Protein AF-A0A357ZYE8-F1 (afdb_monomer_lite)

Foldseek 3Di:
DDDDDPPVPPVVVVVPPPDDDDDDDDDDDDDDDDDDDDDDDDDDDDDFAFFDDPPPDDPPPDDDDDPPPPDVVNLLLVLLVLLCVCLRHPCVVFFPLSNLQSPVCSPDSVSSSLLVVLAAPPDDSSQSSLQLQLQLLLQLVVVCVQPLNCVLLVVDPDNNNVSSVVSCVVCVVSSSVSNYPHGQADQFLLCLLLVFLQQFPDPQQQFAEAEEEEACQQVLSLVSQLAKEFEDEPNHGPDIAHDPPRPHYHYFYEDDDDDRDDGYRHHHPHYEYEHLHHAQLLDPSSLSSNLSSDHGDDNVRSVNSNSSSVVCNVPGHYYHNDDLLPVVLVVVVPDDLSHAYEYEYQQNLVVPDPVSLVSNVVSVLVVLLPHKYKYWYFHQCVSCVVQDDPPCVVVVPDDRPLHGWTWGKMWIRDNRDIDIDTQWIARSSNNYIYGDDDPPPPD

Structure (mmCIF, N/CA/C/O backbone):
data_AF-A0A357ZYE8-F1
#
_entry.id   AF-A0A357ZYE8-F1
#
loop_
_atom_site.group_PDB
_atom_site.id
_atom_site.type_symbol
_atom_site.label_atom_id
_atom_site.label_alt_id
_atom_site.label_comp_id
_atom_site.label_asym_id
_atom_site.label_entity_id
_atom_site.label_seq_id
_atom_site.pdbx_PDB_ins_code
_atom_site.Cartn_x
_atom_site.Cartn_y
_atom_site.Cartn_z
_atom_site.occupancy
_atom_site.B_iso_or_equiv
_atom_site.auth_seq_id
_atom_site.auth_comp_id
_atom_site.auth_asym_id
_atom_site.auth_atom_id
_atom_site.pdbx_PDB_model_num
ATOM 1 N N . MET A 1 1 ? 42.657 11.383 27.014 1.00 26.86 1 MET A N 1
ATOM 2 C CA . MET A 1 1 ? 42.422 12.832 26.828 1.00 26.86 1 MET A CA 1
ATOM 3 C C . MET A 1 1 ? 41.769 13.050 25.471 1.00 26.86 1 MET A C 1
ATOM 5 O O . MET A 1 1 ? 42.316 12.552 24.493 1.00 26.86 1 MET A O 1
ATOM 9 N N . PRO A 1 2 ? 40.583 13.674 25.407 1.00 33.69 2 PRO A N 1
ATOM 10 C CA . PRO A 1 2 ? 39.698 13.566 24.255 1.00 33.69 2 PRO A CA 1
ATOM 11 C C . PRO A 1 2 ? 39.816 14.760 23.295 1.00 33.69 2 PRO A C 1
ATOM 13 O O . PRO A 1 2 ? 39.864 15.912 23.713 1.00 33.69 2 PRO A O 1
ATOM 16 N N . ARG A 1 3 ? 39.778 14.466 21.993 1.00 30.52 3 ARG A N 1
ATOM 17 C CA . ARG A 1 3 ? 39.413 15.396 20.913 1.00 30.52 3 ARG A CA 1
ATOM 18 C C . ARG A 1 3 ? 38.289 14.752 20.102 1.00 30.52 3 ARG A C 1
ATOM 20 O O . ARG A 1 3 ? 38.552 14.145 19.075 1.00 30.52 3 ARG A O 1
ATOM 27 N N . LYS A 1 4 ? 37.054 14.838 20.598 1.00 31.14 4 LYS A N 1
ATOM 28 C CA . LYS A 1 4 ? 35.811 14.610 19.837 1.00 31.14 4 LYS A CA 1
ATOM 29 C C . LYS A 1 4 ? 34.677 15.374 20.527 1.00 31.14 4 LYS A C 1
ATOM 31 O O . LYS A 1 4 ? 33.940 14.806 21.322 1.00 31.14 4 LYS A O 1
ATOM 36 N N . SER A 1 5 ? 34.584 16.680 20.283 1.00 31.80 5 SER A N 1
ATOM 37 C CA . SER A 1 5 ? 33.429 17.487 20.717 1.00 31.80 5 SER A CA 1
ATOM 38 C C . SER A 1 5 ? 33.168 18.734 19.860 1.00 31.80 5 SER A C 1
ATOM 40 O O . SER A 1 5 ? 32.460 19.628 20.310 1.00 31.80 5 SER A O 1
ATOM 42 N N . ALA A 1 6 ? 33.696 18.818 18.631 1.00 31.39 6 ALA A N 1
ATOM 43 C CA . ALA A 1 6 ? 33.585 20.036 17.817 1.00 31.39 6 ALA A CA 1
ATOM 44 C C . ALA A 1 6 ? 32.616 19.961 16.616 1.00 31.39 6 ALA A C 1
ATOM 46 O O . ALA A 1 6 ? 32.312 21.005 16.055 1.00 31.39 6 ALA A O 1
ATOM 47 N N . GLU A 1 7 ? 32.063 18.797 16.250 1.00 31.61 7 GLU A N 1
ATOM 48 C CA . GLU A 1 7 ? 31.189 18.688 15.056 1.00 31.61 7 GLU A CA 1
ATOM 49 C C . GLU A 1 7 ? 29.686 18.548 15.357 1.00 31.61 7 GLU A C 1
ATOM 51 O O . GLU A 1 7 ? 28.864 18.738 14.470 1.00 31.61 7 GLU A O 1
ATOM 56 N N . ASN A 1 8 ? 29.284 18.364 16.621 1.00 30.97 8 ASN A N 1
ATOM 57 C CA . ASN A 1 8 ? 27.865 18.240 17.006 1.00 30.97 8 ASN A CA 1
ATOM 58 C C . ASN A 1 8 ? 27.198 19.548 17.480 1.00 30.97 8 ASN A C 1
ATOM 60 O O . ASN A 1 8 ? 26.074 19.522 17.977 1.00 30.97 8 ASN A O 1
ATOM 64 N N . GLN A 1 9 ? 27.852 20.707 17.334 1.00 28.78 9 GLN A N 1
ATOM 65 C CA . GLN A 1 9 ? 27.283 22.004 17.748 1.00 28.78 9 GLN A CA 1
ATOM 66 C C . GLN A 1 9 ? 26.922 22.956 16.598 1.00 28.78 9 GLN A C 1
AT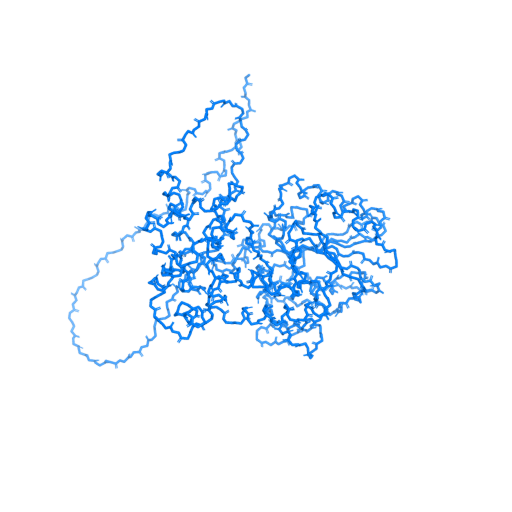OM 68 O O . GLN A 1 9 ? 26.304 23.991 16.851 1.00 28.78 9 GLN A O 1
ATOM 73 N N . THR A 1 10 ? 27.207 22.601 15.343 1.00 30.84 10 THR A N 1
ATOM 74 C CA . THR A 1 10 ? 26.905 23.472 14.192 1.00 30.84 10 THR A CA 1
ATOM 75 C C . THR A 1 10 ? 25.501 23.217 13.621 1.00 30.84 10 THR A C 1
ATOM 77 O O . THR A 1 10 ? 24.814 24.171 13.265 1.00 30.84 10 THR A O 1
ATOM 80 N N . ALA A 1 11 ? 24.985 21.981 13.673 1.00 29.72 11 ALA A N 1
ATOM 81 C CA . ALA A 1 11 ? 23.627 21.655 13.204 1.00 29.72 11 ALA A CA 1
ATOM 82 C C . ALA A 1 11 ? 22.504 22.114 14.165 1.00 29.72 11 ALA A C 1
ATOM 84 O O . ALA A 1 11 ? 21.408 22.458 13.735 1.00 29.72 11 ALA A O 1
ATOM 85 N N . LEU A 1 12 ? 22.785 22.217 15.471 1.00 27.98 12 LEU A N 1
ATOM 86 C CA . LEU A 1 12 ? 21.821 22.693 16.480 1.00 27.98 12 LEU A CA 1
ATOM 87 C C . LEU A 1 12 ? 21.778 24.226 16.633 1.00 27.98 12 LEU A C 1
ATOM 89 O O . LEU A 1 12 ? 20.901 24.750 17.321 1.00 27.98 12 LEU A O 1
ATOM 93 N N . ARG A 1 13 ? 22.696 24.965 15.991 1.00 28.42 13 ARG A N 1
ATOM 94 C CA . ARG A 1 13 ? 22.700 26.441 15.983 1.00 28.42 13 ARG A CA 1
ATOM 95 C C . ARG A 1 13 ? 21.965 27.052 14.788 1.00 28.42 13 ARG A C 1
ATOM 97 O O . ARG A 1 13 ? 21.475 28.170 14.921 1.00 28.42 13 ARG A O 1
ATOM 104 N N . ALA A 1 14 ? 21.807 26.326 13.681 1.00 30.30 14 ALA A N 1
ATOM 105 C CA . ALA A 1 14 ? 21.072 26.818 12.511 1.00 30.30 14 ALA A CA 1
ATOM 106 C C . ALA A 1 14 ? 19.542 26.842 12.718 1.00 30.30 14 ALA A C 1
ATOM 108 O O . ALA A 1 14 ? 18.869 27.714 12.183 1.00 30.30 14 ALA A O 1
ATOM 109 N N . LEU A 1 15 ? 18.993 25.979 13.583 1.00 29.80 15 LEU A N 1
ATOM 110 C CA . LEU A 1 15 ? 17.553 25.945 13.895 1.00 29.80 15 LEU A CA 1
ATOM 111 C C . LEU A 1 15 ? 17.114 26.900 15.023 1.00 29.80 15 LEU A C 1
ATOM 113 O O . LEU A 1 15 ? 15.925 27.005 15.311 1.00 29.80 15 LEU A O 1
ATOM 117 N N . ARG A 1 16 ? 18.050 27.609 15.671 1.00 30.17 16 ARG A N 1
ATOM 118 C CA . ARG A 1 16 ? 17.753 28.516 16.799 1.00 30.17 16 ARG A CA 1
ATOM 119 C C . ARG A 1 16 ? 17.745 30.006 16.442 1.00 30.17 16 ARG A C 1
ATOM 121 O O . ARG A 1 16 ? 17.327 30.801 17.274 1.00 30.17 16 ARG A O 1
ATOM 128 N N . ASN A 1 17 ? 18.144 30.384 15.225 1.00 28.48 17 ASN A N 1
ATOM 129 C CA . ASN A 1 17 ? 18.335 31.789 14.838 1.00 28.48 17 ASN A CA 1
ATOM 130 C C . ASN A 1 17 ? 17.309 32.345 13.829 1.00 28.48 17 ASN A C 1
ATOM 132 O O . ASN A 1 17 ? 17.553 33.399 13.246 1.00 28.48 17 ASN A O 1
ATOM 136 N N . HIS A 1 18 ? 16.145 31.709 13.646 1.00 29.11 18 HIS A N 1
ATOM 137 C CA . HIS A 1 18 ? 15.039 32.266 12.837 1.00 29.11 18 HIS A CA 1
ATOM 138 C C . HIS A 1 18 ? 13.723 32.486 13.596 1.00 29.11 18 HIS A C 1
ATOM 140 O O . HIS A 1 18 ? 12.674 32.684 12.994 1.00 29.11 18 HIS A O 1
ATOM 146 N N . LEU A 1 19 ? 13.782 32.580 14.925 1.00 29.94 19 LEU A N 1
ATOM 147 C CA . LEU A 1 19 ? 12.722 33.231 15.692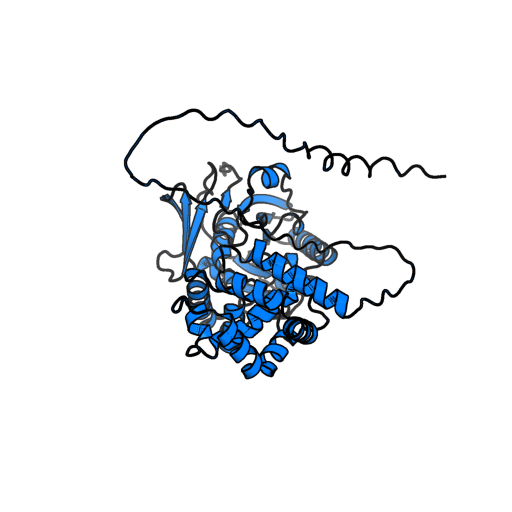 1.00 29.94 19 LEU A CA 1
ATOM 148 C C . LEU A 1 19 ? 13.105 34.696 15.896 1.00 29.94 19 LEU A C 1
ATOM 150 O O . LEU A 1 19 ? 13.768 35.030 16.875 1.00 29.94 19 LEU A O 1
ATOM 154 N N . ASN A 1 20 ? 12.697 35.567 14.971 1.00 26.92 20 ASN A N 1
ATOM 155 C CA . ASN A 1 20 ? 12.610 36.989 15.283 1.00 26.92 20 ASN A CA 1
ATOM 156 C C . ASN A 1 20 ? 11.200 37.327 15.798 1.00 26.92 20 ASN A C 1
ATOM 158 O O . ASN A 1 20 ? 10.212 36.787 15.297 1.00 26.92 20 ASN A O 1
ATOM 162 N N . PRO A 1 21 ? 11.106 38.191 16.821 1.00 27.62 21 PRO A N 1
ATOM 163 C CA . PRO A 1 21 ? 9.877 38.461 17.551 1.00 27.62 21 PRO A CA 1
ATOM 164 C C . PRO A 1 21 ? 8.878 39.263 16.714 1.00 27.62 21 PRO A C 1
ATOM 166 O O . PRO A 1 21 ? 9.243 40.182 15.981 1.00 27.62 21 PRO A O 1
ATOM 169 N N . ILE A 1 22 ? 7.597 38.937 16.892 1.00 29.92 22 ILE A N 1
ATOM 170 C CA . ILE A 1 22 ? 6.456 39.704 16.388 1.00 29.92 22 ILE A CA 1
ATOM 171 C C . ILE A 1 22 ? 6.596 41.158 16.859 1.00 29.92 22 ILE A C 1
ATOM 173 O O . ILE A 1 22 ? 6.439 41.467 18.043 1.00 29.92 22 ILE A O 1
ATOM 177 N N . VAL A 1 23 ? 6.883 42.061 15.922 1.00 25.91 23 VAL A N 1
ATOM 178 C CA . VAL A 1 23 ? 6.824 43.508 16.140 1.00 25.91 23 VAL A CA 1
ATOM 179 C C . VAL A 1 23 ? 5.351 43.914 16.176 1.00 25.91 23 VAL A C 1
ATOM 181 O O . VAL A 1 23 ? 4.660 43.869 15.160 1.00 25.91 23 VAL A O 1
ATOM 184 N N . LYS A 1 24 ? 4.861 44.332 17.348 1.00 31.80 24 LYS A N 1
ATOM 185 C CA . LYS A 1 24 ? 3.609 45.094 17.454 1.00 31.80 24 LYS A CA 1
ATOM 186 C C . LYS A 1 24 ? 3.795 46.426 16.726 1.00 31.80 24 LYS A C 1
ATOM 188 O O . LYS A 1 24 ? 4.604 47.243 17.161 1.00 31.80 24 LYS A O 1
ATOM 193 N N . GLN A 1 25 ? 3.053 46.654 15.645 1.00 28.64 25 GLN A N 1
ATOM 194 C CA . GLN A 1 25 ? 2.929 47.985 15.046 1.00 28.64 25 GLN A CA 1
ATOM 195 C C . GLN A 1 25 ? 1.795 48.798 15.701 1.00 28.64 25 GLN A C 1
ATOM 197 O O . GLN A 1 25 ? 0.886 48.211 16.294 1.00 28.64 25 GLN A O 1
ATOM 202 N N . PRO A 1 26 ? 1.871 50.144 15.660 1.00 25.83 26 PRO A N 1
ATOM 203 C CA . PRO A 1 26 ? 1.102 51.029 16.525 1.00 25.83 26 PRO A CA 1
ATOM 204 C C . PRO A 1 26 ? -0.318 51.272 16.009 1.00 25.83 26 PRO A C 1
ATOM 206 O O . PRO A 1 26 ? -0.570 51.331 14.808 1.00 25.83 26 PRO A O 1
ATOM 209 N N . SER A 1 27 ? -1.232 51.499 16.949 1.00 30.47 27 SER A N 1
ATOM 210 C CA . SER A 1 27 ? -2.575 52.028 16.714 1.00 30.47 27 SER A CA 1
ATOM 211 C C . SER A 1 27 ? -2.527 53.382 15.993 1.00 30.47 27 SER A C 1
ATOM 213 O O . SER A 1 27 ? -1.944 54.334 16.516 1.00 30.47 27 SER A O 1
ATOM 215 N N . LEU A 1 28 ? -3.180 53.476 14.832 1.00 29.64 28 LEU A N 1
ATOM 216 C CA . LEU A 1 28 ? -3.468 54.739 14.147 1.00 29.64 28 LEU A CA 1
ATOM 217 C C . LEU A 1 28 ? -4.814 55.323 14.624 1.00 29.64 28 LEU A C 1
ATOM 219 O O . LEU A 1 28 ? -5.712 54.562 14.994 1.00 29.64 28 LEU A O 1
ATOM 223 N N . PRO A 1 29 ? -4.949 56.661 14.659 1.00 26.50 29 PRO A N 1
ATOM 224 C CA . PRO A 1 29 ? -6.030 57.341 15.357 1.00 26.50 29 PRO A CA 1
ATOM 225 C C . PRO A 1 29 ? -7.346 57.333 14.574 1.00 26.50 29 PRO A C 1
ATOM 227 O O . PRO A 1 29 ? -7.390 57.442 13.351 1.00 26.50 29 PRO A O 1
ATOM 230 N N . THR A 1 30 ? -8.429 57.252 15.340 1.00 37.34 30 THR A N 1
ATOM 231 C CA . THR A 1 30 ? -9.810 57.492 14.929 1.00 37.34 30 THR A CA 1
ATOM 232 C C . THR A 1 30 ? -10.007 58.916 14.422 1.00 37.34 30 THR A C 1
ATOM 234 O O . THR A 1 30 ? -9.738 59.851 15.173 1.00 37.34 30 THR A O 1
ATOM 237 N N . ASP A 1 31 ? -10.614 59.076 13.243 1.00 26.17 31 ASP A N 1
ATOM 238 C CA . ASP A 1 31 ? -11.570 60.163 13.047 1.00 26.17 31 ASP A CA 1
ATOM 239 C C . ASP A 1 31 ? -12.655 59.863 11.996 1.00 26.17 31 ASP A C 1
ATOM 241 O O . ASP A 1 31 ? -12.506 59.041 11.095 1.00 26.17 31 ASP A O 1
ATOM 245 N N . ARG A 1 32 ? -13.801 60.499 12.232 1.00 26.95 32 ARG A N 1
ATOM 246 C CA . ARG A 1 32 ? -15.164 60.241 11.739 1.00 26.95 32 ARG A CA 1
ATOM 247 C C . ARG A 1 32 ? -15.375 60.424 10.222 1.00 26.95 32 ARG A C 1
ATOM 249 O O . ARG A 1 32 ? -14.938 61.423 9.671 1.00 26.95 32 ARG A O 1
ATOM 256 N N . ALA A 1 33 ? -16.255 59.609 9.615 1.00 24.95 33 ALA A N 1
ATOM 257 C CA . ALA A 1 33 ? -17.654 59.978 9.289 1.00 24.95 33 ALA A CA 1
ATOM 258 C C . ALA A 1 33 ? -18.274 59.199 8.094 1.00 24.95 33 ALA A C 1
ATOM 260 O O . ALA A 1 33 ? -17.747 59.194 6.993 1.00 24.95 33 ALA A O 1
ATOM 261 N N . LEU A 1 34 ? -19.497 58.697 8.337 1.00 25.75 34 LEU A N 1
ATOM 262 C CA . LEU A 1 34 ? -20.660 58.581 7.430 1.00 25.75 34 LEU A CA 1
ATOM 263 C C . LEU A 1 34 ? -20.708 57.528 6.287 1.00 25.75 34 LEU A C 1
ATOM 265 O O . LEU A 1 34 ? -20.230 57.734 5.184 1.00 25.75 34 LEU A O 1
ATOM 269 N N . LYS A 1 35 ? -21.566 56.526 6.557 1.00 24.08 35 LYS A N 1
ATOM 270 C CA . LYS A 1 35 ? -22.688 56.001 5.738 1.00 24.08 35 LYS A CA 1
ATOM 271 C C . LYS A 1 35 ? -22.422 55.209 4.436 1.00 24.08 35 LYS A C 1
ATOM 273 O O . LYS A 1 35 ? -22.209 55.766 3.371 1.00 24.08 35 LYS A O 1
ATOM 278 N N . SER A 1 36 ? -22.840 53.940 4.534 1.00 24.44 36 SER A N 1
ATOM 279 C CA . SER A 1 36 ? -23.872 53.259 3.718 1.00 24.44 36 SER A CA 1
ATOM 280 C C . SER A 1 36 ? -23.459 52.168 2.714 1.00 24.44 36 SER A C 1
ATOM 282 O O . SER A 1 36 ? -22.530 52.312 1.933 1.00 24.44 36 SER A O 1
ATOM 284 N N . SER A 1 37 ? -24.273 51.102 2.783 1.00 24.02 37 SER A N 1
ATOM 285 C CA . SER A 1 37 ? -24.575 50.017 1.832 1.00 24.02 37 SER A CA 1
ATOM 286 C C . SER A 1 37 ? -23.510 48.971 1.467 1.00 24.02 37 SER A C 1
ATOM 288 O O . SER A 1 37 ? -22.659 49.178 0.614 1.00 24.02 37 SER A O 1
ATOM 290 N N . SER A 1 38 ? -23.686 47.795 2.083 1.00 23.16 38 SER A N 1
ATOM 291 C CA . SER A 1 38 ? -23.803 46.456 1.473 1.00 23.16 38 SER A CA 1
ATOM 292 C C . SER A 1 38 ? -23.185 46.195 0.089 1.00 23.16 38 SER A C 1
ATOM 294 O O . SER A 1 38 ? -23.704 46.650 -0.926 1.00 23.16 38 SER A O 1
ATOM 296 N N . SER A 1 39 ? -22.238 45.261 0.020 1.00 24.75 39 SER A N 1
ATOM 297 C CA . SER A 1 39 ? -22.467 43.910 -0.529 1.00 24.75 39 SER A CA 1
ATOM 298 C C . SER A 1 39 ? -21.174 43.084 -0.498 1.00 24.75 39 SER A C 1
ATOM 300 O O . SER A 1 39 ? -20.062 43.600 -0.487 1.00 24.75 39 SER A O 1
ATOM 302 N N . THR A 1 40 ? -21.371 41.782 -0.362 1.00 24.45 40 THR A N 1
ATOM 303 C CA . THR A 1 40 ? -20.441 40.744 0.074 1.00 24.45 40 THR A CA 1
ATOM 304 C C . THR A 1 40 ? -19.474 40.311 -1.033 1.00 24.45 40 THR A C 1
ATOM 306 O O . THR A 1 40 ? -19.912 40.000 -2.138 1.00 24.45 40 THR A O 1
ATOM 309 N N . GLN A 1 41 ? -18.183 40.154 -0.717 1.00 23.95 41 GLN A N 1
ATOM 310 C CA . GLN A 1 41 ? -17.277 39.271 -1.460 1.00 23.95 41 GLN A CA 1
ATOM 311 C C . GLN A 1 41 ? -16.325 38.520 -0.512 1.00 23.95 41 GLN A C 1
ATOM 313 O O . GLN A 1 41 ? -15.594 39.126 0.263 1.00 23.95 41 GLN A O 1
ATOM 318 N N . LYS A 1 42 ? -16.414 37.186 -0.611 1.00 27.14 42 LYS A N 1
ATOM 319 C CA . LYS A 1 42 ? -15.401 36.124 -0.463 1.00 27.14 42 LYS A CA 1
ATOM 320 C C . LYS A 1 42 ? -14.202 36.352 0.475 1.00 27.14 42 LYS A C 1
ATOM 322 O O . LYS A 1 42 ? -13.328 37.164 0.202 1.00 27.14 42 LYS A O 1
ATOM 327 N N . GLY A 1 43 ? -14.065 35.447 1.447 1.00 23.38 43 GLY A N 1
ATOM 328 C CA . GLY A 1 43 ? -12.791 35.100 2.077 1.00 23.38 43 GLY A CA 1
ATOM 329 C C . GLY A 1 43 ? -12.590 33.585 2.045 1.00 23.38 43 GLY A C 1
ATOM 330 O O . GLY A 1 43 ? -13.283 32.862 2.751 1.00 23.38 43 GLY A O 1
ATOM 331 N N . PHE A 1 44 ? -11.669 33.121 1.196 1.00 24.34 44 PHE A N 1
ATOM 332 C CA . PHE A 1 44 ? -11.108 31.768 1.227 1.00 24.34 44 PHE A CA 1
ATOM 333 C C . PHE A 1 44 ? -10.290 31.604 2.515 1.00 24.34 44 PHE A C 1
ATOM 335 O O . PHE A 1 44 ? -9.325 32.340 2.732 1.00 24.34 44 PHE A O 1
ATOM 342 N N . GLY A 1 45 ? -10.669 30.648 3.363 1.00 24.77 45 GLY A N 1
ATOM 343 C CA . GLY A 1 45 ? -9.878 30.233 4.517 1.00 24.77 45 GLY A CA 1
ATOM 344 C C . GLY A 1 45 ? -8.779 29.269 4.080 1.00 24.77 45 GLY A C 1
ATOM 345 O O . GLY A 1 45 ? -9.066 28.161 3.640 1.00 24.77 45 GLY A O 1
ATOM 346 N N . ARG A 1 46 ? -7.519 29.701 4.183 1.00 27.77 46 ARG A N 1
ATOM 347 C CA . ARG A 1 46 ? -6.344 28.826 4.104 1.00 27.77 46 ARG A CA 1
ATOM 348 C C . ARG A 1 46 ? -6.213 28.077 5.432 1.00 27.77 46 ARG A C 1
ATOM 350 O O . ARG A 1 46 ? -5.884 28.702 6.438 1.00 27.77 46 ARG A O 1
ATOM 357 N N . HIS A 1 47 ? -6.415 26.764 5.423 1.00 30.67 47 HIS A N 1
ATOM 358 C CA . HIS A 1 47 ? -6.003 25.873 6.507 1.00 30.67 47 HIS A CA 1
ATOM 359 C C . HIS A 1 47 ? -4.940 24.923 5.952 1.00 30.67 47 HIS A C 1
ATOM 361 O O . HIS A 1 47 ? -5.217 24.126 5.064 1.00 30.67 47 HIS A O 1
ATOM 367 N N . GLY A 1 48 ? -3.696 25.098 6.405 1.00 27.61 48 GLY A N 1
ATOM 368 C CA . GLY A 1 48 ? -2.575 24.240 6.034 1.00 27.61 48 GLY A CA 1
ATOM 369 C C . GLY A 1 48 ? -2.632 22.937 6.823 1.00 27.61 48 GLY A C 1
ATOM 370 O O . GLY A 1 48 ? -2.610 22.968 8.052 1.00 27.61 48 GLY A O 1
ATOM 371 N N . HIS A 1 49 ? -2.715 21.815 6.113 1.00 33.50 49 HIS A N 1
ATOM 372 C CA . HIS A 1 49 ? -2.573 20.475 6.675 1.00 33.50 49 HIS A CA 1
ATOM 373 C C . HIS A 1 49 ? -1.091 20.129 6.810 1.00 33.50 49 HIS A C 1
ATOM 375 O O . HIS A 1 49 ? -0.296 20.363 5.899 1.00 33.50 49 HIS A O 1
ATOM 381 N N . PHE A 1 50 ? -0.705 19.590 7.961 1.00 32.44 50 PHE A N 1
ATOM 382 C CA . PHE A 1 50 ? 0.661 19.156 8.226 1.00 32.44 50 PHE A CA 1
ATOM 383 C C . PHE A 1 50 ? 0.777 17.660 7.915 1.00 32.44 50 PHE A C 1
ATOM 385 O O . PHE A 1 50 ? 0.007 16.883 8.463 1.00 32.44 50 PHE A O 1
ATOM 392 N N . PRO A 1 51 ? 1.732 17.208 7.091 1.00 32.38 51 PRO A N 1
ATOM 393 C CA . PRO A 1 51 ? 1.925 15.784 6.868 1.00 32.38 51 PRO A CA 1
ATOM 394 C C . PRO A 1 51 ? 2.637 15.103 8.047 1.00 32.38 51 PRO A C 1
ATOM 396 O O . PRO A 1 51 ? 3.557 15.646 8.664 1.00 32.38 51 PRO A O 1
ATOM 399 N N . ILE A 1 52 ? 2.233 13.859 8.301 1.00 34.66 52 ILE A N 1
ATOM 400 C CA . ILE A 1 52 ? 2.800 12.942 9.289 1.00 34.66 52 ILE A CA 1
ATOM 401 C C . ILE A 1 52 ? 4.283 12.691 9.016 1.00 34.66 52 ILE A C 1
ATOM 403 O O . ILE A 1 52 ? 4.666 12.042 8.039 1.00 34.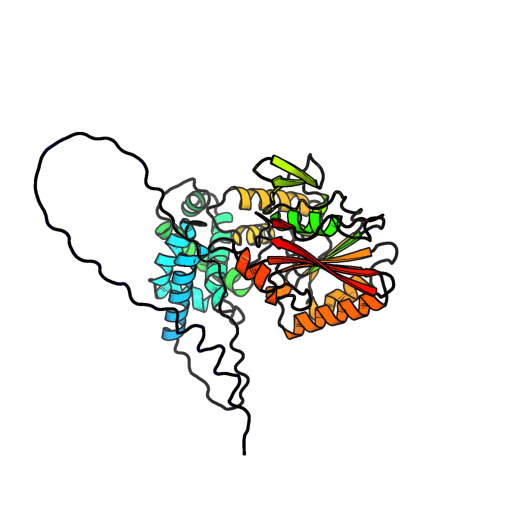66 52 ILE A O 1
ATOM 407 N N . VAL A 1 53 ? 5.110 13.066 9.985 1.00 33.03 53 VAL A N 1
ATOM 408 C CA . VAL A 1 53 ? 6.294 12.292 10.352 1.00 33.03 53 VAL A CA 1
ATOM 409 C C . VAL A 1 53 ? 6.041 11.818 11.770 1.00 33.03 53 VAL A C 1
ATOM 411 O O . VAL A 1 53 ? 6.224 12.570 12.726 1.00 33.03 53 VAL A O 1
ATOM 414 N N . LEU A 1 54 ? 5.635 10.558 11.929 1.00 30.66 54 LEU A N 1
ATOM 415 C CA . LEU A 1 54 ? 5.718 9.927 13.235 1.00 30.66 54 LEU A CA 1
ATOM 416 C C . LEU A 1 54 ? 7.197 9.969 13.654 1.00 30.66 54 LEU A C 1
ATOM 418 O O . LEU A 1 54 ? 8.040 9.309 13.038 1.00 30.66 54 LEU A O 1
ATOM 422 N N . ARG A 1 55 ? 7.538 10.779 14.664 1.00 25.81 55 ARG A N 1
ATOM 423 C CA . ARG A 1 55 ? 8.881 10.807 15.255 1.00 25.81 55 ARG A CA 1
ATOM 424 C C . ARG A 1 55 ? 9.116 9.498 16.009 1.00 25.81 55 ARG A C 1
ATOM 426 O O . ARG A 1 55 ? 8.965 9.439 17.221 1.00 25.81 55 ARG A O 1
ATOM 433 N N . PHE A 1 56 ? 9.508 8.453 15.293 1.00 34.22 56 PHE A N 1
ATOM 434 C CA . PHE A 1 56 ? 9.963 7.196 15.879 1.00 34.22 56 PHE A CA 1
ATOM 435 C C . PHE A 1 56 ? 11.333 6.828 15.320 1.00 34.22 56 PHE A C 1
ATOM 437 O O . PHE A 1 56 ? 11.436 5.946 14.478 1.00 34.22 56 PHE A O 1
ATOM 444 N N . ASP A 1 57 ? 12.374 7.515 15.795 1.00 27.89 57 ASP A N 1
ATOM 445 C CA . ASP A 1 57 ? 13.626 6.846 16.155 1.00 27.89 57 ASP A CA 1
ATOM 446 C C . ASP A 1 57 ? 14.493 7.755 17.048 1.00 27.89 57 ASP A C 1
ATOM 448 O O . ASP A 1 57 ? 15.099 8.730 16.603 1.00 27.89 57 ASP A O 1
ATOM 452 N N . ARG A 1 58 ? 14.556 7.434 18.341 1.00 26.72 58 ARG A N 1
ATOM 453 C CA . ARG A 1 58 ? 15.764 7.652 19.141 1.00 26.72 58 ARG A CA 1
ATOM 454 C C . ARG A 1 58 ? 16.174 6.283 19.663 1.00 26.72 58 ARG A C 1
ATOM 456 O O . ARG A 1 58 ? 15.867 5.921 20.794 1.00 26.72 58 ARG A O 1
ATOM 463 N N . GLN A 1 59 ? 16.874 5.523 18.827 1.00 32.47 59 GLN A N 1
ATOM 464 C CA . GLN A 1 59 ? 17.767 4.469 19.290 1.00 32.47 59 GLN A CA 1
ATOM 465 C C . GLN A 1 59 ? 18.816 5.088 20.220 1.00 32.47 59 GLN A C 1
ATOM 467 O O . GLN A 1 59 ? 19.868 5.562 19.795 1.00 32.47 59 GLN A O 1
ATOM 472 N N . HIS A 1 60 ? 18.528 5.094 21.518 1.00 28.94 60 HIS A N 1
ATOM 473 C CA . HIS A 1 60 ? 19.558 5.220 22.535 1.00 28.94 60 HIS A CA 1
ATOM 474 C C . HIS A 1 60 ? 20.195 3.843 22.736 1.00 28.94 60 HIS A C 1
ATOM 476 O O . HIS A 1 60 ? 19.782 3.061 23.585 1.00 28.94 60 HIS A O 1
ATOM 482 N N . LEU A 1 61 ? 21.230 3.551 21.947 1.00 30.84 61 LEU A N 1
ATOM 483 C CA . LEU A 1 61 ? 22.257 2.598 22.356 1.00 30.84 61 LEU A CA 1
ATOM 484 C C . LEU A 1 61 ? 23.235 3.322 23.284 1.00 30.84 61 LEU A C 1
ATOM 486 O O . LEU A 1 61 ? 24.218 3.903 22.835 1.00 30.84 61 LEU A O 1
ATOM 490 N N . THR A 1 62 ? 22.973 3.256 24.587 1.00 30.61 62 THR A N 1
ATOM 491 C CA . THR A 1 62 ? 24.021 3.310 25.613 1.00 30.61 62 THR A CA 1
ATOM 492 C C . THR A 1 62 ? 23.643 2.353 26.737 1.00 30.61 62 THR A C 1
ATOM 494 O O . THR A 1 62 ? 22.620 2.537 27.389 1.00 30.61 62 THR A O 1
ATOM 497 N N . GLN A 1 63 ? 24.466 1.323 26.946 1.00 34.94 63 GLN A N 1
ATOM 498 C CA . GLN A 1 63 ? 24.427 0.459 28.127 1.00 34.94 63 GLN A CA 1
ATOM 499 C C . GLN A 1 63 ? 24.481 1.299 29.412 1.00 34.94 63 GLN A C 1
ATOM 501 O O . GLN A 1 63 ? 25.458 2.017 29.613 1.00 34.94 63 GLN A O 1
ATOM 506 N N . SER A 1 64 ? 23.464 1.174 30.268 1.00 32.06 64 SER A N 1
ATOM 507 C CA . SER A 1 64 ? 23.567 0.978 31.727 1.00 32.06 64 SER A CA 1
ATOM 508 C C . SER A 1 64 ? 22.188 1.162 32.374 1.00 32.06 64 SER A C 1
ATOM 510 O O . SER A 1 64 ? 21.519 2.162 32.143 1.00 32.06 64 SER A O 1
ATOM 512 N N . ASP A 1 65 ? 21.811 0.184 33.193 1.00 37.16 65 ASP A N 1
ATOM 513 C CA . ASP A 1 65 ? 20.592 0.024 33.992 1.00 37.16 65 ASP A CA 1
ATOM 514 C C . ASP A 1 65 ? 19.861 1.297 34.462 1.00 37.16 65 ASP A C 1
ATOM 516 O O . ASP A 1 65 ? 20.399 2.107 35.215 1.00 37.16 65 ASP A O 1
ATOM 520 N N . THR A 1 66 ? 18.572 1.394 34.117 1.00 29.08 66 THR A N 1
ATOM 521 C CA . THR A 1 66 ? 17.469 1.754 35.033 1.00 29.08 66 THR A CA 1
ATOM 522 C C . THR A 1 66 ? 16.132 1.425 34.356 1.00 29.08 66 THR A C 1
ATOM 524 O O . THR A 1 66 ? 15.805 1.950 33.298 1.00 29.08 66 THR A O 1
ATOM 527 N N . LEU A 1 67 ? 15.364 0.507 34.951 1.00 36.72 67 LEU A N 1
ATOM 528 C CA . LEU A 1 67 ? 13.965 0.249 34.599 1.00 36.72 67 LEU A CA 1
ATOM 529 C C . LEU A 1 67 ? 13.139 1.490 34.967 1.00 36.72 67 LEU A C 1
ATOM 531 O O . LEU A 1 67 ? 12.797 1.678 36.135 1.00 36.72 67 LEU A O 1
ATOM 535 N N . GLU A 1 68 ? 12.834 2.348 33.995 1.00 36.47 68 GLU A N 1
ATOM 536 C CA . GLU A 1 68 ? 11.820 3.389 34.171 1.00 36.47 68 GLU A CA 1
ATOM 537 C C . GLU A 1 68 ? 10.438 2.728 34.221 1.00 36.47 68 GLU A C 1
ATOM 539 O O . GLU A 1 68 ? 9.915 2.230 33.223 1.00 36.47 68 GLU A O 1
ATOM 544 N N . PHE A 1 69 ? 9.843 2.704 35.414 1.00 39.62 69 PHE A N 1
ATOM 545 C CA . PHE A 1 69 ? 8.4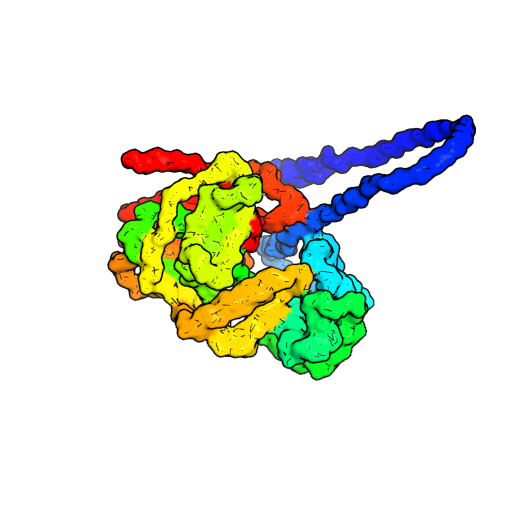19 2.439 35.589 1.00 39.62 69 PHE A CA 1
ATOM 546 C C . PHE A 1 69 ? 7.637 3.599 34.961 1.00 39.62 69 PHE A C 1
ATOM 548 O O . PHE A 1 69 ? 7.366 4.603 35.618 1.00 39.62 69 PHE A O 1
ATOM 555 N N . VAL A 1 70 ? 7.283 3.478 33.682 1.00 53.44 70 VAL A N 1
ATOM 556 C CA . VAL A 1 70 ? 6.306 4.376 33.057 1.00 53.44 70 VAL A CA 1
ATOM 557 C C . VAL A 1 70 ? 4.968 4.142 33.757 1.00 53.44 70 VAL A C 1
ATOM 559 O O . VAL A 1 70 ? 4.449 3.026 33.753 1.00 53.44 70 VAL A O 1
ATOM 562 N N . SER A 1 71 ? 4.428 5.169 34.415 1.00 67.25 71 SER A N 1
ATOM 563 C CA . SER A 1 71 ? 3.123 5.058 35.073 1.00 67.25 71 SER A CA 1
ATOM 564 C C . SER A 1 71 ? 2.013 4.915 34.023 1.00 67.25 71 SER A C 1
ATOM 566 O O . SER A 1 71 ? 2.090 5.541 32.966 1.00 67.25 71 SER A O 1
ATOM 568 N N . GLU A 1 72 ? 0.959 4.138 34.302 1.00 63.91 72 GLU A N 1
ATOM 569 C CA . GLU A 1 72 ? -0.203 4.013 33.395 1.00 63.91 72 GLU A CA 1
ATOM 570 C C . GLU A 1 72 ? -0.805 5.380 33.042 1.00 63.91 72 GLU A C 1
ATOM 572 O O . GLU A 1 72 ? -1.203 5.613 31.904 1.00 63.91 72 GLU A O 1
ATOM 577 N N . ARG A 1 73 ? -0.769 6.323 33.991 1.00 69.44 73 ARG A N 1
ATOM 578 C CA . ARG A 1 73 ? -1.206 7.707 33.790 1.00 69.44 73 ARG A CA 1
ATOM 579 C C . ARG A 1 73 ? -0.415 8.416 32.688 1.00 69.44 73 ARG A C 1
ATOM 581 O O . ARG A 1 73 ? -1.011 9.085 31.855 1.00 69.44 73 ARG A O 1
ATOM 588 N N . THR A 1 74 ? 0.899 8.204 32.636 1.00 83.88 74 THR A N 1
ATOM 589 C CA . THR A 1 74 ? 1.765 8.752 31.582 1.00 83.88 74 THR A CA 1
ATOM 590 C C . THR A 1 74 ? 1.452 8.129 30.221 1.00 83.88 74 THR A C 1
ATOM 592 O O . THR A 1 74 ? 1.407 8.834 29.222 1.00 83.88 74 THR A O 1
ATOM 595 N N . ALA A 1 75 ? 1.152 6.828 30.171 1.00 87.75 75 ALA A N 1
ATOM 596 C CA . ALA A 1 75 ? 0.803 6.155 28.917 1.00 87.75 75 ALA A CA 1
ATOM 597 C C . ALA A 1 75 ? -0.555 6.610 28.342 1.00 87.75 75 ALA A C 1
ATOM 599 O O . ALA A 1 75 ? -0.725 6.652 27.122 1.00 87.75 75 ALA A O 1
ATOM 600 N N . ILE A 1 76 ? -1.517 6.950 29.205 1.00 92.94 76 ILE A N 1
ATOM 601 C CA . ILE A 1 76 ? -2.815 7.514 28.804 1.00 92.94 76 ILE A CA 1
ATOM 602 C C . ILE A 1 76 ? -2.646 8.946 28.282 1.00 92.94 76 ILE A C 1
ATOM 604 O O . ILE A 1 76 ? -3.217 9.278 27.245 1.00 92.94 76 ILE A O 1
ATOM 608 N N . GLU A 1 77 ? -1.847 9.772 28.964 1.00 93.44 77 GLU A N 1
ATOM 609 C CA . GLU A 1 77 ? -1.519 11.138 28.530 1.00 93.44 77 GLU A CA 1
ATOM 610 C C . GLU A 1 77 ? -0.826 11.126 27.156 1.00 93.44 77 GLU A C 1
ATOM 612 O O . GLU A 1 77 ? -1.260 11.821 26.241 1.00 93.44 77 GLU A O 1
ATOM 617 N N . GLU A 1 78 ? 0.156 10.244 26.954 1.00 93.38 78 GLU A N 1
ATOM 618 C CA . GLU A 1 78 ? 0.800 10.057 25.647 1.00 93.38 78 GLU A CA 1
ATOM 619 C C . GLU A 1 78 ? -0.190 9.626 24.555 1.00 93.38 78 GLU A C 1
ATOM 621 O O . GLU A 1 78 ? -0.111 10.094 23.420 1.00 93.38 78 GLU A O 1
ATOM 626 N N . LEU A 1 79 ? -1.123 8.717 24.864 1.00 95.56 79 LEU A N 1
ATOM 627 C CA . LEU A 1 79 ? -2.126 8.279 23.893 1.00 95.56 79 LEU A CA 1
ATOM 628 C C . LEU A 1 79 ? -3.100 9.412 23.536 1.00 95.56 79 LEU A C 1
ATOM 630 O O . LEU A 1 79 ? -3.446 9.553 22.362 1.00 95.56 79 LEU A O 1
ATOM 634 N N . SER A 1 80 ? -3.504 10.219 24.521 1.00 97.31 80 SER A N 1
ATOM 635 C CA . SER A 1 80 ? -4.308 11.430 24.319 1.00 97.31 80 SER A CA 1
ATOM 636 C C . SER A 1 80 ? -3.607 12.400 23.365 1.00 97.31 80 SER A C 1
ATOM 638 O O . SER A 1 80 ? -4.191 12.781 22.348 1.00 97.31 80 SER A O 1
ATOM 640 N N . ASP A 1 81 ? -2.328 12.698 23.614 1.00 95.81 81 ASP A N 1
ATOM 641 C CA . ASP A 1 81 ? -1.521 13.577 22.761 1.00 95.81 81 ASP A CA 1
ATOM 642 C C . ASP A 1 81 ? -1.432 13.056 21.320 1.00 95.81 81 ASP A C 1
ATOM 644 O O . ASP A 1 81 ? -1.501 13.837 20.369 1.00 95.81 81 ASP A O 1
ATOM 648 N N . ILE A 1 82 ? -1.332 11.734 21.128 1.00 95.75 82 ILE A N 1
ATOM 649 C CA . ILE A 1 82 ? -1.345 11.139 19.785 1.00 95.75 82 ILE A CA 1
ATOM 650 C C . ILE A 1 82 ? -2.710 11.349 19.114 1.00 95.75 82 ILE A C 1
ATOM 652 O O . ILE A 1 82 ? -2.743 11.723 17.946 1.00 95.75 82 ILE A O 1
ATOM 656 N N . PHE A 1 83 ? -3.837 11.141 19.804 1.00 97.56 83 PHE A N 1
ATOM 657 C CA . PHE A 1 83 ? -5.159 11.405 19.214 1.00 97.56 83 PHE A CA 1
ATOM 658 C C . PHE A 1 83 ? -5.338 12.879 18.824 1.00 97.56 83 PHE A C 1
ATOM 660 O O . PHE A 1 83 ? -5.844 13.150 17.734 1.00 97.56 83 PHE A O 1
ATOM 667 N N . VAL A 1 84 ? -4.886 13.822 19.660 1.00 96.81 84 VAL A N 1
ATOM 668 C CA . VAL A 1 84 ? -4.896 15.259 19.330 1.00 96.81 84 VAL A CA 1
ATOM 669 C C . VAL A 1 84 ? -4.033 15.537 18.103 1.00 96.81 84 VAL A C 1
ATOM 671 O O . VAL A 1 84 ? -4.494 16.189 17.169 1.00 96.81 84 VAL A O 1
ATOM 674 N N . PHE A 1 85 ? -2.817 14.986 18.066 1.00 92.19 85 PHE A N 1
ATOM 675 C CA . PHE A 1 85 ? -1.913 15.127 16.928 1.00 92.19 85 PHE A CA 1
ATOM 676 C C . PHE A 1 85 ? -2.563 14.636 15.626 1.00 92.19 85 PHE A C 1
ATOM 678 O O . PHE A 1 85 ? -2.561 15.357 14.632 1.00 92.19 85 PHE A O 1
ATOM 685 N N . LEU A 1 86 ? -3.163 13.440 15.633 1.00 92.00 86 LEU A N 1
ATOM 686 C CA . LEU A 1 86 ? -3.840 12.889 14.455 1.00 92.00 86 LEU A CA 1
ATOM 687 C C . LEU A 1 86 ? -5.033 13.759 14.033 1.00 92.00 86 LEU A C 1
ATOM 689 O O . LEU A 1 86 ? -5.242 13.975 12.843 1.00 92.00 86 LEU A O 1
ATOM 693 N N . ALA A 1 87 ? -5.803 14.291 14.987 1.00 93.31 87 ALA A N 1
ATOM 694 C CA . ALA A 1 87 ? -6.906 15.197 14.680 1.00 93.31 87 ALA A CA 1
ATOM 695 C C . ALA A 1 87 ? -6.420 16.477 13.982 1.00 93.31 87 ALA A C 1
ATOM 697 O O . ALA A 1 87 ? -6.998 16.876 12.975 1.00 93.31 87 ALA A O 1
ATOM 698 N N . ASP A 1 88 ? -5.354 17.098 14.492 1.00 87.56 88 ASP A N 1
ATOM 699 C CA . ASP A 1 88 ? -4.843 18.381 13.997 1.00 87.56 88 ASP A CA 1
ATOM 700 C C . ASP A 1 88 ? -4.087 18.270 12.667 1.00 87.56 88 ASP A C 1
ATOM 702 O O . ASP A 1 88 ? -4.083 19.216 11.873 1.00 87.56 88 ASP A O 1
ATOM 706 N N . HIS A 1 89 ? -3.425 17.139 12.429 1.00 80.44 89 HIS A N 1
ATOM 707 C CA . HIS A 1 89 ? -2.478 17.002 11.326 1.00 80.44 89 HIS A CA 1
ATOM 708 C C . HIS A 1 89 ? -2.944 16.022 10.244 1.00 80.44 89 HIS A C 1
ATOM 710 O O . HIS A 1 89 ? -2.778 16.312 9.060 1.00 80.44 89 HIS A O 1
ATOM 716 N N . ASP A 1 90 ? -3.592 14.919 10.620 1.00 83.06 90 ASP A N 1
ATOM 717 C CA . ASP A 1 90 ? -3.855 13.809 9.698 1.00 83.06 90 ASP A CA 1
ATOM 718 C C . ASP A 1 90 ? -5.299 13.794 9.209 1.00 83.06 90 ASP A C 1
ATOM 720 O O . ASP A 1 90 ? -5.569 13.575 8.027 1.00 83.06 90 ASP A O 1
ATOM 724 N N . PHE A 1 91 ? -6.237 13.983 10.136 1.00 89.69 91 PHE A N 1
ATOM 725 C CA . PHE A 1 91 ? -7.666 13.906 9.858 1.00 89.69 91 PHE A CA 1
ATOM 726 C C . PHE A 1 91 ? -8.241 15.253 9.432 1.00 89.69 91 PHE A C 1
ATOM 728 O O . PHE A 1 91 ? -9.185 15.272 8.642 1.00 89.69 91 PHE A O 1
ATOM 735 N N . ALA A 1 92 ? -7.666 16.365 9.902 1.00 86.00 92 ALA A N 1
ATOM 736 C CA . ALA A 1 92 ? -8.096 17.706 9.529 1.00 86.00 92 ALA A CA 1
ATOM 737 C C . ALA A 1 92 ? -8.200 17.850 8.004 1.00 86.00 92 ALA A C 1
ATOM 739 O O . ALA A 1 92 ? -7.254 17.558 7.277 1.00 86.00 92 ALA A O 1
ATOM 740 N N . GLY A 1 93 ? -9.380 18.268 7.531 1.00 80.75 93 GLY A N 1
ATOM 741 C CA . GLY A 1 93 ? -9.721 18.458 6.110 1.00 80.75 93 GLY A CA 1
ATOM 742 C C . GLY A 1 93 ? -9.607 17.223 5.205 1.00 80.75 93 GLY A C 1
ATOM 743 O O . GLY A 1 93 ? -9.778 17.342 3.994 1.00 80.75 93 GLY A O 1
ATOM 744 N N . TYR A 1 94 ? -9.374 16.043 5.784 1.00 82.56 94 TYR A N 1
ATOM 745 C CA . TYR A 1 94 ? -9.329 14.760 5.084 1.00 82.56 94 TYR A CA 1
ATOM 746 C C . TYR A 1 94 ? -10.451 13.816 5.535 1.00 82.56 94 TYR A C 1
ATOM 748 O O . TYR A 1 94 ? -11.127 13.205 4.713 1.00 82.56 94 TYR A O 1
ATOM 756 N N . SER A 1 95 ? -10.659 13.708 6.848 1.00 91.31 95 SER A N 1
ATOM 757 C CA . SER A 1 95 ? -11.682 12.881 7.485 1.00 91.31 95 SER A CA 1
ATOM 758 C C . SER A 1 95 ? -12.331 13.655 8.639 1.00 91.31 95 SER A C 1
ATOM 760 O O . SER A 1 95 ? -11.905 13.519 9.790 1.00 91.31 95 SER A O 1
ATOM 762 N N . PRO A 1 96 ? -13.377 14.460 8.366 1.00 91.81 96 PRO A N 1
ATOM 763 C CA . PRO A 1 96 ? -14.080 15.220 9.403 1.00 91.81 96 PRO A CA 1
ATOM 764 C C . PRO A 1 96 ? -14.601 14.332 10.542 1.00 91.81 96 PRO A C 1
ATOM 766 O O . PRO A 1 96 ? -14.521 14.692 11.715 1.00 91.81 96 PRO A O 1
ATOM 769 N N . THR A 1 97 ? -15.072 13.127 10.206 1.00 94.88 97 THR A N 1
ATOM 770 C CA . THR A 1 97 ? -15.553 12.141 11.181 1.00 94.88 97 THR A CA 1
ATOM 771 C C . THR A 1 97 ? -14.442 11.676 12.122 1.00 94.88 97 THR A C 1
ATOM 773 O O . THR A 1 97 ? -14.649 11.650 13.334 1.00 94.88 97 THR A O 1
ATOM 776 N N . TYR A 1 98 ? -13.260 11.319 11.603 1.00 95.94 98 TYR A N 1
ATOM 777 C CA . TYR A 1 98 ? -12.145 10.911 12.464 1.00 95.94 98 TYR A CA 1
ATOM 778 C C . TYR A 1 98 ? -11.565 12.087 13.241 1.00 95.94 98 TYR A C 1
ATOM 780 O O . TYR A 1 98 ? -11.174 11.889 14.386 1.00 95.94 98 TYR A O 1
ATOM 788 N N . GLU A 1 99 ? -11.560 13.302 12.687 1.00 94.94 99 GLU A N 1
ATOM 789 C CA . GLU A 1 99 ? -11.157 14.499 13.430 1.00 94.94 99 GLU A CA 1
ATOM 790 C C . GLU A 1 99 ? -12.032 14.681 14.680 1.00 94.94 99 GLU A C 1
ATOM 792 O O . GLU A 1 99 ? -11.517 14.778 15.796 1.00 94.94 99 GLU A O 1
ATOM 797 N N . GLN A 1 100 ? -13.357 14.667 14.511 1.00 95.81 100 GLN A N 1
ATOM 798 C CA . GLN A 1 100 ? -14.297 14.837 15.617 1.00 95.81 100 GLN A CA 1
ATOM 799 C C . GLN A 1 100 ? -14.173 13.715 16.655 1.00 95.81 100 GLN A C 1
ATOM 801 O O . GLN A 1 100 ? -14.086 13.990 17.855 1.00 95.81 100 GLN A O 1
ATOM 806 N N . LEU A 1 101 ? -14.122 12.457 16.205 1.00 97.94 101 LEU A N 1
ATOM 807 C CA . LEU A 1 101 ? -13.979 11.307 17.096 1.00 97.94 101 LEU A CA 1
ATOM 808 C C . LEU A 1 101 ? -12.640 11.324 17.838 1.00 97.94 101 LEU A C 1
ATOM 810 O O . LEU A 1 101 ? -12.616 11.083 19.039 1.00 97.94 101 LEU A O 1
ATOM 814 N N . ALA A 1 102 ? -11.532 11.645 17.168 1.00 97.94 102 ALA A N 1
ATOM 815 C CA . ALA A 1 102 ? -10.212 11.689 17.790 1.00 97.94 102 ALA A CA 1
ATOM 816 C C . ALA A 1 102 ? -10.139 12.743 18.902 1.00 97.94 102 ALA A C 1
ATOM 818 O O . ALA A 1 102 ? -9.633 12.449 19.983 1.00 97.94 102 ALA A O 1
ATOM 819 N N . ARG A 1 103 ? -10.713 13.936 18.686 1.00 98.00 103 ARG A N 1
ATOM 820 C CA . ARG A 1 103 ? -10.797 14.977 19.726 1.00 98.00 103 ARG A CA 1
ATOM 821 C C . ARG A 1 103 ? -11.643 14.537 20.918 1.00 98.00 103 ARG A C 1
ATOM 823 O O . ARG A 1 103 ? -11.266 14.802 22.055 1.00 98.00 103 ARG A O 1
ATOM 830 N N . ALA A 1 104 ? -12.764 13.863 20.663 1.00 97.81 104 ALA A N 1
ATOM 831 C CA . ALA A 1 104 ? -13.623 13.347 21.723 1.00 97.81 104 ALA A CA 1
ATOM 832 C C . ALA A 1 104 ? -12.935 12.231 22.530 1.00 97.81 104 ALA A C 1
ATOM 834 O O . ALA A 1 104 ? -12.973 12.253 23.756 1.00 97.81 104 ALA A O 1
ATOM 835 N N . ILE A 1 105 ? -12.249 11.301 21.857 1.00 98.12 105 ILE A N 1
ATOM 836 C CA . ILE A 1 105 ? -11.497 10.216 22.503 1.00 98.12 105 ILE A CA 1
ATOM 837 C C . ILE A 1 105 ? -10.339 10.775 23.338 1.00 98.12 105 ILE A C 1
ATOM 839 O O . ILE A 1 105 ? -10.113 10.307 24.449 1.00 98.12 105 ILE A O 1
ATOM 843 N N . ALA A 1 106 ? -9.627 11.794 22.847 1.00 97.69 106 ALA A N 1
ATOM 844 C CA . ALA A 1 106 ? -8.471 12.367 23.538 1.00 97.69 106 ALA A CA 1
ATOM 845 C C . ALA A 1 106 ? -8.790 12.908 24.944 1.00 97.69 106 ALA A C 1
ATOM 847 O O . ALA A 1 106 ? -7.896 12.982 25.786 1.00 97.69 106 ALA A O 1
ATOM 848 N N . VAL A 1 107 ? -10.044 13.277 25.217 1.00 97.31 107 VAL A N 1
ATOM 849 C CA . VAL A 1 107 ? -10.474 13.803 26.523 1.00 97.31 107 VAL A CA 1
ATOM 850 C C . VAL A 1 107 ? -11.229 12.779 27.381 1.00 97.31 107 VAL A C 1
ATOM 852 O O . VAL A 1 107 ? -11.612 13.101 28.505 1.00 97.31 107 VAL A O 1
ATOM 855 N N . ASP A 1 108 ? -11.425 11.551 26.890 1.00 97.19 108 ASP A N 1
ATOM 856 C CA . ASP A 1 108 ? -12.112 10.468 27.600 1.00 97.19 108 ASP A CA 1
ATOM 857 C C . ASP A 1 108 ? -11.101 9.455 28.163 1.00 97.19 108 ASP A C 1
ATOM 859 O O . ASP A 1 108 ? -10.630 8.547 27.475 1.00 97.19 108 ASP A O 1
ATOM 863 N N . THR A 1 109 ? -10.770 9.598 29.450 1.00 96.25 109 THR A N 1
ATOM 864 C CA . THR A 1 109 ? -9.809 8.721 30.138 1.00 96.25 109 THR A CA 1
ATOM 865 C C . THR A 1 109 ? -10.213 7.244 30.095 1.00 96.25 109 THR A C 1
ATOM 867 O O . THR A 1 109 ? -9.351 6.393 29.889 1.00 96.25 109 THR A O 1
ATOM 870 N N . GLN A 1 110 ? -11.503 6.922 30.252 1.00 95.56 110 GLN A N 1
ATOM 871 C CA . GLN A 1 110 ? -11.959 5.526 30.288 1.00 95.56 110 GLN A CA 1
ATOM 872 C C . GLN A 1 110 ? -11.834 4.873 28.912 1.00 95.56 110 GLN A C 1
ATOM 874 O O . GLN A 1 110 ? -11.421 3.716 28.791 1.00 95.56 110 GLN A O 1
ATOM 879 N N . LEU A 1 111 ? -12.158 5.622 27.858 1.00 97.12 111 LEU A N 1
ATOM 880 C CA . LEU A 1 111 ? -12.004 5.142 26.495 1.00 97.12 111 LEU A CA 1
ATOM 881 C C . LEU A 1 111 ? -10.528 5.007 26.105 1.00 97.12 111 LEU A C 1
ATOM 883 O O . LEU A 1 111 ? -10.161 4.009 25.488 1.00 97.12 111 LEU A O 1
ATOM 887 N N . LEU A 1 112 ? -9.662 5.939 26.511 1.00 97.75 112 LEU A N 1
ATOM 888 C CA . LEU A 1 112 ? -8.214 5.823 26.302 1.00 97.75 112 LEU A CA 1
ATOM 889 C C . LEU A 1 112 ? -7.628 4.587 26.999 1.00 97.75 112 LEU A C 1
ATOM 891 O O . LEU A 1 112 ? -6.853 3.858 26.380 1.00 97.75 112 LEU A O 1
ATOM 895 N N . GLU A 1 113 ? -8.025 4.308 28.244 1.00 96.62 113 GLU A N 1
ATOM 896 C CA . GLU A 1 113 ? -7.637 3.087 28.967 1.00 96.62 113 GLU A CA 1
ATOM 897 C C . GLU A 1 113 ? -8.073 1.824 28.217 1.00 96.62 113 GLU A C 1
ATOM 899 O O . GLU A 1 113 ? -7.279 0.896 28.023 1.00 96.62 113 GLU A O 1
ATOM 904 N N . PHE A 1 114 ? -9.316 1.796 27.729 1.00 97.44 114 PHE A N 1
ATOM 905 C CA . PHE A 1 114 ? -9.812 0.692 26.914 1.00 97.44 114 PHE A CA 1
ATOM 906 C C . PHE A 1 114 ? -8.989 0.513 25.633 1.00 97.44 114 PHE A C 1
ATOM 908 O O . PHE A 1 114 ? -8.531 -0.593 25.346 1.00 97.44 114 PHE A O 1
ATOM 915 N N . VAL A 1 115 ? -8.753 1.585 24.874 1.00 97.38 115 VAL A N 1
ATOM 916 C CA . VAL A 1 115 ? -7.975 1.548 23.627 1.00 97.38 115 VAL A CA 1
ATOM 917 C C . VAL A 1 115 ? -6.553 1.042 23.891 1.00 97.38 115 VAL A C 1
ATOM 919 O O . VAL A 1 115 ? -6.058 0.161 23.183 1.00 97.38 115 VAL A O 1
ATOM 922 N N . LEU A 1 116 ? -5.906 1.554 24.939 1.00 95.19 116 LEU A N 1
ATOM 923 C CA . LEU A 1 116 ? -4.538 1.203 25.307 1.00 95.19 116 LEU A CA 1
ATOM 924 C C . LEU A 1 116 ? -4.396 -0.281 25.678 1.00 95.19 116 LEU A C 1
ATOM 926 O O . LEU A 1 116 ? -3.451 -0.935 25.237 1.00 95.19 116 LEU A O 1
ATOM 930 N N . THR A 1 117 ? -5.334 -0.809 26.468 1.00 95.62 117 THR A N 1
ATOM 931 C CA . THR A 1 117 ? -5.318 -2.197 26.972 1.00 95.62 117 THR A CA 1
ATOM 932 C C . THR A 1 117 ? -5.829 -3.224 25.957 1.00 95.62 117 THR A C 1
ATOM 934 O O . THR A 1 117 ? -5.564 -4.425 26.086 1.00 95.62 117 THR A O 1
ATOM 937 N N . SER A 1 118 ? -6.534 -2.769 24.920 1.00 96.62 118 SER A N 1
ATOM 938 C CA . SER A 1 118 ? -7.064 -3.623 23.853 1.00 96.62 118 SER A CA 1
ATOM 939 C C . SER A 1 118 ? -6.022 -3.985 22.796 1.00 96.62 118 SER A C 1
ATOM 941 O O . SER A 1 118 ? -6.123 -5.046 22.181 1.00 96.62 118 SER A O 1
ATOM 943 N N . ALA A 1 119 ? -5.010 -3.140 22.583 1.00 93.69 119 ALA A N 1
ATOM 944 C CA . ALA A 1 119 ? -3.964 -3.382 21.593 1.00 93.69 119 ALA A CA 1
ATOM 945 C C . ALA A 1 119 ? -3.023 -4.531 21.993 1.00 93.69 119 ALA A C 1
ATOM 947 O O . ALA A 1 119 ? -2.701 -4.726 23.165 1.00 93.69 119 ALA A O 1
ATOM 948 N N . SER A 1 120 ? -2.512 -5.270 21.001 1.00 92.75 120 SER A N 1
ATOM 949 C CA . SER A 1 120 ? -1.405 -6.210 21.236 1.00 92.75 120 SER A CA 1
ATOM 950 C C . SER A 1 120 ? -0.178 -5.475 21.808 1.00 92.75 120 SER A C 1
ATOM 952 O O . SER A 1 120 ? 0.149 -4.403 21.290 1.00 92.75 120 SER A O 1
ATOM 954 N N . PRO A 1 121 ? 0.565 -6.048 22.782 1.00 88.31 121 PRO A N 1
ATOM 955 C CA . PRO A 1 121 ? 1.780 -5.437 23.339 1.00 88.31 121 PRO A CA 1
ATOM 956 C C . PRO A 1 121 ? 2.869 -5.128 22.303 1.00 88.31 121 PRO A C 1
ATOM 958 O O . PRO A 1 121 ? 3.690 -4.240 22.512 1.00 88.31 121 PRO A O 1
ATOM 961 N N . ASN A 1 122 ? 2.863 -5.841 21.172 1.00 86.00 122 ASN A N 1
ATOM 962 C CA . ASN A 1 122 ? 3.811 -5.634 20.073 1.00 86.00 122 ASN A CA 1
ATOM 963 C C . ASN A 1 122 ? 3.395 -4.488 19.133 1.00 86.00 122 ASN A C 1
ATOM 965 O O . ASN A 1 122 ? 4.144 -4.114 18.227 1.00 86.00 122 ASN A O 1
ATOM 969 N N . THR A 1 123 ? 2.200 -3.926 19.320 1.00 86.50 123 THR A N 1
ATOM 970 C CA . THR A 1 123 ? 1.722 -2.786 18.538 1.00 86.50 123 THR A CA 1
ATOM 971 C C . THR A 1 123 ? 2.482 -1.543 18.965 1.00 86.50 123 THR A C 1
ATOM 973 O O . THR A 1 123 ? 2.435 -1.131 20.123 1.00 86.50 123 THR A O 1
ATOM 976 N N . ARG A 1 124 ? 3.165 -0.896 18.017 1.00 86.56 124 ARG A N 1
ATOM 977 C CA . ARG A 1 124 ? 3.822 0.389 18.283 1.00 86.56 124 ARG A CA 1
ATOM 978 C C . ARG A 1 124 ? 2.784 1.404 18.764 1.00 86.56 124 ARG A C 1
ATOM 980 O O . ARG A 1 124 ? 1.764 1.578 18.102 1.00 86.56 124 ARG A O 1
ATOM 987 N N . ARG A 1 125 ? 3.081 2.115 19.858 1.00 86.31 125 ARG A N 1
ATOM 988 C CA . ARG A 1 125 ? 2.161 3.059 20.523 1.00 86.31 125 ARG A CA 1
ATOM 989 C C . ARG A 1 125 ? 1.492 4.034 19.546 1.00 86.31 125 ARG A C 1
ATOM 991 O O . ARG A 1 125 ? 0.273 4.135 19.532 1.00 86.31 125 ARG A O 1
ATOM 998 N N . GLY A 1 126 ? 2.268 4.643 18.645 1.00 85.69 126 GLY A N 1
ATOM 999 C CA . GLY A 1 126 ? 1.753 5.579 17.633 1.00 85.69 126 GLY A CA 1
ATOM 1000 C C . GLY A 1 126 ? 0.807 4.986 16.582 1.00 85.69 126 GLY A C 1
ATOM 1001 O O . GLY A 1 126 ? 0.215 5.737 15.821 1.00 85.69 126 GLY A O 1
ATOM 1002 N N . ARG A 1 127 ? 0.653 3.658 16.512 1.00 88.94 127 ARG A N 1
ATOM 1003 C CA . ARG A 1 127 ? -0.292 2.987 15.602 1.00 88.94 127 ARG A CA 1
ATOM 1004 C C . ARG A 1 127 ? -1.585 2.558 16.284 1.00 88.94 127 ARG A C 1
ATOM 1006 O O . ARG A 1 127 ? -2.519 2.168 15.591 1.00 88.94 127 ARG A O 1
ATOM 1013 N N . ILE A 1 128 ? -1.646 2.612 17.614 1.00 95.56 128 ILE A N 1
ATOM 1014 C CA . ILE A 1 128 ? -2.820 2.172 18.371 1.00 95.56 128 ILE A CA 1
ATOM 1015 C C . ILE A 1 128 ? -4.083 2.955 17.966 1.00 95.56 128 ILE A C 1
ATOM 1017 O O . ILE A 1 128 ? -5.084 2.295 17.697 1.00 95.56 128 ILE A O 1
ATOM 1021 N N . PRO A 1 129 ? -4.068 4.298 17.827 1.00 96.94 129 PRO A N 1
ATOM 1022 C CA . PRO A 1 129 ? -5.275 5.041 17.449 1.00 96.94 129 PRO A CA 1
ATOM 1023 C C . PRO A 1 129 ? -5.847 4.648 16.084 1.00 96.94 129 PRO A C 1
ATOM 1025 O O . PRO A 1 129 ? -7.031 4.347 15.965 1.00 96.94 129 PRO A O 1
ATOM 1028 N N . VAL A 1 130 ? -5.002 4.577 15.051 1.00 95.50 130 VAL A N 1
ATOM 1029 C CA . VAL A 1 130 ? -5.442 4.187 13.701 1.00 95.50 130 VAL A CA 1
ATOM 1030 C C . VAL A 1 130 ? -5.854 2.714 13.627 1.00 95.50 130 VAL A C 1
ATOM 1032 O O . VAL A 1 130 ? -6.752 2.374 12.861 1.00 95.50 130 VAL A O 1
ATOM 1035 N N . LEU A 1 131 ? -5.262 1.841 14.452 1.00 97.38 131 LEU A N 1
ATOM 1036 C CA . LEU A 1 131 ? -5.704 0.451 14.588 1.00 97.38 131 LEU A CA 1
ATOM 1037 C C . LEU A 1 131 ? -7.068 0.355 15.280 1.00 97.38 131 LEU A C 1
ATOM 1039 O O . LEU A 1 131 ? -7.897 -0.444 14.857 1.00 97.38 131 LEU A O 1
ATOM 1043 N N . PHE A 1 132 ? -7.315 1.166 16.311 1.00 98.56 132 PHE A N 1
ATOM 1044 C CA . PHE A 1 132 ? -8.616 1.244 16.972 1.00 98.56 132 PHE A CA 1
ATOM 1045 C C . PHE A 1 132 ? -9.700 1.732 16.010 1.00 98.56 132 PHE A C 1
ATOM 1047 O O . PHE A 1 132 ? -10.753 1.107 15.918 1.00 98.56 132 PHE A O 1
ATOM 1054 N N . PHE A 1 133 ? -9.423 2.783 15.233 1.00 98.31 133 PHE A N 1
ATOM 1055 C CA . PHE A 1 133 ? -10.344 3.249 14.199 1.00 98.31 133 PHE A CA 1
ATOM 1056 C C . PHE A 1 133 ? -10.599 2.199 13.113 1.00 98.31 133 PHE A C 1
ATOM 1058 O O . PHE A 1 133 ? -11.744 1.993 12.733 1.00 98.31 133 PHE A O 1
ATOM 1065 N N . ALA A 1 134 ? -9.579 1.471 12.650 1.00 97.81 134 ALA A N 1
ATOM 1066 C CA . ALA A 1 134 ? -9.797 0.363 11.717 1.00 97.81 134 ALA A CA 1
ATOM 1067 C C . ALA A 1 134 ? -10.625 -0.773 12.353 1.00 97.81 134 ALA A C 1
ATOM 1069 O O . ALA A 1 134 ? -11.510 -1.339 11.715 1.00 97.81 134 ALA A O 1
ATOM 1070 N N . ALA A 1 135 ? -10.386 -1.090 13.629 1.00 98.50 135 ALA A N 1
ATOM 1071 C CA . ALA A 1 135 ? -11.132 -2.114 14.355 1.00 98.50 135 ALA A CA 1
ATOM 1072 C C . ALA A 1 135 ? -12.611 -1.758 14.523 1.00 98.50 135 ALA A C 1
ATOM 1074 O O . ALA A 1 135 ? -13.456 -2.629 14.328 1.00 98.50 135 ALA A O 1
ATOM 1075 N N . THR A 1 136 ? -12.935 -0.502 14.833 1.00 98.50 136 THR A N 1
ATOM 1076 C CA . THR A 1 136 ? -14.324 -0.031 14.895 1.00 98.50 136 THR A CA 1
ATOM 1077 C C . THR A 1 136 ? -14.937 0.071 13.504 1.00 98.50 136 THR A C 1
ATOM 1079 O O . THR A 1 136 ? -16.059 -0.392 13.312 1.00 98.50 136 THR A O 1
ATOM 1082 N N . HIS A 1 137 ? -14.199 0.559 12.504 1.00 97.94 137 HIS A N 1
ATOM 1083 C CA . HIS A 1 137 ? -14.678 0.656 11.126 1.00 97.94 137 HIS A CA 1
ATOM 1084 C C . HIS A 1 137 ? -15.011 -0.717 10.516 1.00 97.94 137 HIS A C 1
ATOM 1086 O O . HIS A 1 137 ? -16.030 -0.838 9.841 1.00 97.94 137 HIS A O 1
ATOM 1092 N N . ASP A 1 138 ? -14.269 -1.788 10.830 1.00 98.25 138 ASP A N 1
ATOM 1093 C CA . ASP A 1 138 ? -14.652 -3.158 10.433 1.00 98.25 138 ASP A CA 1
ATOM 1094 C C . ASP A 1 138 ? -16.048 -3.526 10.956 1.00 98.25 138 ASP A C 1
ATOM 1096 O O . ASP A 1 138 ? -16.848 -4.139 10.244 1.00 98.25 138 ASP A O 1
ATOM 1100 N N . ARG A 1 139 ? -16.369 -3.109 12.187 1.00 98.25 139 ARG A N 1
ATOM 1101 C CA . ARG A 1 139 ? -17.681 -3.354 12.796 1.00 98.25 139 ARG A CA 1
ATOM 1102 C C . ARG A 1 139 ? -18.768 -2.463 12.219 1.00 98.25 139 ARG A C 1
ATOM 1104 O O . ARG A 1 139 ? -19.887 -2.933 12.044 1.00 98.25 139 ARG A O 1
ATOM 1111 N N . ILE A 1 140 ? -18.442 -1.231 11.844 1.00 97.81 140 ILE A N 1
ATOM 1112 C CA . ILE A 1 140 ? -19.349 -0.336 11.113 1.00 97.81 140 ILE A CA 1
ATOM 1113 C C . ILE A 1 140 ? -19.711 -0.944 9.754 1.00 97.81 140 ILE A C 1
ATOM 1115 O O . ILE A 1 140 ? -20.889 -1.056 9.425 1.00 97.81 140 ILE A O 1
ATOM 1119 N N . LEU A 1 141 ? -18.718 -1.415 8.993 1.00 96.69 141 LEU A N 1
ATOM 1120 C CA . LEU A 1 141 ? -18.926 -2.058 7.690 1.00 96.69 141 LEU A CA 1
ATOM 1121 C C . LEU A 1 141 ? -19.713 -3.371 7.803 1.0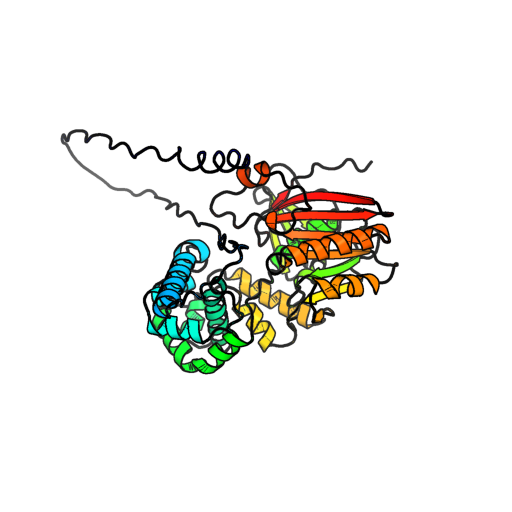0 96.69 141 LEU A C 1
ATOM 1123 O O . LEU A 1 141 ? -20.457 -3.731 6.895 1.00 96.69 141 LEU A O 1
ATOM 1127 N N . ALA A 1 142 ? -19.570 -4.093 8.916 1.00 96.75 142 ALA A N 1
ATOM 1128 C CA . ALA A 1 142 ? -20.367 -5.283 9.198 1.00 96.75 142 ALA A CA 1
ATOM 1129 C C . ALA A 1 142 ? -21.823 -4.971 9.600 1.00 96.75 142 ALA A C 1
ATOM 1131 O O . ALA A 1 142 ? -22.658 -5.872 9.553 1.00 96.75 142 ALA A O 1
ATOM 1132 N N . ASN A 1 143 ? -22.125 -3.721 9.967 1.00 96.06 143 ASN A N 1
ATOM 1133 C CA . ASN A 1 143 ? -23.438 -3.249 10.406 1.00 96.06 143 ASN A CA 1
ATOM 1134 C C . ASN A 1 143 ? -23.891 -2.030 9.562 1.00 96.06 143 ASN A C 1
ATOM 1136 O O . ASN A 1 143 ? -24.032 -0.923 10.100 1.00 96.06 143 ASN A O 1
ATOM 1140 N N . PRO A 1 144 ? -24.133 -2.202 8.245 1.00 95.00 144 PRO A N 1
ATOM 1141 C CA . PRO A 1 144 ? -24.334 -1.092 7.302 1.00 95.00 144 PRO A CA 1
ATOM 1142 C C . PRO A 1 144 ? -25.581 -0.234 7.573 1.00 95.00 144 PRO A C 1
ATOM 1144 O O . PRO A 1 144 ? -25.621 0.925 7.153 1.00 95.00 144 PRO A O 1
ATOM 1147 N N . GLU A 1 145 ? -26.559 -0.775 8.303 1.00 95.12 145 GLU A N 1
ATOM 1148 C CA . GLU A 1 145 ? -27.813 -0.101 8.678 1.00 95.12 145 GLU A CA 1
ATOM 1149 C C . GLU A 1 145 ? -27.692 0.767 9.947 1.00 95.12 145 GLU A C 1
ATOM 1151 O O . GLU A 1 145 ? -28.620 1.505 10.300 1.00 95.12 145 GLU A O 1
ATOM 1156 N N . SER A 1 146 ? -26.562 0.681 10.659 1.00 94.94 146 SER A N 1
ATOM 1157 C CA . SER A 1 146 ? -26.324 1.457 11.880 1.00 94.94 146 SER A CA 1
ATOM 1158 C C . SER A 1 146 ? -26.254 2.963 11.601 1.00 94.94 146 SER A C 1
ATOM 1160 O O . SER A 1 146 ? -25.919 3.407 10.501 1.00 94.94 146 SER A O 1
ATOM 1162 N N . GLU A 1 147 ? -26.565 3.780 12.611 1.00 95.00 147 GLU A N 1
ATOM 1163 C CA . GLU A 1 147 ? -26.492 5.241 12.481 1.00 95.00 147 GLU A CA 1
ATOM 1164 C C . GLU A 1 147 ? -25.073 5.720 12.158 1.00 95.00 147 GLU A C 1
ATOM 1166 O O . GLU A 1 147 ? -24.892 6.529 11.251 1.00 95.00 147 GLU A O 1
ATOM 1171 N N . ILE A 1 148 ? -24.064 5.151 12.822 1.00 96.69 148 ILE A N 1
ATOM 1172 C CA . ILE A 1 148 ? -22.660 5.483 12.568 1.00 96.69 148 ILE A CA 1
ATOM 1173 C C . ILE A 1 148 ? -22.221 5.116 11.140 1.00 96.69 148 ILE A C 1
ATOM 1175 O O . ILE A 1 148 ? -21.441 5.850 10.538 1.00 96.69 148 ILE A O 1
ATOM 1179 N N . ALA A 1 149 ? -22.764 4.042 10.550 1.00 95.75 149 ALA A N 1
ATOM 1180 C CA . ALA A 1 149 ? -22.465 3.674 9.167 1.00 95.75 149 ALA A CA 1
ATOM 1181 C C . ALA A 1 149 ? -22.985 4.710 8.161 1.00 95.75 149 ALA A C 1
ATOM 1183 O O . ALA A 1 149 ? -22.285 5.019 7.198 1.00 95.75 149 ALA A O 1
ATOM 1184 N N . ARG A 1 150 ? -24.162 5.304 8.409 1.00 94.62 150 ARG A N 1
ATOM 1185 C CA . ARG A 1 150 ? -24.672 6.420 7.593 1.00 94.62 150 ARG A CA 1
ATOM 1186 C C . ARG A 1 150 ? -23.769 7.650 7.685 1.00 94.62 150 ARG A C 1
ATOM 1188 O O . ARG A 1 150 ? -23.499 8.266 6.660 1.00 94.62 150 ARG A O 1
ATOM 1195 N N . VAL A 1 151 ? -23.250 7.969 8.875 1.00 94.44 151 VAL A N 1
ATOM 1196 C CA . VAL A 1 151 ? -22.285 9.073 9.045 1.00 94.44 151 VAL A CA 1
ATOM 1197 C C . VAL A 1 151 ? -20.995 8.803 8.266 1.00 94.44 151 VAL A C 1
ATOM 1199 O O . VAL A 1 151 ? -20.519 9.672 7.544 1.00 94.44 151 VAL A O 1
ATOM 1202 N N . TYR A 1 152 ? -20.457 7.580 8.329 1.00 93.56 152 TYR A N 1
ATOM 1203 C CA . TYR A 1 152 ? -19.228 7.214 7.607 1.00 93.56 152 TYR A CA 1
ATOM 1204 C C . TYR A 1 152 ? -19.383 7.284 6.081 1.00 93.56 152 TYR A C 1
ATOM 1206 O O . TYR A 1 152 ? -18.409 7.571 5.386 1.00 93.56 152 TYR A O 1
ATOM 1214 N N . ARG A 1 153 ? -20.596 7.051 5.561 1.00 91.31 153 ARG A N 1
ATOM 1215 C CA . ARG A 1 153 ? -20.927 7.198 4.133 1.00 91.31 153 ARG A CA 1
ATOM 1216 C C . ARG A 1 153 ? -21.278 8.633 3.720 1.00 91.31 153 ARG A C 1
ATOM 1218 O O . ARG A 1 153 ? -21.513 8.870 2.542 1.00 91.31 153 ARG A O 1
ATOM 1225 N N . GLY A 1 154 ? -21.324 9.583 4.658 1.00 90.31 154 GLY A N 1
ATOM 1226 C CA . GLY A 1 154 ? -21.762 10.956 4.384 1.00 90.31 154 GLY A CA 1
ATOM 1227 C C . GLY A 1 154 ? -23.265 11.080 4.101 1.00 90.31 154 GLY A C 1
ATOM 1228 O O . GLY A 1 154 ? -23.710 12.072 3.538 1.00 90.31 154 GLY A O 1
ATOM 1229 N N . GLU A 1 155 ? -24.059 10.076 4.482 1.00 91.50 155 GLU A N 1
ATOM 1230 C CA . GLU A 1 155 ? -25.524 10.068 4.342 1.00 91.50 155 GLU A CA 1
ATOM 1231 C C . GLU A 1 155 ? -26.227 10.760 5.525 1.00 91.50 155 GLU A C 1
ATOM 1233 O O . GLU A 1 155 ? -27.448 10.922 5.520 1.00 91.50 155 GLU A O 1
ATOM 1238 N N . SER A 1 156 ? -25.473 11.124 6.568 1.00 90.69 156 SER A N 1
ATOM 1239 C CA . SER A 1 156 ? -25.959 11.792 7.776 1.00 90.69 156 SER A CA 1
ATOM 1240 C C . SER A 1 156 ? -24.900 12.744 8.326 1.00 90.69 156 SER A C 1
ATOM 1242 O O . SER A 1 156 ? -23.765 12.329 8.545 1.00 90.69 156 SER A O 1
ATOM 1244 N N . ASP A 1 157 ? -25.305 13.975 8.642 1.00 87.00 157 ASP A N 1
ATOM 1245 C CA . ASP A 1 157 ? -24.482 14.980 9.339 1.00 87.00 157 ASP A CA 1
ATOM 1246 C C . ASP A 1 157 ? -24.640 14.907 10.873 1.00 87.00 157 ASP A C 1
ATOM 1248 O O . ASP A 1 157 ? -24.341 15.862 11.594 1.00 87.00 157 ASP A O 1
ATOM 1252 N N . SER A 1 158 ? -25.193 13.805 11.393 1.00 89.38 158 SER A N 1
ATOM 1253 C CA . SER A 1 158 ? -25.346 13.611 12.836 1.00 89.38 158 SER A CA 1
ATOM 1254 C C . SER A 1 158 ? -23.989 13.517 13.537 1.00 89.38 158 SER A C 1
ATOM 1256 O O . SER A 1 158 ? -23.007 13.040 12.968 1.00 89.38 158 SER A O 1
ATOM 1258 N N . ASP A 1 159 ? -23.941 13.961 14.797 1.00 93.38 159 ASP A N 1
ATOM 1259 C CA . ASP A 1 159 ? -22.751 13.810 15.637 1.00 93.38 159 ASP A CA 1
ATOM 1260 C C . ASP A 1 159 ? -22.370 12.315 15.733 1.00 93.38 159 ASP A C 1
ATOM 1262 O O . ASP A 1 159 ? -23.165 11.521 16.252 1.00 93.38 159 ASP A O 1
ATOM 1266 N N . PRO A 1 160 ? -21.177 11.908 15.252 1.00 95.62 160 PRO A N 1
ATOM 1267 C CA . PRO A 1 160 ? -20.759 10.516 15.241 1.00 95.62 160 PRO A CA 1
ATOM 1268 C C . PRO A 1 160 ? -20.498 9.968 16.642 1.00 95.62 160 PRO A C 1
ATOM 1270 O O . PRO A 1 160 ? -20.496 8.750 16.801 1.00 95.62 160 PRO A O 1
ATOM 1273 N N . LEU A 1 161 ? -20.255 10.810 17.655 1.00 95.88 161 LEU A N 1
ATOM 1274 C CA . LEU A 1 161 ? -19.736 10.356 18.945 1.00 95.88 161 LEU A CA 1
ATOM 1275 C C . LEU A 1 161 ? -20.676 9.365 19.629 1.00 95.88 161 LEU A C 1
ATOM 1277 O O . LEU A 1 161 ? -20.261 8.269 19.997 1.00 95.88 161 LEU A O 1
ATOM 1281 N N . ARG A 1 162 ? -21.949 9.732 19.787 1.00 95.94 162 ARG A N 1
ATOM 1282 C CA . ARG A 1 162 ? -22.927 8.874 20.462 1.00 95.94 162 ARG A CA 1
ATOM 1283 C C . ARG A 1 162 ? -23.085 7.510 19.769 1.00 95.94 162 ARG A C 1
ATOM 1285 O O . ARG A 1 162 ? -22.859 6.505 20.444 1.00 95.94 162 ARG A O 1
ATOM 1292 N N . PRO A 1 163 ? -23.432 7.425 18.469 1.00 96.75 163 PRO A N 1
ATOM 1293 C CA . PRO A 1 163 ? -23.594 6.130 17.812 1.00 96.75 163 PRO A CA 1
ATOM 1294 C C . PRO A 1 163 ? -22.268 5.355 17.691 1.00 96.75 163 PRO A C 1
ATOM 1296 O O . PRO A 1 163 ? -22.281 4.126 17.646 1.00 96.75 163 PRO A O 1
ATOM 1299 N N . PHE A 1 164 ? -21.114 6.035 17.695 1.00 98.00 164 PHE A N 1
ATOM 1300 C CA . PHE A 1 164 ? -19.805 5.385 17.781 1.00 98.00 164 PHE A CA 1
ATOM 1301 C C . PHE A 1 164 ? -19.578 4.710 19.139 1.00 98.00 164 PHE A C 1
ATOM 1303 O O . PHE A 1 164 ? -19.173 3.551 19.176 1.00 98.00 164 PHE A O 1
ATOM 1310 N N . LEU A 1 165 ? -19.862 5.389 20.255 1.00 97.31 165 LEU A N 1
ATOM 1311 C CA . LEU A 1 165 ? -19.730 4.805 21.595 1.00 97.31 165 LEU A CA 1
ATOM 1312 C C . LEU A 1 165 ? -20.698 3.633 21.805 1.00 97.31 165 LEU A C 1
ATOM 1314 O O . LEU A 1 165 ? -20.307 2.613 22.369 1.00 97.31 165 LEU A O 1
ATOM 1318 N N . GLU A 1 166 ? -21.933 3.750 21.306 1.00 96.81 166 GLU A N 1
ATOM 1319 C CA . GLU A 1 166 ? -22.917 2.658 21.323 1.00 96.81 166 GLU A CA 1
ATOM 1320 C C . GLU A 1 166 ? -22.393 1.422 20.565 1.00 96.81 166 GLU A C 1
ATOM 1322 O O . GLU A 1 166 ? -22.503 0.301 21.066 1.00 96.81 166 GLU A O 1
ATOM 1327 N N . LEU A 1 167 ? -21.750 1.614 19.405 1.00 97.31 167 LEU A N 1
ATOM 1328 C CA . LEU A 1 167 ? -21.084 0.532 18.674 1.00 97.31 167 LEU A CA 1
ATOM 1329 C C . LEU A 1 167 ? -19.899 -0.051 19.456 1.00 97.31 167 LEU A C 1
ATOM 1331 O O . LEU A 1 167 ? -19.766 -1.269 19.517 1.00 97.31 167 LEU A O 1
ATOM 1335 N N . VAL A 1 168 ? -19.030 0.790 20.030 1.00 97.81 168 VAL A N 1
ATOM 1336 C CA . VAL A 1 168 ? -17.852 0.332 20.787 1.00 97.81 168 VAL A CA 1
ATOM 1337 C C . VAL A 1 168 ? -18.263 -0.558 21.956 1.00 97.81 168 VAL A C 1
ATOM 1339 O O . VAL A 1 168 ? -17.609 -1.570 22.202 1.00 97.81 168 VAL A O 1
ATOM 1342 N N . GLU A 1 169 ? -19.349 -0.215 22.647 1.00 97.12 169 GLU A N 1
ATOM 1343 C CA . GLU A 1 169 ? -19.892 -1.043 23.721 1.00 97.12 169 GLU A CA 1
ATOM 1344 C C . GLU A 1 169 ? -20.478 -2.355 23.186 1.00 97.12 169 GLU A C 1
ATOM 1346 O O . GLU A 1 169 ? -20.141 -3.429 23.683 1.00 97.12 169 GLU A O 1
ATOM 1351 N N . LEU A 1 170 ? -21.309 -2.282 22.140 1.00 97.38 170 LEU A N 1
ATOM 1352 C CA . LEU A 1 170 ? -21.978 -3.446 21.554 1.00 97.38 170 LEU A CA 1
ATOM 1353 C C . LEU A 1 170 ? -20.993 -4.465 20.955 1.00 97.38 170 LEU A C 1
ATOM 1355 O O . LEU A 1 170 ? -21.198 -5.671 21.062 1.00 97.38 170 LEU A O 1
ATOM 1359 N N . GLU A 1 171 ? -19.930 -3.983 20.314 1.00 97.75 171 GLU A N 1
ATOM 1360 C CA . GLU A 1 171 ? -18.975 -4.779 19.533 1.00 97.75 171 GLU A CA 1
ATOM 1361 C C . GLU A 1 171 ? -17.603 -4.892 20.219 1.00 97.75 171 GLU A C 1
ATOM 1363 O O . GLU A 1 171 ? -16.591 -5.206 19.580 1.00 97.75 171 GLU A O 1
ATOM 1368 N N . ARG A 1 172 ? -17.563 -4.642 21.535 1.00 98.06 172 ARG A N 1
ATOM 1369 C CA . ARG A 1 172 ? -16.345 -4.573 22.350 1.00 98.06 172 ARG A CA 1
ATOM 1370 C C . ARG A 1 172 ? -15.409 -5.756 22.110 1.00 98.06 172 ARG A C 1
ATOM 1372 O O . ARG A 1 172 ? -14.232 -5.555 21.822 1.00 98.06 172 ARG A O 1
ATOM 1379 N N . GLU A 1 173 ? -15.912 -6.986 22.199 1.00 98.19 173 GLU A N 1
ATOM 1380 C CA . GLU A 1 173 ? -15.093 -8.198 22.045 1.00 98.19 173 GLU A CA 1
ATOM 1381 C C . GLU A 1 173 ? -14.472 -8.315 20.645 1.00 98.19 173 GLU A C 1
ATOM 1383 O O . GLU A 1 173 ? -13.279 -8.605 20.521 1.00 98.19 173 GLU A O 1
ATOM 1388 N N . SER A 1 174 ? -15.250 -8.024 19.598 1.00 98.12 174 SER A N 1
ATOM 1389 C CA . SER A 1 174 ? -14.790 -8.029 18.206 1.00 98.12 174 SER A CA 1
ATOM 1390 C C . SER A 1 174 ? -13.695 -6.982 17.971 1.00 98.12 174 SER A C 1
ATOM 1392 O O . SER A 1 174 ? -12.689 -7.262 17.315 1.00 98.12 174 SER A O 1
ATOM 1394 N N . ILE A 1 175 ? -13.856 -5.783 18.543 1.00 98.50 175 ILE A N 1
ATOM 1395 C CA . ILE A 1 175 ? -12.866 -4.700 18.464 1.00 98.50 175 ILE A CA 1
ATOM 1396 C C . ILE A 1 175 ? -11.563 -5.121 19.149 1.00 98.50 175 ILE A C 1
ATOM 1398 O O . ILE A 1 175 ? -10.498 -5.025 18.536 1.00 98.50 175 ILE A O 1
ATOM 1402 N N . VAL A 1 176 ? -11.629 -5.656 20.376 1.00 98.44 176 VAL A N 1
ATOM 1403 C CA . VAL A 1 176 ? -10.440 -6.154 21.090 1.00 98.44 176 VAL A CA 1
ATOM 1404 C C . VAL A 1 176 ? -9.756 -7.269 20.300 1.00 98.44 176 VAL A C 1
ATOM 1406 O O . VAL A 1 176 ? -8.530 -7.278 20.179 1.00 98.44 176 VAL A O 1
ATOM 1409 N N . HIS A 1 177 ? -10.522 -8.200 19.730 1.00 97.75 177 HIS A N 1
ATOM 1410 C CA . HIS A 1 177 ? -9.967 -9.264 18.900 1.00 97.75 177 HIS A CA 1
ATOM 1411 C C . HIS A 1 177 ? -9.177 -8.701 17.710 1.00 97.75 177 HIS A C 1
ATOM 1413 O O . HIS A 1 177 ? -8.023 -9.090 17.502 1.00 97.75 177 HIS A O 1
ATOM 1419 N N . ASN A 1 178 ? -9.749 -7.746 16.972 1.00 97.31 178 ASN A N 1
ATOM 1420 C CA . ASN A 1 178 ? -9.077 -7.097 15.846 1.00 97.31 178 ASN A CA 1
ATOM 1421 C C . ASN A 1 178 ? -7.818 -6.338 16.298 1.00 97.31 178 ASN A C 1
ATOM 1423 O O . ASN A 1 178 ? -6.753 -6.524 15.714 1.00 97.31 178 ASN A O 1
ATOM 1427 N N . MET A 1 179 ? -7.888 -5.566 17.386 1.00 97.56 179 MET A N 1
ATOM 1428 C CA . MET A 1 179 ? -6.736 -4.828 17.927 1.00 97.56 179 MET A CA 1
ATOM 1429 C C . MET A 1 179 ? -5.587 -5.728 18.416 1.00 97.56 179 MET A C 1
ATOM 1431 O O . MET A 1 179 ? -4.440 -5.280 18.505 1.00 97.56 179 MET A O 1
ATOM 1435 N N . ARG A 1 180 ? -5.866 -6.998 18.733 1.00 96.56 180 ARG A N 1
ATOM 1436 C CA . ARG A 1 180 ? -4.849 -7.979 19.145 1.00 96.56 180 ARG A CA 1
ATOM 1437 C C . ARG A 1 180 ? -4.246 -8.766 17.992 1.00 96.56 180 ARG A C 1
ATOM 1439 O O . ARG A 1 180 ? -3.105 -9.209 18.104 1.00 96.56 180 ARG A O 1
ATOM 1446 N N . THR A 1 181 ? -5.013 -8.990 16.931 1.00 94.12 181 THR A N 1
ATOM 1447 C CA . THR A 1 181 ? -4.668 -9.966 15.884 1.00 94.12 181 THR A CA 1
ATOM 1448 C C . THR A 1 181 ? -4.357 -9.338 14.534 1.00 94.12 181 THR A C 1
ATOM 1450 O O . THR A 1 181 ? -3.749 -9.993 13.689 1.00 94.12 181 THR A O 1
ATOM 1453 N N . ARG A 1 182 ? -4.750 -8.081 14.317 1.00 93.75 182 ARG A N 1
ATOM 1454 C CA . ARG A 1 182 ? -4.597 -7.391 13.039 1.00 93.75 182 ARG A CA 1
ATOM 1455 C C . ARG A 1 182 ? -3.592 -6.249 13.126 1.00 93.75 182 ARG A C 1
ATOM 1457 O O . ARG A 1 182 ? -3.322 -5.688 14.185 1.00 93.75 182 ARG A O 1
ATOM 1464 N N . SER A 1 183 ? -3.078 -5.876 11.964 1.00 91.00 183 SER A N 1
ATOM 1465 C CA . SER A 1 183 ? -2.322 -4.650 11.736 1.00 91.00 183 SER A CA 1
ATOM 1466 C C . SER A 1 183 ? -3.069 -3.767 10.742 1.00 91.00 183 SER A C 1
ATOM 1468 O O . SER A 1 183 ? -3.781 -4.265 9.864 1.00 91.00 183 SER A O 1
ATOM 1470 N N . VAL A 1 184 ? -2.884 -2.452 10.866 1.00 90.31 184 VAL A N 1
ATOM 1471 C CA . VAL A 1 184 ? -3.316 -1.511 9.828 1.00 90.31 184 VAL A CA 1
ATOM 1472 C C . VAL A 1 184 ? -2.604 -1.824 8.516 1.00 90.31 184 VAL A C 1
ATOM 1474 O O . VAL A 1 184 ? -1.417 -2.155 8.511 1.00 90.31 184 VAL A O 1
ATOM 1477 N N . GLN A 1 185 ? -3.346 -1.720 7.419 1.00 85.94 185 GLN A N 1
ATOM 1478 C CA . GLN A 1 185 ? -2.868 -1.989 6.070 1.00 85.94 185 GLN A CA 1
ATOM 1479 C C . GLN A 1 185 ? -2.925 -0.708 5.245 1.00 85.94 185 GLN A C 1
ATOM 1481 O O . GLN A 1 185 ? -3.844 0.096 5.384 1.00 85.94 185 GLN A O 1
ATOM 1486 N N . THR A 1 186 ? -1.936 -0.505 4.379 1.00 75.06 186 THR A N 1
ATOM 1487 C CA . THR A 1 186 ? -1.851 0.684 3.517 1.00 75.06 186 THR A CA 1
ATOM 1488 C C . THR A 1 186 ? -1.754 0.256 2.056 1.00 75.06 186 THR A C 1
ATOM 1490 O O . THR A 1 186 ? -0.823 0.644 1.354 1.00 75.06 186 THR A O 1
ATOM 1493 N N . ASN A 1 187 ? -2.698 -0.578 1.611 1.00 83.12 187 ASN A N 1
ATOM 1494 C CA . ASN A 1 187 ? -2.785 -1.033 0.225 1.00 83.12 187 ASN A CA 1
ATOM 1495 C C . ASN A 1 187 ? -3.597 -0.029 -0.608 1.00 83.12 187 ASN A C 1
ATOM 1497 O O . ASN A 1 187 ? -4.827 -0.034 -0.580 1.00 83.12 187 ASN A O 1
ATOM 1501 N N . GLU A 1 188 ? -2.905 0.885 -1.287 1.00 91.81 188 GLU A N 1
ATOM 1502 C CA . GLU A 1 188 ? -3.515 1.924 -2.122 1.00 91.81 188 GLU A CA 1
ATOM 1503 C C . GLU A 1 188 ? -3.357 1.580 -3.604 1.00 91.81 188 GLU A C 1
ATOM 1505 O O . GLU A 1 188 ? -2.244 1.605 -4.128 1.00 91.81 188 GLU A O 1
ATOM 1510 N N . VAL A 1 189 ? -4.486 1.341 -4.279 1.00 95.06 189 VAL A N 1
ATOM 1511 C CA . VAL A 1 189 ? -4.560 1.037 -5.720 1.00 95.06 189 VAL A CA 1
ATOM 1512 C C . VAL A 1 189 ? -3.984 2.175 -6.565 1.00 95.06 189 VAL A C 1
ATOM 1514 O O . VAL A 1 189 ? -3.347 1.926 -7.581 1.00 95.06 189 VAL A O 1
ATOM 1517 N N . GLY A 1 190 ? -4.138 3.431 -6.128 1.00 94.50 190 GLY A N 1
ATOM 1518 C CA . GLY A 1 190 ? -3.592 4.604 -6.819 1.00 94.50 190 GLY A CA 1
ATOM 1519 C C . GLY A 1 190 ? -2.079 4.543 -7.047 1.00 94.50 190 GLY A C 1
ATOM 1520 O O . GLY A 1 190 ? -1.587 5.080 -8.037 1.00 94.50 190 GLY A O 1
ATOM 1521 N N . ARG A 1 191 ? -1.332 3.805 -6.212 1.00 96.62 191 ARG A N 1
ATOM 1522 C CA . ARG A 1 191 ? 0.116 3.619 -6.396 1.00 96.62 191 ARG A CA 1
ATOM 1523 C C . ARG A 1 191 ? 0.467 2.858 -7.671 1.00 96.62 191 ARG A C 1
ATOM 1525 O O . ARG A 1 191 ? 1.570 3.037 -8.185 1.00 96.62 191 ARG A O 1
ATOM 1532 N N . SER A 1 192 ? -0.478 2.101 -8.227 1.00 97.88 192 SER A N 1
ATOM 1533 C CA . SER A 1 192 ? -0.330 1.474 -9.537 1.00 97.88 192 SER A CA 1
ATOM 1534 C C . SER A 1 192 ? -0.072 2.482 -10.658 1.00 97.88 192 SER A C 1
ATOM 1536 O O . SER A 1 192 ? 0.646 2.139 -11.586 1.00 97.88 192 SER A O 1
ATOM 1538 N N . ALA A 1 193 ? -0.533 3.737 -10.559 1.00 97.69 193 ALA A N 1
ATOM 1539 C CA . ALA A 1 193 ? -0.185 4.768 -11.543 1.00 97.69 193 ALA A CA 1
ATOM 1540 C C . ALA A 1 193 ? 1.328 5.074 -11.546 1.00 97.69 193 ALA A C 1
ATOM 1542 O O . ALA A 1 193 ? 1.934 5.244 -12.602 1.00 97.69 193 ALA A O 1
ATOM 1543 N N . GLY A 1 194 ? 1.968 5.084 -10.372 1.00 97.50 194 GLY A N 1
ATOM 1544 C CA . GLY A 1 194 ? 3.421 5.244 -10.256 1.00 97.50 194 GLY A CA 1
ATOM 1545 C C . GLY A 1 194 ? 4.175 3.992 -10.703 1.00 97.50 194 GLY A C 1
ATOM 1546 O O . GLY A 1 194 ? 5.177 4.092 -11.411 1.00 97.50 194 GLY A O 1
ATOM 1547 N N . ILE A 1 195 ? 3.661 2.807 -10.351 1.00 98.12 195 ILE A N 1
ATOM 1548 C CA . ILE A 1 195 ? 4.229 1.527 -10.797 1.00 98.12 195 ILE A CA 1
ATOM 1549 C C . ILE A 1 195 ? 4.175 1.422 -12.324 1.00 98.12 195 ILE A C 1
ATOM 1551 O O . ILE A 1 195 ? 5.174 1.055 -12.927 1.00 98.12 195 ILE A O 1
ATOM 1555 N N . ALA A 1 196 ? 3.058 1.785 -12.957 1.00 98.00 196 ALA A N 1
ATOM 1556 C CA . ALA A 1 196 ? 2.885 1.746 -14.407 1.00 98.00 196 ALA A CA 1
ATOM 1557 C C . ALA A 1 196 ? 3.945 2.589 -15.135 1.00 98.00 196 ALA A C 1
ATOM 1559 O O . ALA A 1 196 ? 4.587 2.085 -16.058 1.00 98.00 196 ALA A O 1
ATOM 1560 N N . LEU A 1 197 ? 4.202 3.822 -14.673 1.00 97.38 197 LEU A N 1
ATOM 1561 C CA . LEU A 1 197 ? 5.290 4.652 -15.206 1.00 97.38 197 LEU A CA 1
ATOM 1562 C C . LEU A 1 197 ? 6.655 3.995 -14.992 1.00 97.38 197 LEU A C 1
ATOM 1564 O O . LEU A 1 197 ? 7.433 3.876 -15.938 1.00 97.38 197 LEU A O 1
ATOM 1568 N N . GLY A 1 198 ? 6.926 3.519 -13.775 1.00 96.62 198 GLY A N 1
ATOM 1569 C CA . GLY A 1 198 ? 8.184 2.855 -13.442 1.00 96.62 198 GLY A CA 1
ATOM 1570 C C . GLY A 1 198 ? 8.457 1.611 -14.289 1.00 96.62 198 GLY A C 1
ATOM 1571 O O . GLY A 1 198 ? 9.575 1.420 -14.760 1.00 96.62 198 GLY A O 1
ATOM 1572 N N . LEU A 1 199 ? 7.425 0.801 -14.540 1.00 97.25 199 LEU A N 1
ATOM 1573 C CA . LEU A 1 199 ? 7.495 -0.342 -15.444 1.00 97.25 199 LEU A CA 1
ATOM 1574 C C . LEU A 1 199 ? 7.718 0.110 -16.886 1.00 97.25 199 LEU A C 1
ATOM 1576 O O . LEU A 1 199 ? 8.566 -0.457 -17.562 1.00 97.25 199 LEU A O 1
ATOM 1580 N N . SER A 1 200 ? 7.030 1.153 -17.357 1.00 95.56 200 SER A N 1
ATOM 1581 C CA . SER A 1 200 ? 7.223 1.664 -18.722 1.00 95.56 200 SER A CA 1
ATOM 1582 C C . SER A 1 200 ? 8.634 2.212 -18.982 1.00 95.56 200 SER A C 1
ATOM 1584 O O . SER A 1 200 ? 9.098 2.165 -20.118 1.00 95.56 200 SER A O 1
ATOM 1586 N N . ALA A 1 201 ? 9.344 2.639 -17.931 1.00 94.75 201 ALA A N 1
ATOM 1587 C CA . ALA A 1 201 ? 10.716 3.146 -17.992 1.00 94.75 201 ALA A CA 1
ATOM 1588 C C . ALA A 1 201 ? 11.806 2.050 -17.957 1.00 94.75 201 ALA A C 1
ATOM 1590 O O . ALA A 1 201 ? 12.998 2.363 -18.047 1.00 94.75 201 ALA A O 1
ATOM 1591 N N . LEU A 1 202 ? 11.431 0.770 -17.809 1.00 94.25 202 LEU A N 1
ATOM 1592 C CA . LEU A 1 202 ? 12.381 -0.343 -17.813 1.00 94.25 202 LEU A CA 1
ATOM 1593 C C . LEU A 1 202 ? 13.019 -0.532 -19.194 1.00 94.25 202 LEU A C 1
ATOM 1595 O O . LEU A 1 202 ? 12.345 -0.729 -20.201 1.00 94.25 202 LEU A O 1
ATOM 1599 N N . THR A 1 203 ? 14.342 -0.656 -19.216 1.00 92.62 203 THR A N 1
ATOM 1600 C CA . THR A 1 203 ? 15.093 -1.088 -20.413 1.00 92.62 203 THR A CA 1
ATOM 1601 C C . THR A 1 203 ? 14.912 -2.575 -20.763 1.00 92.62 203 THR A C 1
ATOM 1603 O O . THR A 1 203 ? 15.407 -3.039 -21.783 1.00 92.62 203 THR A O 1
ATOM 1606 N N . LEU A 1 204 ? 14.219 -3.340 -19.912 1.00 87.50 204 LEU A N 1
ATOM 1607 C CA . LEU A 1 204 ? 14.017 -4.790 -20.037 1.00 87.50 204 LEU A CA 1
ATOM 1608 C C . LEU A 1 204 ? 12.607 -5.163 -20.542 1.00 87.50 204 LEU A C 1
ATOM 1610 O O . LEU A 1 204 ? 12.238 -6.335 -20.512 1.00 87.50 204 LEU A O 1
ATOM 1614 N N . ASN A 1 205 ? 11.826 -4.183 -21.008 1.00 85.94 205 ASN A N 1
ATOM 1615 C CA . ASN A 1 205 ? 10.400 -4.325 -21.340 1.00 85.94 205 ASN A CA 1
ATOM 1616 C C . ASN A 1 205 ? 10.070 -5.226 -22.540 1.00 85.94 205 ASN A C 1
ATOM 1618 O O . ASN A 1 205 ? 8.907 -5.593 -22.717 1.00 85.94 205 ASN A O 1
ATOM 1622 N N . ASP A 1 206 ? 11.059 -5.601 -23.352 1.00 89.94 206 ASP A N 1
ATOM 1623 C CA . ASP A 1 206 ? 10.865 -6.557 -24.452 1.00 89.94 206 ASP A CA 1
ATOM 1624 C C . ASP A 1 206 ? 10.826 -8.019 -23.983 1.00 89.94 206 ASP A C 1
ATOM 1626 O O . ASP A 1 206 ? 10.491 -8.916 -24.758 1.00 89.94 206 ASP A O 1
ATOM 1630 N N . ARG A 1 207 ? 11.149 -8.277 -22.710 1.00 93.25 207 ARG A N 1
ATOM 1631 C CA . ARG A 1 207 ? 11.038 -9.595 -22.081 1.00 93.25 207 ARG A CA 1
ATOM 1632 C C . ARG A 1 207 ? 9.764 -9.680 -21.248 1.00 93.25 207 ARG A C 1
ATOM 1634 O O . ARG A 1 207 ? 9.273 -8.683 -20.725 1.00 93.25 207 ARG A O 1
ATOM 1641 N N . ASP A 1 208 ? 9.265 -10.900 -21.078 1.00 96.62 208 ASP A N 1
ATOM 1642 C CA . ASP A 1 208 ? 8.191 -11.168 -20.126 1.00 96.62 208 ASP A CA 1
ATOM 1643 C C . ASP A 1 208 ? 8.629 -10.774 -18.705 1.00 96.62 208 ASP A C 1
ATOM 1645 O O . ASP A 1 208 ? 9.733 -11.095 -18.264 1.00 96.62 208 ASP A O 1
ATOM 1649 N N . ILE A 1 209 ? 7.742 -10.117 -17.965 1.00 97.94 209 ILE A N 1
ATOM 1650 C CA . ILE A 1 209 ? 7.962 -9.681 -16.586 1.00 97.94 209 ILE A CA 1
ATOM 1651 C C . ILE A 1 209 ? 7.388 -10.722 -15.620 1.00 97.94 209 ILE A C 1
ATOM 1653 O O . ILE A 1 209 ? 6.276 -11.230 -15.812 1.00 97.94 209 ILE A O 1
ATOM 1657 N N . ALA A 1 210 ? 8.142 -11.014 -14.561 1.00 98.12 210 ALA A N 1
ATOM 1658 C CA . ALA A 1 210 ? 7.637 -11.626 -13.338 1.00 98.12 210 ALA A CA 1
ATOM 1659 C C . ALA A 1 210 ? 7.611 -10.567 -12.229 1.00 98.12 210 ALA A C 1
ATOM 1661 O O . ALA A 1 210 ? 8.652 -10.193 -11.691 1.00 98.12 210 ALA A O 1
ATOM 1662 N N . LEU A 1 211 ? 6.422 -10.052 -11.919 1.00 98.56 211 LEU A N 1
ATOM 1663 C CA . LEU A 1 211 ? 6.244 -8.978 -10.946 1.00 98.56 211 LEU A CA 1
ATOM 1664 C C . LEU A 1 211 ? 6.235 -9.543 -9.518 1.00 98.56 211 LEU A C 1
ATOM 1666 O O . LEU A 1 211 ? 5.484 -10.476 -9.225 1.00 98.56 211 LEU A O 1
ATOM 1670 N N . VAL A 1 212 ? 7.058 -8.982 -8.633 1.00 98.75 212 VAL A N 1
ATOM 1671 C CA . VAL A 1 212 ? 7.223 -9.443 -7.247 1.00 98.75 212 VAL A CA 1
ATOM 1672 C C . VAL A 1 212 ? 7.029 -8.279 -6.296 1.00 98.75 212 VAL A C 1
ATOM 1674 O O . VAL A 1 212 ? 7.872 -7.397 -6.248 1.00 98.75 212 VAL A O 1
ATOM 1677 N N . GLU A 1 213 ? 5.954 -8.257 -5.518 1.00 98.62 213 GLU A N 1
ATOM 1678 C CA . GLU A 1 213 ? 5.715 -7.164 -4.565 1.00 98.62 213 GLU A CA 1
ATOM 1679 C C . GLU A 1 213 ? 6.172 -7.535 -3.143 1.00 98.62 213 GLU A C 1
ATOM 1681 O O . GLU A 1 213 ? 5.917 -8.641 -2.653 1.00 98.62 213 GLU A O 1
ATOM 1686 N N . ILE A 1 214 ? 6.854 -6.601 -2.476 1.00 98.44 214 ILE A N 1
ATOM 1687 C CA . ILE A 1 214 ? 7.154 -6.640 -1.041 1.00 98.44 214 ILE A CA 1
ATOM 1688 C C . ILE A 1 214 ? 5.973 -6.020 -0.293 1.00 98.44 214 ILE A C 1
ATOM 1690 O O . ILE A 1 214 ? 5.632 -4.863 -0.528 1.00 98.44 214 ILE A O 1
ATOM 1694 N N . GLY A 1 215 ? 5.375 -6.771 0.632 1.00 96.56 215 GLY A N 1
ATOM 1695 C CA . GLY A 1 215 ? 4.203 -6.329 1.393 1.00 96.56 215 GLY A CA 1
ATOM 1696 C C . GLY A 1 215 ? 2.951 -6.068 0.539 1.00 96.56 215 GLY A C 1
ATOM 1697 O O . GLY A 1 215 ? 2.345 -5.007 0.694 1.00 96.56 215 GLY A O 1
ATOM 1698 N N . PRO A 1 216 ? 2.543 -6.985 -0.362 1.00 96.62 216 PRO A N 1
ATOM 1699 C CA . PRO A 1 216 ? 1.405 -6.790 -1.262 1.00 96.62 216 PRO A CA 1
ATOM 1700 C C . PRO A 1 216 ? 0.049 -6.660 -0.563 1.00 96.62 216 PRO A C 1
ATOM 1702 O O . PRO A 1 216 ? -0.930 -6.311 -1.223 1.00 96.62 216 PRO A O 1
ATOM 1705 N N . SER A 1 217 ? -0.068 -7.008 0.722 1.00 95.38 217 SER A N 1
ATOM 1706 C CA . SER A 1 217 ? -1.327 -7.290 1.422 1.00 95.38 217 SER A CA 1
ATOM 1707 C C . SER A 1 217 ? -2.238 -8.235 0.624 1.00 95.38 217 SER A C 1
ATOM 1709 O O . SER A 1 217 ? -2.105 -9.446 0.754 1.00 95.38 217 SER A O 1
ATOM 1711 N N . ALA A 1 218 ? -3.139 -7.700 -0.210 1.00 96.06 218 ALA A N 1
ATOM 1712 C CA . ALA A 1 218 ? -4.063 -8.446 -1.068 1.00 96.06 218 ALA A CA 1
ATOM 1713 C C . ALA A 1 218 ? -3.594 -8.556 -2.534 1.00 96.06 218 ALA A C 1
ATOM 1715 O O . ALA A 1 218 ? -4.285 -9.138 -3.363 1.00 96.06 218 ALA A O 1
ATOM 1716 N N . GLY A 1 219 ? -2.441 -7.975 -2.876 1.00 96.75 219 GLY A N 1
ATOM 1717 C CA . GLY A 1 219 ? -1.877 -7.986 -4.225 1.00 96.75 219 GLY A CA 1
ATOM 1718 C C . GLY A 1 219 ? -2.564 -7.042 -5.211 1.00 96.75 219 GLY A C 1
ATOM 1719 O O . GLY A 1 219 ? -2.507 -7.293 -6.407 1.00 96.75 219 GLY A O 1
ATOM 1720 N N . LEU A 1 220 ? -3.213 -5.963 -4.755 1.00 97.50 220 LEU A N 1
ATOM 1721 C CA . LEU A 1 220 ? -3.935 -5.035 -5.643 1.00 97.50 220 LEU A CA 1
ATOM 1722 C C . LEU A 1 220 ? -3.018 -4.362 -6.678 1.00 97.50 220 LEU A C 1
ATOM 1724 O O . LEU A 1 220 ? -3.404 -4.194 -7.834 1.00 97.50 220 LEU A O 1
ATOM 1728 N N . ASN A 1 221 ? -1.792 -4.011 -6.284 1.00 97.88 221 ASN A N 1
ATOM 1729 C CA . ASN A 1 221 ? -0.813 -3.381 -7.171 1.00 97.88 221 ASN A CA 1
ATOM 1730 C C . ASN A 1 221 ? -0.103 -4.379 -8.101 1.00 97.88 221 ASN A C 1
ATOM 1732 O O . ASN A 1 221 ? 0.454 -3.977 -9.121 1.00 97.88 221 ASN A O 1
ATOM 1736 N N . LEU A 1 222 ? -0.196 -5.687 -7.829 1.00 98.31 222 LEU A N 1
ATOM 1737 C CA . LEU A 1 222 ? 0.248 -6.728 -8.763 1.00 98.31 222 LEU A CA 1
ATOM 1738 C C . LEU A 1 222 ? -0.608 -6.789 -10.041 1.00 98.31 222 LEU A C 1
ATOM 1740 O O . LEU A 1 222 ? -0.231 -7.477 -10.986 1.00 98.31 222 LEU A O 1
ATOM 1744 N N . PHE A 1 223 ? -1.750 -6.094 -10.060 1.00 98.06 223 PHE A N 1
ATOM 1745 C CA . PHE A 1 223 ? -2.669 -5.960 -11.194 1.00 98.06 223 PHE A CA 1
ATOM 1746 C C . PHE A 1 223 ? -2.505 -4.635 -11.938 1.00 98.06 223 PHE A C 1
ATOM 1748 O O . PHE A 1 223 ? -3.413 -4.218 -12.646 1.00 98.06 223 PHE A O 1
ATOM 1755 N N . VAL A 1 224 ? -1.353 -3.976 -11.805 1.00 98.12 224 VAL A N 1
ATOM 1756 C CA . VAL A 1 224 ? -1.050 -2.708 -12.487 1.00 98.12 224 VAL A CA 1
ATOM 1757 C C . VAL A 1 224 ? -1.343 -2.722 -13.996 1.00 98.12 224 VAL A C 1
ATOM 1759 O O . VAL A 1 224 ? -1.783 -1.715 -14.533 1.00 98.12 224 VAL A O 1
ATOM 1762 N N . ASP A 1 225 ? -1.175 -3.858 -14.673 1.00 96.94 225 ASP A N 1
ATOM 1763 C CA . ASP A 1 225 ? -1.475 -4.051 -16.098 1.00 96.94 225 ASP A CA 1
ATOM 1764 C C . ASP A 1 225 ? -2.974 -4.217 -16.423 1.00 96.94 225 ASP A C 1
ATOM 1766 O O . ASP A 1 225 ? -3.354 -4.226 -17.591 1.00 96.94 225 ASP A O 1
ATOM 1770 N N . HIS A 1 226 ? -3.834 -4.332 -15.408 1.00 97.25 226 HIS A N 1
ATOM 1771 C CA . HIS A 1 226 ? -5.294 -4.367 -15.541 1.00 97.25 226 HIS A CA 1
ATOM 1772 C C . HIS A 1 226 ? -5.945 -3.008 -15.264 1.00 97.25 226 HIS A C 1
ATOM 1774 O O . HIS A 1 226 ? -7.140 -2.864 -15.514 1.00 97.25 226 HIS A O 1
ATOM 1780 N N . TRP A 1 227 ? -5.201 -2.042 -14.721 1.00 97.50 227 TRP A N 1
ATOM 1781 C CA . TRP A 1 227 ? -5.704 -0.714 -14.372 1.00 97.50 227 TRP A CA 1
ATOM 1782 C C . TRP A 1 227 ? -5.397 0.286 -15.485 1.00 97.50 227 TRP A C 1
ATOM 1784 O O . TRP A 1 227 ? -4.357 0.185 -16.131 1.00 97.50 227 TRP A O 1
ATOM 1794 N N . HIS A 1 228 ? -6.278 1.264 -15.683 1.00 97.75 228 HIS A N 1
ATOM 1795 C CA . HIS A 1 228 ? -6.002 2.404 -16.553 1.00 97.75 228 HIS A CA 1
ATOM 1796 C C . HIS A 1 228 ? -5.506 3.577 -15.715 1.00 97.75 228 HIS A C 1
ATOM 1798 O O . HIS A 1 228 ? -6.012 3.797 -14.612 1.00 97.75 228 HIS A O 1
ATOM 1804 N N . ALA A 1 229 ? -4.531 4.319 -16.225 1.00 97.94 229 ALA A N 1
ATOM 1805 C CA . ALA A 1 229 ? -4.014 5.517 -15.589 1.00 97.94 229 ALA A CA 1
ATOM 1806 C C . ALA A 1 229 ? -3.887 6.663 -16.594 1.00 97.94 229 ALA A C 1
ATOM 1808 O O . ALA A 1 229 ? -3.085 6.586 -17.528 1.00 97.94 229 ALA A O 1
ATOM 1809 N N . ASP A 1 230 ? -4.625 7.736 -16.319 1.00 97.62 230 ASP A N 1
ATOM 1810 C CA . ASP A 1 230 ? -4.482 9.036 -16.959 1.00 97.62 230 ASP A CA 1
ATOM 1811 C C . ASP A 1 230 ? -3.458 9.880 -16.202 1.00 97.62 230 ASP A C 1
ATOM 1813 O O . ASP A 1 230 ? -3.544 10.040 -14.976 1.00 97.62 230 ASP A O 1
ATOM 1817 N N . TYR A 1 231 ? -2.526 10.490 -16.932 1.00 97.88 231 TYR A N 1
ATOM 1818 C CA . TYR A 1 231 ? -1.589 11.464 -16.379 1.00 97.88 231 TYR A CA 1
ATOM 1819 C C . TYR A 1 231 ? -1.871 12.850 -16.955 1.00 97.88 231 TYR A C 1
ATOM 1821 O O . TYR A 1 231 ? -1.809 13.066 -18.170 1.00 97.88 231 TYR A O 1
ATOM 1829 N N . LEU A 1 232 ? -2.208 13.789 -16.071 1.00 97.38 232 LEU A N 1
ATOM 1830 C CA . LEU A 1 232 ? -2.773 15.080 -16.444 1.00 97.38 232 LEU A CA 1
ATOM 1831 C C . LEU A 1 232 ? -1.767 16.195 -16.204 1.00 97.38 232 LEU A C 1
ATOM 1833 O O . LEU A 1 232 ? -1.370 16.421 -15.066 1.00 97.38 232 LEU A O 1
ATOM 1837 N N . LEU A 1 233 ? -1.430 16.952 -17.241 1.00 95.94 233 LEU A N 1
ATOM 1838 C CA . LEU A 1 233 ? -0.704 18.212 -17.115 1.00 95.94 233 LEU A CA 1
ATOM 1839 C C . LEU A 1 233 ? -1.682 19.358 -17.377 1.00 95.94 233 LEU A C 1
ATOM 1841 O O . LEU A 1 233 ? -2.284 19.424 -18.447 1.00 95.94 233 LEU A O 1
ATOM 1845 N N . ASN A 1 234 ? -1.856 20.259 -16.405 1.00 93.75 234 ASN A N 1
ATOM 1846 C CA . ASN A 1 234 ? -2.829 21.360 -16.486 1.00 93.75 234 ASN A CA 1
ATOM 1847 C C . ASN A 1 234 ? -4.241 20.871 -16.882 1.00 93.75 234 ASN A C 1
ATOM 1849 O O . ASN A 1 234 ? -4.836 21.376 -17.832 1.00 93.75 234 ASN A O 1
ATOM 1853 N N . GLU A 1 235 ? -4.735 19.839 -16.185 1.00 93.56 235 GLU A N 1
ATOM 1854 C CA . GLU A 1 235 ? -6.051 19.200 -16.406 1.00 93.56 235 GLU A CA 1
ATOM 1855 C C . GLU A 1 235 ? -6.230 18.514 -17.775 1.00 93.56 235 GLU A C 1
ATOM 1857 O O . GLU A 1 235 ? -7.298 17.981 -18.067 1.00 93.56 235 GLU A O 1
ATOM 1862 N N . THR A 1 236 ? -5.188 18.473 -18.607 1.00 96.00 236 THR A N 1
ATOM 1863 C CA . THR A 1 236 ? -5.205 17.802 -19.910 1.00 96.00 236 THR A CA 1
ATOM 1864 C C . THR A 1 236 ? -4.461 16.479 -19.815 1.00 96.00 236 THR A C 1
ATOM 1866 O O . THR A 1 236 ? -3.327 16.447 -19.341 1.00 96.00 236 THR A O 1
ATOM 1869 N N . VAL A 1 237 ? -5.072 15.390 -20.287 1.00 96.75 237 VAL A N 1
ATOM 1870 C CA . VAL A 1 237 ? -4.394 14.092 -20.400 1.00 96.75 237 VAL A CA 1
ATOM 1871 C C . VAL A 1 237 ? -3.270 14.215 -21.429 1.00 96.75 237 VAL A C 1
ATOM 1873 O O . VAL A 1 237 ? -3.518 14.521 -22.594 1.00 96.75 237 VAL A O 1
ATOM 1876 N N . VAL A 1 238 ? -2.030 14.011 -20.985 1.00 96.06 238 VAL A N 1
ATOM 1877 C CA . VAL A 1 238 ? -0.827 14.049 -21.841 1.00 96.06 238 VAL A CA 1
ATOM 1878 C C . VAL A 1 238 ? -0.171 12.682 -21.988 1.00 96.06 238 VAL A C 1
ATOM 1880 O O . VAL A 1 238 ? 0.707 12.498 -22.827 1.00 96.06 238 VAL A O 1
ATOM 1883 N N . ARG A 1 239 ? -0.583 11.718 -21.162 1.00 95.56 239 ARG A N 1
ATOM 1884 C CA . ARG A 1 239 ? -0.077 10.353 -21.167 1.00 95.56 239 ARG A CA 1
ATOM 1885 C C . ARG A 1 239 ? -1.147 9.420 -20.612 1.00 95.56 239 ARG A C 1
ATOM 1887 O O . ARG A 1 239 ? -1.847 9.782 -19.670 1.00 95.56 239 ARG A O 1
ATOM 1894 N N . GLU A 1 240 ? -1.208 8.216 -21.164 1.00 96.44 240 GLU A N 1
ATOM 1895 C CA . GLU A 1 240 ? -2.129 7.151 -20.762 1.00 96.44 240 GLU A CA 1
ATOM 1896 C C . GLU A 1 240 ? -1.355 5.831 -20.673 1.00 96.44 240 GLU A C 1
ATOM 1898 O O . GLU A 1 240 ? -0.474 5.558 -21.498 1.00 96.44 240 GLU A O 1
ATOM 1903 N N . LEU A 1 241 ? -1.673 4.999 -19.682 1.00 97.12 241 LEU A N 1
ATOM 1904 C CA . LEU A 1 241 ? -1.153 3.635 -19.568 1.00 97.12 241 LEU A CA 1
ATOM 1905 C C . LEU A 1 241 ? -2.258 2.662 -19.149 1.00 97.12 241 LEU A C 1
ATOM 1907 O O . LEU A 1 241 ? -3.097 2.976 -18.311 1.00 97.12 241 LEU A O 1
ATOM 1911 N N . GLY A 1 242 ? -2.207 1.449 -19.704 1.00 96.00 242 GLY A N 1
ATOM 1912 C CA . GLY A 1 242 ? -3.148 0.374 -19.389 1.00 96.00 242 GLY A CA 1
ATOM 1913 C C . GLY A 1 242 ? -4.423 0.371 -20.248 1.00 96.00 242 GLY A C 1
ATOM 1914 O O . GLY A 1 242 ? -4.601 1.226 -21.118 1.00 96.00 242 GLY A O 1
ATOM 1915 N N . PRO A 1 243 ? -5.302 -0.625 -20.056 1.00 96.00 243 PRO A N 1
ATOM 1916 C CA . PRO A 1 243 ? -6.480 -0.831 -20.896 1.00 96.00 243 PRO A CA 1
ATOM 1917 C C . PRO A 1 243 ? -7.559 0.231 -20.646 1.00 96.00 243 PRO A C 1
ATOM 1919 O O . PRO A 1 243 ? -8.065 0.347 -19.536 1.00 96.00 243 PRO A O 1
ATOM 1922 N N . VAL A 1 244 ? -7.938 0.979 -21.689 1.00 95.00 244 VAL A N 1
ATOM 1923 C CA . VAL A 1 244 ? -8.908 2.099 -21.628 1.00 95.00 244 VAL A CA 1
ATOM 1924 C C . VAL A 1 244 ? -10.270 1.682 -21.053 1.00 95.00 244 VAL A C 1
ATOM 1926 O O . VAL A 1 244 ? -10.944 2.473 -20.400 1.00 95.00 244 VAL A O 1
ATOM 1929 N N . ASP A 1 245 ? -10.677 0.429 -21.255 1.00 95.06 245 ASP A N 1
ATOM 1930 C CA . ASP A 1 245 ? -11.934 -0.142 -20.762 1.00 95.06 245 ASP A CA 1
ATOM 1931 C C . ASP A 1 245 ? -11.846 -0.711 -19.334 1.00 95.06 245 ASP A C 1
ATOM 1933 O O . ASP A 1 245 ? -12.803 -1.324 -18.850 1.00 95.06 245 ASP A O 1
ATOM 1937 N N . SER A 1 246 ? -10.727 -0.497 -18.632 1.00 95.81 246 SER A N 1
ATOM 1938 C CA . SER A 1 246 ? -10.581 -0.884 -17.230 1.00 95.81 246 SER A CA 1
ATOM 1939 C C . SER A 1 246 ? -11.694 -0.266 -16.370 1.00 95.81 246 SER A C 1
ATOM 1941 O O . SER A 1 246 ? -11.923 0.943 -16.415 1.00 95.81 246 SER A O 1
ATOM 1943 N N . PRO A 1 247 ? -12.354 -1.039 -15.491 1.00 93.31 247 PRO A N 1
ATOM 1944 C CA . PRO A 1 247 ? -13.269 -0.475 -14.498 1.00 93.31 247 PRO A CA 1
ATOM 1945 C C . PRO A 1 247 ? -12.537 0.318 -13.400 1.00 93.31 247 PRO A C 1
ATOM 1947 O O . PRO A 1 247 ? -13.173 1.053 -12.649 1.00 93.31 247 PRO A O 1
ATOM 1950 N N . ILE A 1 248 ? -11.214 0.162 -13.283 1.00 96.56 248 ILE A N 1
ATOM 1951 C CA . ILE A 1 248 ? -10.364 0.955 -12.393 1.00 96.56 248 ILE A CA 1
ATOM 1952 C C . ILE A 1 248 ? -9.665 2.022 -13.226 1.00 96.56 248 ILE A C 1
ATOM 1954 O O . ILE A 1 248 ? -8.748 1.721 -13.993 1.00 96.56 248 ILE A O 1
ATOM 1958 N N . GLN A 1 249 ? -10.124 3.253 -13.039 1.00 95.88 249 GLN A N 1
ATOM 1959 C CA . GLN A 1 249 ? -9.622 4.457 -13.685 1.00 95.88 249 GLN A CA 1
ATOM 1960 C C . GLN A 1 249 ? -8.830 5.252 -12.645 1.00 95.88 249 GLN A C 1
ATOM 1962 O O . GLN A 1 249 ? -9.372 5.674 -11.618 1.00 95.88 249 GLN A O 1
ATOM 1967 N N . LEU A 1 250 ? -7.524 5.370 -12.858 1.00 96.69 250 LEU A N 1
ATOM 1968 C CA . LEU A 1 250 ? -6.610 6.120 -12.009 1.00 96.69 250 LEU A CA 1
ATOM 1969 C C . LEU A 1 250 ? -6.281 7.450 -12.677 1.00 96.69 250 LEU A C 1
ATOM 1971 O O . LEU A 1 250 ? -6.152 7.537 -13.892 1.00 96.69 250 LEU A O 1
ATOM 1975 N N . THR A 1 251 ? -6.087 8.475 -11.861 1.00 96.25 251 THR A N 1
ATOM 1976 C CA . THR A 1 251 ? -5.743 9.820 -12.316 1.00 96.25 251 THR A CA 1
ATOM 1977 C C . THR A 1 251 ? -4.539 10.289 -11.517 1.00 96.25 251 THR A C 1
ATOM 1979 O O . THR A 1 251 ? -4.543 10.203 -10.285 1.00 96.25 251 THR A O 1
ATOM 1982 N N . CYS A 1 252 ? -3.516 10.779 -12.210 1.00 96.50 252 CYS A N 1
ATOM 1983 C CA . CYS A 1 252 ? -2.312 11.328 -11.605 1.00 96.50 252 CYS A CA 1
ATOM 1984 C C . CYS A 1 252 ? -2.006 12.707 -12.199 1.00 96.50 252 CYS A C 1
ATOM 1986 O O . CYS A 1 252 ? -1.779 12.845 -13.397 1.00 96.50 252 CYS A O 1
ATOM 1988 N N . GLU A 1 253 ? -1.989 13.742 -11.364 1.00 96.38 253 GLU A N 1
ATOM 1989 C CA . GLU A 1 253 ? -1.555 15.082 -11.766 1.00 96.38 253 GLU A CA 1
ATOM 1990 C C . GLU A 1 253 ? -0.034 15.094 -11.998 1.00 96.38 253 GLU A C 1
ATOM 1992 O O . GLU A 1 253 ? 0.745 14.800 -11.091 1.00 96.38 253 GLU A O 1
ATOM 1997 N N . LEU A 1 254 ? 0.408 15.467 -13.194 1.00 96.06 254 LEU A N 1
ATOM 1998 C CA . LEU A 1 254 ? 1.809 15.743 -13.480 1.00 96.06 254 LEU A CA 1
ATOM 1999 C C . LEU A 1 254 ? 2.152 17.180 -13.092 1.00 96.06 254 LEU A C 1
ATOM 2001 O O . LEU A 1 254 ? 1.500 18.134 -13.517 1.00 96.06 254 LEU A O 1
ATOM 2005 N N . ARG A 1 255 ? 3.213 17.328 -12.299 1.00 93.00 255 ARG A N 1
ATOM 2006 C CA . ARG A 1 255 ? 3.747 18.614 -11.844 1.00 93.00 255 ARG A CA 1
ATOM 2007 C C . ARG A 1 255 ? 5.126 18.877 -12.434 1.00 93.00 255 ARG A C 1
ATOM 2009 O O . ARG A 1 255 ? 5.995 18.012 -12.410 1.00 93.00 255 ARG A O 1
ATOM 2016 N N . GLY A 1 256 ? 5.379 20.126 -12.813 1.00 89.81 256 GLY A N 1
ATOM 2017 C CA . GLY A 1 256 ? 6.622 20.531 -13.477 1.00 89.81 256 GLY A CA 1
ATOM 2018 C C . GLY A 1 256 ? 6.519 20.446 -14.997 1.00 89.81 256 GLY A C 1
ATOM 2019 O O . GLY A 1 256 ? 5.432 20.262 -15.535 1.00 89.81 256 GLY A O 1
ATOM 2020 N N . ASP A 1 257 ? 7.659 20.613 -15.663 1.00 87.38 257 ASP A N 1
ATOM 2021 C CA . ASP A 1 257 ? 7.708 20.833 -17.115 1.00 87.38 257 ASP A CA 1
ATOM 2022 C C . ASP A 1 257 ? 8.018 19.560 -17.916 1.00 87.38 257 ASP A C 1
ATOM 2024 O O . ASP A 1 257 ? 7.875 19.546 -19.137 1.00 87.38 257 ASP A O 1
ATOM 2028 N N . LEU A 1 258 ? 8.447 18.489 -17.239 1.00 90.94 258 LEU A N 1
ATOM 2029 C CA . LEU A 1 258 ? 8.802 17.223 -17.871 1.00 90.94 258 LEU A CA 1
ATOM 2030 C C . LEU A 1 258 ? 7.612 16.265 -17.881 1.00 90.94 258 LEU A C 1
ATOM 2032 O O . LEU A 1 258 ? 6.948 16.053 -16.863 1.00 90.94 258 LEU A O 1
ATOM 2036 N N . ILE A 1 259 ? 7.389 15.648 -19.037 1.00 91.69 259 ILE A N 1
ATOM 2037 C CA . ILE A 1 259 ? 6.399 14.591 -19.236 1.00 91.69 259 ILE A CA 1
ATOM 2038 C C . ILE A 1 259 ? 7.159 13.257 -19.273 1.00 91.69 259 ILE A C 1
ATOM 2040 O O . ILE A 1 259 ? 8.193 13.184 -19.939 1.00 91.69 259 ILE A O 1
ATOM 2044 N N . PRO A 1 260 ? 6.689 12.204 -18.575 1.00 92.00 260 PRO A N 1
ATOM 2045 C CA . PRO A 1 260 ? 7.290 10.881 -18.689 1.00 92.00 260 PRO A CA 1
ATOM 2046 C C . PRO A 1 260 ? 7.329 10.411 -20.155 1.00 92.00 260 PRO A C 1
ATOM 2048 O O . PRO A 1 260 ? 6.326 10.581 -20.855 1.00 92.00 260 PRO A O 1
ATOM 2051 N N . PRO A 1 261 ? 8.437 9.800 -20.613 1.00 87.88 261 PRO A N 1
ATOM 2052 C CA . PRO A 1 261 ? 8.618 9.436 -22.015 1.00 87.88 261 PRO A CA 1
ATOM 2053 C C . PRO A 1 261 ? 7.563 8.437 -22.503 1.00 87.88 261 PRO A C 1
ATOM 2055 O O . PRO A 1 261 ? 6.947 7.695 -21.723 1.00 87.88 261 PRO A O 1
ATOM 2058 N N . GLU A 1 262 ? 7.381 8.377 -23.823 1.00 86.31 262 GLU A N 1
ATOM 2059 C CA . GLU A 1 262 ? 6.558 7.335 -24.424 1.00 86.31 262 GLU A CA 1
ATOM 2060 C C . GLU A 1 262 ? 7.151 5.939 -24.162 1.00 86.31 262 GLU A C 1
ATOM 2062 O O . GLU A 1 262 ? 8.344 5.689 -24.304 1.00 86.31 262 GLU A O 1
ATOM 2067 N N . GLY A 1 263 ? 6.292 5.001 -23.770 1.00 84.81 263 GLY A N 1
ATOM 2068 C CA . GLY A 1 263 ? 6.663 3.627 -23.444 1.00 84.81 263 GLY A CA 1
ATOM 2069 C C . GLY A 1 263 ? 5.443 2.720 -23.293 1.00 84.81 263 GLY A C 1
ATOM 2070 O O . GLY A 1 263 ? 4.296 3.145 -23.426 1.00 84.81 263 GLY A O 1
ATOM 2071 N N . ARG A 1 264 ? 5.659 1.443 -22.999 1.00 90.06 264 ARG A N 1
ATOM 2072 C CA . ARG A 1 264 ? 4.577 0.517 -22.635 1.00 90.06 264 ARG A CA 1
ATOM 2073 C C . ARG A 1 264 ? 5.010 -0.320 -21.451 1.00 90.06 264 ARG A C 1
ATOM 2075 O O . ARG A 1 264 ? 6.199 -0.554 -21.262 1.00 90.06 264 ARG A O 1
ATOM 2082 N N . ILE A 1 265 ? 4.042 -0.811 -20.693 1.00 93.50 265 ILE A N 1
ATOM 2083 C CA . ILE A 1 265 ? 4.304 -1.848 -19.699 1.00 93.50 265 ILE A CA 1
ATOM 2084 C C . ILE A 1 265 ? 4.623 -3.139 -20.471 1.00 93.50 265 ILE A C 1
ATOM 2086 O O . ILE A 1 265 ? 3.852 -3.541 -21.348 1.00 93.50 265 ILE A O 1
ATOM 2090 N N . GLY A 1 266 ? 5.771 -3.764 -20.190 1.00 93.62 266 GLY A N 1
ATOM 2091 C CA . GLY A 1 266 ? 6.095 -5.093 -20.714 1.00 93.62 266 GLY A CA 1
ATOM 2092 C C . GLY A 1 266 ? 5.064 -6.142 -20.273 1.00 93.62 266 GLY A C 1
ATOM 2093 O O . GLY A 1 266 ? 4.329 -5.950 -19.304 1.00 93.62 266 GLY A O 1
ATOM 2094 N N . ARG A 1 267 ? 4.981 -7.278 -20.971 1.00 97.00 267 ARG A N 1
ATOM 2095 C CA . ARG A 1 267 ? 3.976 -8.306 -20.653 1.00 97.00 267 ARG A CA 1
ATOM 2096 C C . ARG A 1 267 ? 4.230 -8.911 -19.268 1.00 97.00 267 ARG A C 1
ATOM 2098 O O . ARG A 1 267 ? 5.227 -9.600 -19.067 1.00 97.00 267 ARG A O 1
ATOM 2105 N N . ILE A 1 268 ? 3.295 -8.739 -18.332 1.00 97.62 268 ILE A N 1
ATOM 2106 C CA . ILE A 1 268 ? 3.366 -9.356 -16.999 1.00 97.62 268 ILE A CA 1
ATOM 2107 C C . ILE A 1 268 ? 2.854 -10.797 -17.082 1.00 97.62 268 ILE A C 1
ATOM 2109 O O . ILE A 1 268 ? 1.660 -11.074 -17.014 1.00 97.62 268 ILE A O 1
ATOM 2113 N N . SER A 1 269 ? 3.782 -11.737 -17.251 1.00 97.00 269 SER A N 1
ATOM 2114 C CA . SER A 1 269 ? 3.479 -13.166 -17.406 1.00 97.00 269 SER A CA 1
ATOM 2115 C C . SER A 1 269 ? 3.254 -13.887 -16.074 1.00 97.00 269 SER A C 1
ATOM 2117 O O . SER A 1 269 ? 2.584 -14.920 -16.025 1.00 97.00 269 SER A O 1
ATOM 2119 N N . ARG A 1 270 ? 3.833 -13.356 -14.991 1.00 97.25 270 ARG A N 1
ATOM 2120 C CA . ARG A 1 270 ? 3.749 -13.898 -13.632 1.00 97.25 270 ARG A CA 1
ATOM 2121 C C . ARG A 1 270 ? 3.657 -12.754 -12.633 1.00 97.25 270 ARG A C 1
ATOM 2123 O O . ARG A 1 270 ? 4.248 -11.697 -12.840 1.00 97.25 270 ARG A O 1
ATOM 2130 N N . ARG A 1 271 ? 2.946 -12.989 -11.534 1.00 97.88 271 ARG A N 1
ATOM 2131 C CA . ARG A 1 271 ? 2.860 -12.068 -10.399 1.00 97.88 271 ARG A CA 1
ATOM 2132 C C . ARG A 1 271 ? 2.839 -12.847 -9.094 1.00 97.88 271 ARG A C 1
ATOM 2134 O O . ARG A 1 271 ? 2.218 -13.905 -9.037 1.00 97.88 271 ARG A O 1
ATOM 2141 N N . THR A 1 272 ? 3.525 -12.350 -8.079 1.00 98.38 272 THR A N 1
ATOM 2142 C CA . THR A 1 272 ? 3.556 -12.925 -6.729 1.00 98.38 272 THR A CA 1
ATOM 2143 C C . THR A 1 272 ? 3.989 -11.850 -5.739 1.00 98.38 272 THR A C 1
ATOM 2145 O O . THR A 1 272 ? 4.424 -10.772 -6.134 1.00 98.38 272 THR A O 1
ATOM 2148 N N . GLY A 1 273 ? 3.932 -12.133 -4.446 1.00 98.06 273 GLY A N 1
ATOM 2149 C CA . GLY A 1 273 ? 4.583 -11.277 -3.461 1.00 98.06 273 GLY A CA 1
ATOM 2150 C C . GLY A 1 273 ? 4.791 -11.968 -2.127 1.00 98.06 273 GLY A C 1
ATOM 2151 O O . GLY A 1 273 ? 4.308 -13.082 -1.920 1.00 98.06 273 GLY A O 1
ATOM 2152 N N . VAL A 1 274 ? 5.531 -11.305 -1.243 1.00 98.38 274 VAL A N 1
ATOM 2153 C CA . VAL A 1 274 ? 5.816 -11.774 0.116 1.00 98.38 274 VAL A CA 1
ATOM 2154 C C . VAL A 1 274 ? 5.265 -10.782 1.131 1.00 98.38 274 VAL A C 1
ATOM 2156 O O . VAL A 1 274 ? 5.592 -9.596 1.094 1.00 98.38 274 VAL A O 1
ATOM 2159 N N . ASP A 1 275 ? 4.417 -11.268 2.030 1.00 97.12 275 ASP A N 1
ATOM 2160 C CA . ASP A 1 275 ? 3.778 -10.476 3.080 1.00 97.12 275 ASP A CA 1
ATOM 2161 C C . ASP A 1 275 ? 3.794 -11.258 4.404 1.00 97.12 275 ASP A C 1
ATOM 2163 O O . ASP A 1 275 ? 3.533 -12.461 4.388 1.00 97.12 275 ASP A O 1
ATOM 2167 N N . PRO A 1 276 ? 4.048 -10.647 5.572 1.00 94.31 276 PRO A N 1
ATOM 2168 C CA . PRO A 1 276 ? 3.931 -11.358 6.850 1.00 94.31 276 PRO A CA 1
ATOM 2169 C C . PRO A 1 276 ? 2.483 -11.780 7.167 1.00 94.31 276 PRO A C 1
ATOM 2171 O O . PRO A 1 276 ? 2.240 -12.764 7.878 1.00 94.31 276 PRO A O 1
ATOM 2174 N N . ALA A 1 277 ? 1.501 -11.048 6.641 1.00 93.44 277 ALA A N 1
ATOM 2175 C CA . ALA A 1 277 ? 0.081 -11.267 6.851 1.00 93.44 277 ALA A CA 1
ATOM 2176 C C . ALA A 1 277 ? -0.730 -11.011 5.564 1.00 93.44 277 ALA A C 1
ATOM 2178 O O . ALA A 1 277 ? -1.545 -10.084 5.547 1.00 93.44 277 ALA A O 1
ATOM 2179 N N . PRO A 1 278 ? -0.551 -11.842 4.510 1.00 95.38 278 PRO A N 1
ATOM 2180 C CA . PRO A 1 278 ? -1.271 -11.670 3.256 1.00 95.38 278 PRO A CA 1
ATOM 2181 C C . PRO A 1 278 ? -2.778 -11.751 3.493 1.00 95.38 278 PRO A C 1
ATOM 2183 O O . PRO A 1 278 ? -3.242 -12.520 4.342 1.00 95.38 278 PRO A O 1
ATOM 2186 N N . ILE A 1 279 ? -3.506 -10.948 2.725 1.00 94.75 279 ILE A N 1
ATOM 2187 C CA . ILE A 1 279 ? -4.960 -10.827 2.741 1.00 94.75 279 ILE A CA 1
ATOM 2188 C C . ILE A 1 279 ? -5.519 -11.582 1.540 1.00 94.75 279 ILE A C 1
ATOM 2190 O O . ILE A 1 279 ? -5.163 -11.310 0.395 1.00 94.75 279 ILE A O 1
ATOM 2194 N N . ASP A 1 280 ? -6.427 -12.510 1.797 1.00 95.31 280 ASP A N 1
ATOM 2195 C CA . ASP A 1 280 ? -7.198 -13.184 0.767 1.00 95.31 280 ASP A CA 1
ATOM 2196 C C . ASP A 1 280 ? -8.345 -12.277 0.298 1.00 95.31 280 ASP A C 1
ATOM 2198 O O . ASP A 1 280 ? -9.355 -12.102 0.984 1.00 95.31 280 ASP A O 1
ATOM 2202 N N . ALA A 1 281 ? -8.203 -11.708 -0.902 1.00 95.06 281 ALA A N 1
ATOM 2203 C CA . ALA A 1 281 ? -9.223 -10.864 -1.525 1.00 95.06 281 ALA A CA 1
ATOM 2204 C C . ALA A 1 281 ? -10.555 -11.600 -1.780 1.00 95.06 281 ALA A C 1
ATOM 2206 O O . ALA A 1 281 ? -11.593 -10.961 -1.929 1.00 95.06 281 ALA A O 1
ATOM 2207 N N . SER A 1 282 ? -10.558 -12.938 -1.828 1.00 95.00 282 SER A N 1
ATOM 2208 C CA . SER A 1 282 ? -11.790 -13.728 -1.951 1.00 95.00 282 SER A CA 1
ATOM 2209 C C . SER A 1 282 ? -12.500 -13.939 -0.606 1.00 95.00 282 SER A C 1
ATOM 2211 O O . SER A 1 282 ? -13.691 -14.260 -0.568 1.00 95.00 282 SER A O 1
ATOM 2213 N N . ASN A 1 283 ? -11.807 -13.695 0.512 1.00 96.44 283 ASN A N 1
ATOM 2214 C CA . ASN A 1 283 ? -12.374 -13.759 1.850 1.00 96.44 283 ASN A CA 1
ATOM 2215 C C . ASN A 1 283 ? -13.044 -12.428 2.212 1.00 96.44 283 ASN A C 1
ATOM 2217 O O . ASN A 1 283 ? -12.392 -11.395 2.380 1.00 96.44 283 ASN A O 1
ATOM 2221 N N . VAL A 1 284 ? -14.365 -12.462 2.398 1.00 94.75 284 VAL A N 1
ATOM 2222 C CA . VAL A 1 284 ? -15.181 -11.275 2.703 1.00 94.75 284 VAL A CA 1
ATOM 2223 C C . VAL A 1 284 ? -14.733 -10.572 3.990 1.00 94.75 284 VAL A C 1
ATOM 2225 O O . VAL A 1 284 ? -14.721 -9.345 4.045 1.00 94.75 284 VAL A O 1
ATOM 2228 N N . THR A 1 285 ? -14.328 -11.320 5.019 1.00 95.19 285 THR A N 1
ATOM 2229 C CA . THR A 1 285 ? -13.885 -10.742 6.298 1.00 95.19 285 THR A CA 1
ATOM 2230 C C . THR A 1 285 ? -12.526 -10.065 6.162 1.00 95.19 285 THR A C 1
ATOM 2232 O O . THR A 1 285 ? -12.324 -8.978 6.696 1.00 95.19 285 THR A O 1
ATOM 2235 N N . GLU A 1 286 ? -11.586 -10.671 5.437 1.00 95.25 286 GLU A N 1
ATOM 2236 C CA . GLU A 1 286 ? -10.266 -10.065 5.233 1.00 95.25 286 GLU A CA 1
ATOM 2237 C C . GLU A 1 286 ? -10.321 -8.872 4.271 1.00 95.25 286 GLU A C 1
ATOM 2239 O O . GLU A 1 286 ? -9.681 -7.848 4.509 1.00 95.25 286 GLU A O 1
ATOM 2244 N N . SER A 1 287 ? -11.171 -8.948 3.248 1.00 95.44 287 SER A N 1
ATOM 2245 C CA . SER A 1 287 ? -11.461 -7.826 2.351 1.00 95.44 287 SER A CA 1
ATOM 2246 C C . SER A 1 287 ? -12.140 -6.664 3.075 1.00 95.44 287 SER A C 1
ATOM 2248 O O . SER A 1 287 ? -11.837 -5.501 2.798 1.00 95.44 287 SER A O 1
ATOM 2250 N N . ARG A 1 288 ? -13.042 -6.945 4.025 1.00 96.06 288 ARG A N 1
ATOM 2251 C CA . ARG A 1 288 ? -13.639 -5.914 4.885 1.00 96.06 288 ARG A CA 1
ATOM 2252 C C . ARG A 1 288 ? -12.595 -5.277 5.800 1.00 96.06 288 ARG A C 1
ATOM 2254 O O . ARG A 1 288 ? -12.611 -4.060 5.940 1.00 96.06 288 ARG A O 1
ATOM 2261 N N . TRP A 1 289 ? -11.647 -6.050 6.339 1.00 97.12 289 TRP A N 1
ATOM 2262 C CA . TRP A 1 289 ? -10.530 -5.496 7.115 1.00 97.12 289 TRP A CA 1
ATOM 2263 C C . TRP A 1 289 ? -9.701 -4.494 6.300 1.00 97.12 289 TRP A C 1
ATOM 2265 O O . TRP A 1 289 ? -9.357 -3.420 6.797 1.00 97.12 289 TRP A O 1
ATOM 2275 N N . LEU A 1 290 ? -9.410 -4.813 5.034 1.00 95.25 290 LEU A N 1
ATOM 2276 C CA . LEU A 1 290 ? -8.670 -3.901 4.163 1.00 95.25 290 LEU A CA 1
ATOM 2277 C C . LEU A 1 290 ? -9.444 -2.600 3.904 1.00 95.25 290 LEU A C 1
ATOM 2279 O O . LEU A 1 290 ? -8.859 -1.522 3.962 1.00 95.25 290 LEU A O 1
ATOM 2283 N N . GLN A 1 291 ? -10.760 -2.692 3.691 1.00 95.19 291 GLN A N 1
ATOM 2284 C CA . GLN A 1 291 ? -11.643 -1.525 3.565 1.00 95.19 291 GLN A CA 1
ATOM 2285 C C . GLN A 1 291 ? -11.718 -0.708 4.858 1.00 95.19 291 GLN A C 1
ATOM 2287 O O . GLN A 1 291 ? -11.669 0.516 4.810 1.00 95.19 291 GLN A O 1
ATOM 2292 N N . ALA A 1 292 ? -11.755 -1.366 6.017 1.00 96.19 292 ALA A N 1
ATOM 2293 C CA . ALA A 1 292 ? -11.793 -0.709 7.318 1.00 96.19 292 ALA A CA 1
ATOM 2294 C C . ALA A 1 292 ? -10.536 0.133 7.607 1.00 96.19 292 ALA A C 1
ATOM 2296 O O . ALA A 1 292 ? -10.596 1.118 8.343 1.00 96.19 292 ALA A O 1
ATOM 2297 N N . CYS A 1 293 ? -9.399 -0.221 6.997 1.00 94.75 293 CYS A N 1
ATOM 2298 C CA . CYS A 1 293 ? -8.167 0.565 7.073 1.00 94.75 293 CYS A CA 1
ATOM 2299 C C . CYS A 1 293 ? -8.232 1.881 6.269 1.00 94.75 293 CYS A C 1
ATOM 2301 O O . CYS A 1 293 ? -7.361 2.736 6.442 1.00 94.75 293 CYS A O 1
ATOM 2303 N N . VAL A 1 294 ? -9.245 2.071 5.414 1.00 92.00 294 VAL A N 1
ATOM 2304 C CA . VAL A 1 294 ? -9.502 3.332 4.706 1.00 92.00 294 VAL A CA 1
ATOM 2305 C C . VAL A 1 294 ? -10.329 4.256 5.597 1.00 92.00 294 VAL A C 1
ATOM 2307 O O . VAL A 1 294 ? -11.328 3.851 6.185 1.00 92.00 294 VAL A O 1
ATOM 2310 N N . TRP A 1 295 ? -9.895 5.508 5.719 1.00 92.00 295 TRP A N 1
ATOM 2311 C CA . TRP A 1 295 ? -10.568 6.503 6.554 1.00 92.00 295 TRP A CA 1
ATOM 2312 C C . TRP A 1 295 ? -11.833 7.030 5.851 1.00 92.00 295 TRP A C 1
ATOM 2314 O O . TRP A 1 295 ? -11.813 7.182 4.625 1.00 92.00 295 TRP A O 1
ATOM 2324 N N . PRO A 1 296 ? -12.920 7.329 6.586 1.00 91.00 296 PRO A N 1
ATOM 2325 C CA . PRO A 1 296 ? -14.123 7.929 6.013 1.00 91.00 296 PRO A CA 1
ATOM 2326 C C . PRO A 1 296 ? -13.850 9.367 5.543 1.00 91.00 296 PRO A C 1
ATOM 2328 O O . PRO A 1 296 ? -12.928 10.014 6.037 1.00 91.00 296 PRO A O 1
ATOM 2331 N N . GLY A 1 297 ? -14.670 9.886 4.625 1.00 83.62 297 GLY A N 1
ATOM 2332 C CA . GLY A 1 297 ? -14.603 11.281 4.155 1.00 83.62 297 GLY A CA 1
ATOM 2333 C C . GLY A 1 297 ? -14.111 11.481 2.717 1.00 83.62 297 GLY A C 1
ATOM 2334 O O . GLY A 1 297 ? -14.220 12.589 2.203 1.00 83.62 297 GLY A O 1
ATOM 2335 N N . ILE A 1 298 ? -13.626 10.429 2.044 1.00 78.06 298 ILE A N 1
ATOM 2336 C CA . ILE A 1 298 ? -13.243 10.468 0.619 1.00 78.06 298 ILE A CA 1
ATOM 2337 C C . ILE A 1 298 ? -13.957 9.332 -0.110 1.00 78.06 298 ILE A C 1
ATOM 2339 O O . ILE A 1 298 ? -13.441 8.212 -0.098 1.00 78.06 298 ILE A O 1
ATOM 2343 N N . PRO A 1 299 ? -15.138 9.586 -0.699 1.00 76.12 299 PRO A N 1
ATOM 2344 C CA . PRO A 1 299 ? -15.996 8.549 -1.276 1.00 76.12 299 PRO A CA 1
ATOM 2345 C C . PRO A 1 299 ? -15.315 7.700 -2.357 1.00 76.12 299 PRO A C 1
ATOM 2347 O O . PRO A 1 299 ? -15.519 6.489 -2.419 1.00 76.12 299 PRO A O 1
ATOM 2350 N N . GLU A 1 300 ? -14.427 8.292 -3.156 1.00 83.81 300 GLU A N 1
ATOM 2351 C CA . GLU A 1 300 ? -13.820 7.619 -4.306 1.00 83.81 300 GLU A CA 1
ATOM 2352 C C . GLU A 1 300 ? -12.809 6.535 -3.893 1.00 83.81 300 GLU A C 1
ATOM 2354 O O . GLU A 1 300 ? -12.543 5.597 -4.651 1.00 83.81 300 GLU A O 1
ATOM 2359 N N . ARG A 1 301 ? -12.201 6.642 -2.699 1.00 85.56 301 ARG A N 1
ATOM 2360 C CA . ARG A 1 301 ? -11.181 5.681 -2.233 1.00 85.56 301 ARG A CA 1
ATOM 2361 C C . ARG A 1 301 ? -11.793 4.326 -1.845 1.00 85.56 301 ARG A C 1
ATOM 2363 O O . ARG A 1 301 ? -11.301 3.320 -2.363 1.00 85.56 301 ARG A O 1
ATOM 2370 N N . PRO A 1 302 ? -12.825 4.249 -0.978 1.00 87.94 302 PRO A N 1
ATOM 2371 C CA . PRO A 1 302 ? -13.512 2.997 -0.673 1.00 87.94 302 PRO A CA 1
ATOM 2372 C C . PRO A 1 302 ? -14.102 2.319 -1.910 1.00 87.94 302 PRO A C 1
ATOM 2374 O O . PRO A 1 302 ? -13.938 1.112 -2.062 1.00 87.94 302 PRO A O 1
ATOM 2377 N N . GLU A 1 303 ? -14.724 3.080 -2.817 1.00 90.06 303 GLU A N 1
ATOM 2378 C CA . GLU A 1 303 ? -15.320 2.535 -4.045 1.00 90.06 303 GLU A CA 1
ATOM 2379 C C . GLU A 1 303 ? -14.265 1.898 -4.954 1.00 90.06 303 GLU A C 1
ATOM 2381 O O . GLU A 1 303 ? -14.404 0.740 -5.358 1.00 90.06 303 GLU A O 1
ATOM 2386 N N . ARG A 1 304 ? -13.158 2.611 -5.209 1.00 93.44 304 ARG A N 1
ATOM 2387 C CA . ARG A 1 304 ? -12.038 2.081 -5.994 1.00 93.44 304 ARG A CA 1
ATOM 2388 C C . ARG A 1 304 ? -11.434 0.834 -5.353 1.00 93.44 304 ARG A C 1
ATOM 2390 O O . ARG A 1 304 ? -11.150 -0.136 -6.055 1.00 93.44 304 ARG A O 1
ATOM 2397 N N . LEU A 1 305 ? -11.237 0.845 -4.035 1.00 94.19 305 LEU A N 1
ATOM 2398 C CA . LEU A 1 305 ? -10.709 -0.309 -3.308 1.00 94.19 305 LEU A CA 1
ATOM 2399 C C . LEU A 1 305 ? -11.646 -1.520 -3.423 1.00 94.19 305 LEU A C 1
ATOM 2401 O O . LEU A 1 305 ? -11.180 -2.618 -3.723 1.00 94.19 305 LEU A O 1
ATOM 2405 N N . ALA A 1 306 ? -12.951 -1.330 -3.220 1.00 94.00 306 ALA A N 1
ATOM 2406 C CA . ALA A 1 306 ? -13.944 -2.395 -3.332 1.00 94.00 306 ALA A CA 1
ATOM 2407 C C . ALA A 1 306 ? -13.995 -2.981 -4.753 1.00 94.00 306 ALA A C 1
ATOM 2409 O O . ALA A 1 306 ? -14.014 -4.203 -4.918 1.00 94.00 306 ALA A O 1
ATOM 2410 N N . ALA A 1 307 ? -13.946 -2.129 -5.782 1.00 95.44 307 ALA A N 1
ATOM 2411 C CA . ALA A 1 307 ? -13.905 -2.558 -7.176 1.00 95.44 307 ALA A CA 1
ATOM 2412 C C . ALA A 1 307 ? -12.623 -3.347 -7.504 1.00 95.44 307 ALA A C 1
ATOM 2414 O O . ALA A 1 307 ? -12.697 -4.416 -8.114 1.00 95.44 307 ALA A O 1
ATOM 2415 N N . ALA A 1 308 ? -11.457 -2.876 -7.049 1.00 96.94 308 ALA A N 1
ATOM 2416 C CA . ALA A 1 308 ? -10.188 -3.569 -7.259 1.00 96.94 308 ALA A CA 1
ATOM 2417 C C . ALA A 1 308 ? -10.163 -4.928 -6.541 1.00 96.94 308 ALA A C 1
ATOM 2419 O O . ALA A 1 308 ? -9.793 -5.935 -7.146 1.00 96.94 308 ALA A O 1
ATOM 2420 N N . LEU A 1 309 ? -10.635 -4.990 -5.290 1.00 96.75 309 LEU A N 1
ATOM 2421 C CA . LEU A 1 309 ? -10.792 -6.244 -4.546 1.00 96.75 309 LEU A CA 1
ATOM 2422 C C . LEU A 1 309 ? -11.688 -7.235 -5.294 1.00 96.75 309 LEU A C 1
ATOM 2424 O O . LEU A 1 309 ? -11.319 -8.397 -5.433 1.00 96.75 309 LEU A O 1
ATOM 2428 N N . ALA A 1 310 ? -12.820 -6.782 -5.839 1.00 96.31 310 ALA A N 1
ATOM 2429 C CA . ALA A 1 310 ? -13.735 -7.635 -6.598 1.00 96.31 310 ALA A CA 1
ATOM 2430 C C . ALA A 1 310 ? -13.116 -8.206 -7.887 1.00 96.31 310 ALA A C 1
ATOM 2432 O O . ALA A 1 310 ? -13.554 -9.255 -8.367 1.00 96.31 310 ALA A O 1
ATOM 2433 N N . ILE A 1 311 ? -12.121 -7.533 -8.467 1.00 96.69 311 ILE A N 1
ATOM 2434 C CA . ILE A 1 311 ? -11.378 -8.013 -9.639 1.00 96.69 311 ILE A CA 1
ATOM 2435 C C . ILE A 1 311 ? -10.310 -9.012 -9.206 1.00 96.69 311 ILE A C 1
ATOM 2437 O O . ILE A 1 311 ? -10.273 -10.126 -9.730 1.00 96.69 311 ILE A O 1
ATOM 2441 N N . VAL A 1 312 ? -9.501 -8.657 -8.205 1.00 97.19 312 VAL A N 1
ATOM 2442 C CA . VAL A 1 312 ? -8.442 -9.525 -7.675 1.00 97.19 312 VAL A CA 1
ATOM 2443 C C . VAL A 1 312 ? -9.015 -10.827 -7.112 1.00 97.19 312 VAL A C 1
ATOM 2445 O O . VAL A 1 312 ? -8.470 -11.895 -7.373 1.00 97.19 312 VAL A O 1
ATOM 2448 N N . ALA A 1 313 ? -10.167 -10.780 -6.440 1.00 96.94 313 ALA A N 1
ATOM 2449 C CA . ALA A 1 313 ? -10.857 -11.950 -5.895 1.00 96.94 313 ALA A CA 1
ATOM 2450 C C . ALA A 1 313 ? -11.214 -13.017 -6.946 1.00 96.94 313 ALA A C 1
ATOM 2452 O O . ALA A 1 313 ? -11.379 -14.185 -6.597 1.00 96.94 313 ALA A O 1
ATOM 2453 N N . ARG A 1 314 ? -11.339 -12.650 -8.232 1.00 96.56 314 ARG A N 1
ATOM 2454 C CA . ARG A 1 314 ? -11.656 -13.603 -9.315 1.00 96.56 314 ARG A CA 1
ATOM 2455 C C . ARG A 1 314 ? -10.473 -14.489 -9.670 1.00 96.56 314 ARG A C 1
ATOM 2457 O O . ARG A 1 314 ? -10.660 -15.612 -10.133 1.00 96.56 314 ARG A O 1
ATOM 2464 N N . THR A 1 315 ? -9.256 -13.979 -9.519 1.00 94.38 315 THR A N 1
ATOM 2465 C CA . THR A 1 315 ? -8.025 -14.724 -9.793 1.00 94.38 315 THR A CA 1
ATOM 2466 C C . THR A 1 315 ? -6.927 -14.218 -8.860 1.00 94.38 315 THR A C 1
ATOM 2468 O O . THR A 1 315 ? -6.031 -13.510 -9.317 1.00 94.38 315 THR A O 1
ATOM 2471 N N . PRO A 1 316 ? -6.997 -14.527 -7.549 1.00 95.06 316 PRO A N 1
ATOM 2472 C CA . PRO A 1 316 ? -6.040 -14.001 -6.583 1.00 95.06 316 PRO A CA 1
ATOM 2473 C C . PRO A 1 316 ? -4.606 -14.395 -6.958 1.00 95.06 316 PRO A C 1
ATOM 2475 O O . PRO A 1 316 ? -4.376 -15.534 -7.381 1.00 95.06 316 PRO A O 1
ATOM 2478 N N . PRO A 1 317 ? -3.629 -13.483 -6.821 1.00 95.88 317 PRO A N 1
ATOM 2479 C CA . PRO A 1 317 ? -2.245 -13.804 -7.112 1.00 95.88 317 PRO A CA 1
ATOM 2480 C C . PRO A 1 317 ? -1.705 -14.759 -6.036 1.00 95.88 317 PRO A C 1
ATOM 2482 O O . PRO A 1 317 ? -2.155 -14.715 -4.889 1.00 95.88 317 PRO A O 1
ATOM 2485 N N . PRO A 1 318 ? -0.720 -15.614 -6.356 1.00 96.56 318 PRO A N 1
ATOM 2486 C CA . PRO A 1 318 ? -0.028 -16.383 -5.333 1.00 96.56 318 PRO A CA 1
ATOM 2487 C C . PRO A 1 318 ? 0.708 -15.421 -4.392 1.00 96.56 318 PRO A C 1
ATOM 2489 O O . PRO A 1 318 ? 1.575 -14.663 -4.821 1.00 96.56 318 PRO A O 1
ATOM 2492 N N . LEU A 1 319 ? 0.355 -15.439 -3.107 1.00 97.56 319 LEU A N 1
ATOM 2493 C CA . LEU A 1 319 ? 1.009 -14.639 -2.072 1.00 97.56 319 LEU A CA 1
ATOM 2494 C C . LEU A 1 319 ? 1.679 -15.564 -1.060 1.00 97.56 319 LEU A C 1
ATOM 2496 O O . LEU A 1 319 ? 1.061 -16.492 -0.535 1.00 97.56 319 LEU A O 1
ATOM 2500 N N . VAL A 1 320 ? 2.950 -15.302 -0.777 1.00 97.50 320 VAL A N 1
ATOM 2501 C CA . VAL A 1 320 ? 3.738 -16.051 0.198 1.00 97.50 320 VAL A CA 1
ATOM 2502 C C . VAL A 1 320 ? 3.630 -15.356 1.546 1.00 97.50 320 VAL A C 1
ATOM 2504 O O . VAL A 1 320 ? 3.967 -14.180 1.679 1.00 97.50 320 VAL A O 1
ATOM 2507 N N . ARG A 1 321 ? 3.180 -16.096 2.563 1.00 97.81 321 ARG A N 1
ATOM 2508 C CA . ARG A 1 321 ? 3.285 -15.645 3.950 1.00 97.81 321 ARG A CA 1
ATOM 2509 C C . ARG A 1 321 ? 4.743 -15.760 4.396 1.00 97.81 321 ARG A C 1
ATOM 2511 O O . ARG A 1 321 ? 5.218 -16.882 4.549 1.00 97.81 321 ARG A O 1
ATOM 2518 N N . GLY A 1 322 ? 5.424 -14.639 4.614 1.00 97.19 322 GLY A N 1
ATOM 2519 C CA . GLY A 1 322 ? 6.851 -14.628 4.941 1.00 97.19 322 GLY A CA 1
ATOM 2520 C C . GLY A 1 322 ? 7.404 -13.251 5.305 1.00 97.19 322 GLY A C 1
ATOM 2521 O O . GLY A 1 322 ? 6.712 -12.237 5.216 1.00 97.19 322 GLY A O 1
ATOM 2522 N N . ASP A 1 323 ? 8.664 -13.226 5.725 1.00 97.06 323 ASP A N 1
ATOM 2523 C CA . ASP A 1 323 ? 9.438 -12.009 5.963 1.00 97.06 323 ASP A CA 1
ATOM 2524 C C . ASP A 1 323 ? 10.259 -11.690 4.712 1.00 97.06 323 ASP A C 1
ATOM 2526 O O . ASP A 1 323 ? 11.107 -12.476 4.296 1.00 97.06 323 ASP A O 1
ATOM 2530 N N . ALA A 1 324 ? 10.059 -10.511 4.121 1.00 97.56 324 ALA A N 1
ATOM 2531 C CA . ALA A 1 324 ? 10.799 -10.083 2.937 1.00 97.56 324 ALA A CA 1
ATOM 2532 C C . ALA A 1 324 ? 12.328 -10.072 3.132 1.00 97.56 324 ALA A C 1
ATOM 2534 O O . ALA A 1 324 ? 13.060 -10.204 2.155 1.00 97.56 324 ALA A O 1
ATOM 2535 N N . VAL A 1 325 ? 12.825 -9.946 4.368 1.00 98.19 325 VAL A N 1
ATOM 2536 C CA . VAL A 1 325 ? 14.263 -10.023 4.669 1.00 98.19 325 VAL A CA 1
ATOM 2537 C C . VAL A 1 325 ? 14.827 -11.424 4.401 1.00 98.19 325 VAL A C 1
ATOM 2539 O O . VAL A 1 325 ? 15.987 -11.547 4.015 1.00 98.19 325 VAL A O 1
ATOM 2542 N N . VAL A 1 326 ? 14.021 -12.473 4.585 1.00 97.88 326 VAL A N 1
ATOM 2543 C CA . VAL A 1 326 ? 14.450 -13.879 4.477 1.00 97.88 326 VAL A CA 1
ATOM 2544 C C . VAL A 1 326 ? 13.927 -14.533 3.199 1.00 97.88 326 VAL A C 1
ATOM 2546 O O . VAL A 1 326 ? 14.664 -15.237 2.512 1.00 97.88 326 VAL A O 1
ATOM 2549 N N . ASP A 1 327 ? 12.666 -14.285 2.862 1.00 98.38 327 ASP A N 1
ATOM 2550 C CA . ASP A 1 327 ? 11.910 -15.074 1.891 1.00 98.38 327 ASP A CA 1
ATOM 2551 C C . ASP A 1 327 ? 11.883 -14.452 0.484 1.00 98.38 327 ASP A C 1
ATOM 2553 O O . ASP A 1 327 ? 11.564 -15.140 -0.487 1.00 98.38 327 ASP A O 1
ATOM 2557 N N . LEU A 1 328 ? 12.256 -13.172 0.330 1.00 98.50 328 LEU A N 1
ATOM 2558 C CA . LEU A 1 328 ? 12.225 -12.484 -0.969 1.00 98.50 328 LEU A CA 1
ATOM 2559 C C . LEU A 1 328 ? 13.194 -13.101 -1.984 1.00 98.50 328 LEU A C 1
ATOM 2561 O O . LEU A 1 328 ? 12.812 -13.362 -3.121 1.00 98.50 328 LEU A O 1
ATOM 2565 N N . ILE A 1 329 ? 14.452 -13.319 -1.600 1.00 98.19 329 ILE A N 1
ATOM 2566 C CA . ILE A 1 329 ? 15.468 -13.820 -2.536 1.00 98.19 329 ILE A CA 1
ATOM 2567 C C . ILE A 1 329 ? 15.180 -15.255 -2.976 1.00 98.19 329 ILE A C 1
ATOM 2569 O O . ILE A 1 329 ? 15.148 -15.468 -4.188 1.00 98.19 329 ILE A O 1
ATOM 2573 N N . PRO A 1 330 ? 14.865 -16.208 -2.075 1.00 97.81 330 PRO A N 1
ATOM 2574 C CA . PRO A 1 330 ? 14.430 -17.540 -2.492 1.00 97.81 330 PRO A CA 1
ATOM 2575 C C . PRO A 1 330 ? 13.231 -17.510 -3.449 1.00 97.81 330 PRO A C 1
ATOM 2577 O O . PRO A 1 330 ? 13.191 -18.274 -4.414 1.00 97.81 330 PRO A O 1
ATOM 2580 N N . LEU A 1 331 ? 12.269 -16.604 -3.221 1.00 97.19 331 LEU A N 1
ATOM 2581 C CA . LEU A 1 331 ? 11.108 -16.432 -4.096 1.00 97.19 331 LEU A CA 1
ATOM 2582 C C . LEU A 1 331 ? 11.510 -15.989 -5.512 1.00 97.19 331 LEU A C 1
ATOM 2584 O O . LEU A 1 331 ? 10.959 -16.499 -6.487 1.00 97.19 331 LEU A O 1
ATOM 2588 N N . VAL A 1 332 ? 12.465 -15.064 -5.636 1.00 98.00 332 VAL A N 1
ATOM 2589 C CA . VAL A 1 332 ? 12.956 -14.575 -6.936 1.00 98.00 332 VAL A CA 1
ATOM 2590 C C . VAL A 1 332 ? 13.872 -15.599 -7.618 1.00 98.00 332 VAL A C 1
ATOM 2592 O O . VAL A 1 332 ? 13.775 -15.792 -8.827 1.00 98.00 332 VAL A O 1
ATOM 2595 N N . GLU A 1 333 ? 14.732 -16.293 -6.871 1.00 96.69 333 GLU A N 1
ATOM 2596 C CA . GLU A 1 333 ? 15.626 -17.333 -7.404 1.00 96.69 333 GLU A CA 1
ATOM 2597 C C . GLU A 1 333 ? 14.862 -18.533 -7.980 1.00 96.69 333 GLU A C 1
ATOM 2599 O O . GLU A 1 333 ? 15.326 -19.156 -8.932 1.00 96.69 333 GLU A O 1
ATOM 2604 N N . ALA A 1 334 ? 13.668 -18.831 -7.461 1.00 95.12 334 ALA A N 1
ATOM 2605 C CA . ALA A 1 334 ? 12.802 -19.886 -7.984 1.00 95.12 334 ALA A CA 1
ATOM 2606 C C . ALA A 1 334 ? 12.129 -19.534 -9.331 1.00 95.12 334 ALA A C 1
ATOM 2608 O O . ALA A 1 334 ? 11.438 -20.374 -9.916 1.00 95.12 334 ALA A O 1
ATOM 2609 N N . MET A 1 335 ? 12.276 -18.300 -9.826 1.00 95.00 335 MET A N 1
ATOM 2610 C CA . MET A 1 335 ? 11.652 -17.851 -11.072 1.00 95.00 335 MET A CA 1
ATOM 2611 C C . MET A 1 335 ? 12.444 -18.273 -12.307 1.00 95.00 335 MET A C 1
ATOM 2613 O O . MET A 1 335 ? 13.673 -18.267 -12.314 1.00 95.00 335 MET A O 1
ATOM 2617 N N . SER A 1 336 ? 11.713 -18.570 -13.385 1.00 92.19 336 SER A N 1
ATOM 2618 C CA . SER A 1 336 ? 12.297 -18.909 -14.688 1.00 92.19 336 SER A CA 1
ATOM 2619 C C . SER A 1 336 ? 13.209 -17.792 -15.206 1.00 92.19 336 SER A C 1
ATOM 2621 O O . SER A 1 336 ? 12.940 -16.606 -15.000 1.00 92.19 336 SER A O 1
ATOM 2623 N N . ASP A 1 337 ? 14.251 -18.170 -15.942 1.00 89.56 337 ASP A N 1
ATOM 2624 C CA . ASP A 1 337 ? 15.111 -17.231 -16.669 1.00 89.56 337 ASP A CA 1
ATOM 2625 C C . ASP A 1 337 ? 14.446 -16.693 -17.950 1.00 89.56 337 ASP A C 1
ATOM 2627 O O . ASP A 1 337 ? 14.923 -15.726 -18.544 1.00 89.56 337 ASP A O 1
ATOM 2631 N N . GLU A 1 338 ? 13.312 -17.267 -18.367 1.00 90.56 338 GLU A N 1
ATOM 2632 C CA . GLU A 1 338 ? 12.517 -16.776 -19.504 1.00 90.56 338 GLU A CA 1
ATOM 2633 C C . GLU A 1 338 ? 11.876 -15.407 -19.225 1.00 90.56 338 GLU A C 1
ATOM 2635 O O . GLU A 1 338 ? 11.632 -14.637 -20.152 1.00 90.56 338 GLU A O 1
ATOM 2640 N N . CYS A 1 339 ? 11.659 -15.074 -17.949 1.00 94.81 339 CYS A N 1
ATOM 2641 C CA . CYS A 1 339 ? 11.119 -13.793 -17.508 1.00 94.81 339 CYS A CA 1
ATOM 2642 C C . CYS A 1 339 ? 12.138 -12.990 -16.688 1.00 94.81 339 CYS A C 1
ATOM 2644 O O . CYS A 1 339 ? 12.990 -13.544 -15.989 1.00 94.81 339 CYS A O 1
ATOM 2646 N N . VAL A 1 340 ? 12.020 -11.666 -16.740 1.00 96.94 340 VAL A N 1
ATOM 2647 C CA . VAL A 1 340 ? 12.780 -10.737 -15.900 1.00 96.94 340 VAL A CA 1
ATOM 2648 C C . VAL A 1 340 ? 12.004 -10.493 -14.605 1.00 96.94 340 VAL A C 1
ATOM 2650 O O . VAL A 1 340 ? 10.869 -10.009 -14.666 1.00 96.94 340 VAL A O 1
ATOM 2653 N N . PRO A 1 341 ? 12.581 -10.787 -13.428 1.00 98.31 341 PRO A N 1
ATOM 2654 C CA . PRO A 1 341 ? 11.972 -10.414 -12.166 1.00 98.31 341 PRO A CA 1
ATOM 2655 C C . PRO A 1 341 ? 12.008 -8.899 -11.988 1.00 98.31 341 PRO A C 1
ATOM 2657 O O . PRO A 1 341 ? 13.062 -8.271 -12.115 1.00 98.31 341 PRO A O 1
ATOM 2660 N N . VAL A 1 342 ? 10.859 -8.321 -11.659 1.00 98.62 342 VAL A N 1
ATOM 2661 C CA . VAL A 1 342 ? 10.738 -6.917 -11.269 1.00 98.62 342 VAL A CA 1
ATOM 2662 C C . VAL A 1 342 ? 10.190 -6.881 -9.854 1.00 98.62 342 VAL A C 1
ATOM 2664 O O . VAL A 1 342 ? 9.017 -7.169 -9.622 1.00 98.62 342 VAL A O 1
ATOM 2667 N N . ILE A 1 343 ? 11.062 -6.561 -8.905 1.00 98.81 343 ILE A N 1
ATOM 2668 C CA . ILE A 1 343 ? 10.713 -6.411 -7.498 1.00 98.81 343 ILE A CA 1
ATOM 2669 C C . ILE A 1 343 ? 10.124 -5.015 -7.310 1.00 98.81 343 ILE A C 1
ATOM 2671 O O . ILE A 1 343 ? 10.729 -4.032 -7.726 1.00 98.81 343 ILE A O 1
ATOM 2675 N N . VAL A 1 344 ? 8.963 -4.921 -6.675 1.00 98.62 344 VAL A N 1
ATOM 2676 C CA . VAL A 1 344 ? 8.266 -3.672 -6.380 1.00 98.62 344 VAL A CA 1
ATOM 2677 C C . VAL A 1 344 ? 8.088 -3.532 -4.875 1.00 98.62 344 VAL A C 1
ATOM 2679 O O . VAL A 1 344 ? 7.708 -4.484 -4.198 1.00 98.62 344 VAL A O 1
ATOM 2682 N N . SER A 1 345 ? 8.324 -2.337 -4.344 1.00 97.81 345 SER A N 1
ATOM 2683 C CA . SER A 1 345 ? 7.920 -1.987 -2.981 1.00 97.81 345 SER A CA 1
ATOM 2684 C C . SER A 1 345 ? 7.202 -0.652 -2.975 1.00 97.81 345 SER A C 1
ATOM 2686 O O . SER A 1 345 ? 7.709 0.317 -3.541 1.00 97.81 345 SER A O 1
ATOM 2688 N N . THR A 1 346 ? 6.032 -0.593 -2.335 1.00 95.94 346 THR A N 1
ATOM 2689 C CA . THR A 1 346 ? 5.273 0.652 -2.195 1.00 95.94 346 THR A CA 1
ATOM 2690 C C . THR A 1 346 ? 4.936 0.947 -0.734 1.00 95.94 346 THR A C 1
ATOM 2692 O O . THR A 1 346 ? 3.959 0.449 -0.179 1.00 95.94 346 THR A O 1
ATOM 2695 N N . TRP A 1 347 ? 5.766 1.766 -0.084 1.00 94.88 347 TRP A N 1
ATOM 2696 C CA . TRP A 1 347 ? 5.699 2.086 1.351 1.00 94.88 347 TRP A CA 1
ATOM 2697 C C . TRP A 1 347 ? 5.870 0.902 2.324 1.00 94.88 347 TRP A C 1
ATOM 2699 O O . TRP A 1 347 ? 5.770 1.079 3.544 1.00 94.88 347 TRP A O 1
ATOM 2709 N N . ALA A 1 348 ? 6.153 -0.303 1.827 1.00 95.00 348 ALA A N 1
ATOM 2710 C CA . ALA A 1 348 ? 6.325 -1.490 2.658 1.00 95.00 348 ALA A CA 1
ATOM 2711 C C . ALA A 1 348 ? 7.653 -1.455 3.432 1.00 95.00 348 ALA A C 1
ATOM 2713 O O . ALA A 1 348 ? 7.724 -1.938 4.566 1.00 95.00 348 ALA A O 1
ATOM 2714 N N . LEU A 1 349 ? 8.693 -0.806 2.892 1.00 95.44 349 LEU A N 1
ATOM 2715 C CA . LEU A 1 349 ? 9.995 -0.715 3.563 1.00 95.44 349 LEU A CA 1
ATOM 2716 C C . LEU A 1 349 ? 9.951 0.126 4.847 1.00 95.44 349 LEU A C 1
ATOM 2718 O O . LEU A 1 349 ? 10.783 -0.077 5.733 1.00 95.44 349 LEU A O 1
ATOM 2722 N N . ALA A 1 350 ? 8.938 0.982 5.022 1.00 91.62 350 ALA A N 1
ATOM 2723 C CA . ALA A 1 350 ? 8.676 1.692 6.278 1.00 91.62 350 ALA A CA 1
ATOM 2724 C C . ALA A 1 350 ? 8.411 0.751 7.474 1.00 91.62 350 ALA A C 1
ATOM 2726 O O . ALA A 1 350 ? 8.545 1.146 8.638 1.00 91.62 350 ALA A O 1
ATOM 2727 N N . TYR A 1 351 ? 8.017 -0.496 7.200 1.00 89.44 351 TYR A N 1
ATOM 2728 C CA . TYR A 1 351 ? 7.746 -1.530 8.198 1.00 89.44 351 TYR A CA 1
ATOM 2729 C C . TYR A 1 351 ? 8.971 -2.407 8.481 1.00 89.44 351 TYR A C 1
ATOM 2731 O O . TYR A 1 351 ? 8.988 -3.124 9.482 1.00 89.44 351 TYR A O 1
ATOM 2739 N N . VAL A 1 352 ? 10.011 -2.307 7.651 1.00 92.88 352 VAL A N 1
ATOM 2740 C CA . VAL A 1 352 ? 11.250 -3.073 7.770 1.00 92.88 352 VAL A CA 1
ATOM 2741 C C . VAL A 1 352 ? 12.286 -2.262 8.556 1.00 92.88 352 VAL A C 1
ATOM 2743 O O . VAL A 1 352 ? 12.475 -1.055 8.354 1.00 92.88 352 VAL A O 1
ATOM 2746 N N . SER A 1 353 ? 12.976 -2.921 9.490 1.00 93.69 353 SER A N 1
ATOM 2747 C CA . SER A 1 353 ? 14.055 -2.294 10.262 1.00 93.69 353 SER A CA 1
ATOM 2748 C C . SER A 1 353 ? 15.169 -1.776 9.341 1.00 93.69 353 SER A C 1
ATOM 2750 O O . SER A 1 353 ? 15.306 -2.225 8.205 1.00 93.69 353 SER A O 1
ATOM 2752 N N . ALA A 1 354 ? 15.988 -0.832 9.814 1.00 94.12 354 ALA A N 1
ATOM 2753 C CA . ALA A 1 354 ? 17.104 -0.314 9.016 1.00 94.12 354 ALA A CA 1
ATOM 2754 C C . ALA A 1 354 ? 18.057 -1.438 8.555 1.00 94.12 354 ALA A C 1
ATOM 2756 O O . ALA A 1 354 ? 18.353 -1.533 7.368 1.00 94.12 354 ALA A O 1
ATOM 2757 N N . ALA A 1 355 ? 18.428 -2.347 9.465 1.00 96.44 355 ALA A N 1
ATOM 2758 C CA . ALA A 1 355 ? 19.250 -3.518 9.147 1.00 96.44 355 ALA A CA 1
ATOM 2759 C C . ALA A 1 355 ? 18.552 -4.493 8.177 1.00 96.44 355 ALA A C 1
ATOM 2761 O O . ALA A 1 355 ? 19.194 -5.081 7.308 1.00 96.44 355 ALA A O 1
ATOM 2762 N N . GLY A 1 356 ? 17.228 -4.652 8.290 1.00 97.56 356 GLY A N 1
ATOM 2763 C CA . GLY A 1 356 ? 16.450 -5.462 7.352 1.00 97.56 356 GLY A CA 1
ATOM 2764 C C . GLY A 1 356 ? 16.448 -4.870 5.942 1.00 97.56 356 GLY A C 1
ATOM 2765 O O . GLY A 1 356 ? 16.647 -5.597 4.975 1.00 97.56 356 GLY A O 1
ATOM 2766 N N . ARG A 1 357 ? 16.309 -3.544 5.814 1.00 97.94 357 ARG A N 1
ATOM 2767 C CA . ARG A 1 357 ? 16.387 -2.839 4.523 1.00 97.94 357 ARG A CA 1
ATOM 2768 C C . ARG A 1 357 ? 17.768 -2.969 3.879 1.00 97.94 357 ARG A C 1
ATOM 2770 O O . ARG A 1 357 ? 17.847 -3.256 2.690 1.00 97.94 357 ARG A O 1
ATOM 2777 N N . GLU A 1 358 ? 18.837 -2.835 4.664 1.00 97.00 358 GLU A N 1
ATOM 2778 C CA . GLU A 1 358 ? 20.218 -3.071 4.211 1.00 97.00 358 GLU A CA 1
ATOM 2779 C C . GLU A 1 358 ? 20.424 -4.517 3.731 1.00 97.00 358 GLU A C 1
ATOM 2781 O O . GLU A 1 358 ? 21.041 -4.753 2.690 1.00 97.00 358 GLU A O 1
ATOM 2786 N N . THR A 1 359 ? 19.854 -5.487 4.452 1.00 98.19 359 THR A N 1
ATOM 2787 C CA . THR A 1 359 ? 19.909 -6.908 4.078 1.00 98.19 359 THR A CA 1
ATOM 2788 C C . THR A 1 359 ? 19.169 -7.164 2.766 1.00 98.19 359 THR A C 1
ATOM 2790 O O . THR A 1 359 ? 19.726 -7.801 1.871 1.00 98.19 359 THR A O 1
ATOM 2793 N N . ILE A 1 360 ? 17.948 -6.635 2.613 1.00 98.31 360 ILE A N 1
ATOM 2794 C CA . ILE A 1 360 ? 17.161 -6.738 1.373 1.00 98.31 360 ILE A CA 1
ATOM 2795 C C . ILE A 1 360 ? 17.956 -6.160 0.202 1.00 98.31 360 ILE A C 1
ATOM 2797 O O . ILE A 1 360 ? 18.158 -6.848 -0.797 1.00 98.31 360 ILE A O 1
ATOM 2801 N N . GLN A 1 361 ? 18.455 -4.928 0.336 1.00 97.25 361 GLN A N 1
ATOM 2802 C CA . GLN A 1 361 ? 19.216 -4.264 -0.719 1.00 97.25 361 GLN A CA 1
ATOM 2803 C C . GLN A 1 361 ? 20.457 -5.075 -1.109 1.00 97.25 361 GLN A C 1
ATOM 2805 O O . GLN A 1 361 ? 20.641 -5.381 -2.284 1.00 97.25 361 GLN A O 1
ATOM 2810 N N . THR A 1 362 ? 21.285 -5.454 -0.133 1.00 98.00 362 THR A N 1
ATOM 2811 C CA . THR A 1 362 ? 22.531 -6.197 -0.377 1.00 98.00 362 THR A CA 1
ATOM 2812 C C . THR A 1 362 ? 22.260 -7.534 -1.064 1.00 98.00 362 THR A C 1
ATOM 2814 O O . THR A 1 362 ? 23.010 -7.958 -1.945 1.00 98.00 362 THR A O 1
ATOM 2817 N N . SER A 1 363 ? 21.167 -8.200 -0.694 1.00 98.38 363 SER A N 1
ATOM 2818 C CA . SER A 1 363 ? 20.812 -9.489 -1.281 1.00 98.38 363 SER A CA 1
ATOM 2819 C C . SER A 1 363 ? 20.267 -9.344 -2.708 1.00 98.38 363 SER A C 1
ATOM 2821 O O . SER A 1 363 ? 20.594 -10.163 -3.568 1.00 98.38 363 SER A O 1
ATOM 2823 N N . ILE A 1 364 ? 19.516 -8.273 -2.996 1.00 98.44 364 ILE A N 1
ATOM 2824 C CA . ILE A 1 364 ? 19.110 -7.915 -4.365 1.00 98.44 364 ILE A CA 1
ATOM 2825 C C . ILE A 1 364 ? 20.340 -7.564 -5.215 1.00 98.44 364 ILE A C 1
ATOM 2827 O O . ILE A 1 364 ? 20.447 -8.054 -6.336 1.00 98.44 364 ILE A O 1
ATOM 2831 N N . ASP A 1 365 ? 21.297 -6.793 -4.684 1.00 98.25 365 ASP A N 1
ATOM 2832 C CA . ASP A 1 365 ? 22.549 -6.450 -5.375 1.00 98.25 365 ASP A CA 1
ATOM 2833 C C . ASP A 1 365 ? 23.334 -7.724 -5.757 1.00 98.25 365 ASP A C 1
ATOM 2835 O O . ASP A 1 365 ? 23.795 -7.868 -6.893 1.00 98.25 365 ASP A O 1
ATOM 2839 N N . ALA A 1 366 ? 23.448 -8.679 -4.826 1.00 98.38 366 ALA A N 1
ATOM 2840 C CA . ALA A 1 366 ? 24.134 -9.952 -5.044 1.00 98.38 366 ALA A CA 1
ATOM 2841 C C . ALA A 1 366 ? 23.429 -10.854 -6.072 1.00 98.38 366 ALA A C 1
ATOM 2843 O O . ALA A 1 366 ? 24.096 -11.581 -6.815 1.00 98.38 366 ALA A O 1
ATOM 2844 N N . LEU A 1 367 ? 22.094 -10.818 -6.121 1.00 98.12 367 LEU A N 1
ATOM 2845 C CA . LEU A 1 367 ? 21.308 -11.535 -7.123 1.00 98.12 367 LEU A CA 1
ATOM 2846 C C . LEU A 1 367 ? 21.422 -10.870 -8.502 1.00 98.12 367 LEU A C 1
ATOM 2848 O O . LEU A 1 367 ? 21.664 -11.554 -9.496 1.00 98.12 367 LEU A O 1
ATOM 2852 N N . GLY A 1 368 ? 21.332 -9.541 -8.556 1.00 97.75 368 GLY A N 1
ATOM 2853 C CA . GLY A 1 368 ? 21.459 -8.746 -9.776 1.00 97.75 368 GLY A CA 1
ATOM 2854 C C . GLY A 1 368 ? 22.840 -8.850 -10.433 1.00 97.75 368 GLY A C 1
ATOM 2855 O O . GLY A 1 368 ? 22.971 -8.744 -11.648 1.00 97.75 368 GLY A O 1
ATOM 2856 N N . ALA A 1 369 ? 23.887 -9.148 -9.658 1.00 97.69 369 ALA A N 1
ATOM 2857 C CA . ALA A 1 369 ? 25.210 -9.476 -10.196 1.00 97.69 369 ALA A CA 1
ATOM 2858 C C . ALA A 1 369 ? 25.237 -10.792 -11.008 1.00 97.69 369 ALA A C 1
ATOM 2860 O O . ALA A 1 369 ? 26.174 -11.016 -11.775 1.00 97.69 369 ALA A O 1
ATOM 2861 N N . LYS A 1 370 ? 24.238 -11.668 -10.830 1.00 96.69 370 LYS A N 1
ATOM 2862 C CA . LYS A 1 370 ? 24.162 -13.009 -11.437 1.00 96.69 370 LYS A CA 1
ATOM 2863 C C . LYS A 1 370 ? 23.062 -13.143 -12.489 1.00 96.69 370 LYS A C 1
ATOM 2865 O O . LYS A 1 370 ? 23.198 -13.980 -13.377 1.00 96.69 370 LYS A O 1
ATOM 2870 N N . ARG A 1 371 ? 21.982 -12.363 -12.386 1.00 96.12 371 ARG A N 1
ATOM 2871 C CA . ARG A 1 371 ? 20.858 -12.374 -13.331 1.00 96.12 371 ARG A CA 1
ATOM 2872 C C . ARG A 1 371 ? 20.311 -10.976 -13.567 1.00 96.12 371 ARG A C 1
ATOM 2874 O O . ARG A 1 371 ? 20.365 -10.130 -12.679 1.00 96.12 371 ARG A O 1
ATOM 2881 N N . ASP A 1 372 ? 19.704 -10.779 -14.730 1.00 97.56 372 ASP A N 1
ATOM 2882 C CA . ASP A 1 372 ? 18.960 -9.554 -14.997 1.00 97.56 372 ASP A CA 1
ATOM 2883 C C . ASP A 1 372 ? 17.717 -9.484 -14.100 1.00 97.56 372 ASP A C 1
ATOM 2885 O O . ASP A 1 372 ? 16.963 -10.459 -13.986 1.00 97.56 372 ASP A O 1
ATOM 2889 N N . LEU A 1 373 ? 17.510 -8.330 -13.466 1.00 98.12 373 LEU A N 1
ATOM 2890 C CA . LEU A 1 373 ? 16.333 -8.012 -12.655 1.00 98.12 373 LEU A CA 1
ATOM 2891 C C . LEU A 1 373 ? 16.167 -6.496 -12.523 1.00 98.12 373 LEU A C 1
ATOM 2893 O O . LEU A 1 373 ? 17.096 -5.730 -12.795 1.00 98.12 373 LEU A O 1
ATOM 2897 N N . ALA A 1 374 ? 15.003 -6.059 -12.051 1.00 98.31 374 ALA A N 1
ATOM 2898 C CA . ALA A 1 374 ? 14.780 -4.679 -11.638 1.00 98.31 374 ALA A CA 1
ATOM 2899 C C . ALA A 1 374 ? 14.216 -4.592 -10.215 1.00 98.31 374 ALA A C 1
ATOM 2901 O O . ALA A 1 374 ? 13.516 -5.491 -9.755 1.00 98.31 374 ALA A O 1
ATOM 2902 N N . LEU A 1 375 ? 14.513 -3.487 -9.538 1.00 98.50 375 LEU A N 1
ATOM 2903 C CA . LEU A 1 375 ? 13.902 -3.066 -8.285 1.00 98.50 375 LEU A CA 1
ATOM 2904 C C . LEU A 1 375 ? 13.272 -1.688 -8.504 1.00 98.50 375 LEU A C 1
ATOM 2906 O O . LEU A 1 375 ? 13.978 -0.712 -8.753 1.00 98.50 375 LEU A O 1
ATOM 2910 N N . LEU A 1 376 ? 11.952 -1.623 -8.388 1.00 98.19 376 LEU A N 1
ATOM 2911 C CA . LEU A 1 376 ? 11.162 -0.405 -8.437 1.00 98.19 376 LEU A CA 1
ATOM 2912 C C . LEU A 1 376 ? 10.642 -0.092 -7.032 1.00 98.19 376 LEU A C 1
ATOM 2914 O O . LEU A 1 376 ? 9.942 -0.894 -6.418 1.00 98.19 376 LEU A O 1
ATOM 2918 N N . THR A 1 377 ? 10.965 1.080 -6.508 1.00 98.00 377 THR A N 1
ATOM 2919 C CA . THR A 1 377 ? 10.515 1.502 -5.179 1.00 98.00 377 THR A CA 1
ATOM 2920 C C . THR A 1 377 ? 9.695 2.771 -5.280 1.00 98.00 377 THR A C 1
ATOM 2922 O O . THR A 1 377 ? 10.117 3.721 -5.930 1.00 98.00 377 THR A O 1
ATOM 2925 N N . LEU A 1 378 ? 8.560 2.791 -4.593 1.00 96.75 378 LEU A N 1
ATOM 2926 C CA . LEU A 1 378 ? 7.744 3.967 -4.329 1.00 96.75 378 LEU A CA 1
ATOM 2927 C C . LEU A 1 378 ? 7.738 4.174 -2.812 1.00 96.75 378 LEU A C 1
ATOM 2929 O O . LEU A 1 378 ? 6.875 3.666 -2.096 1.00 96.75 378 LEU A O 1
ATOM 2933 N N . GLU A 1 379 ? 8.784 4.824 -2.316 1.00 95.69 379 GLU A N 1
ATOM 2934 C CA . GLU A 1 379 ? 9.143 4.845 -0.895 1.00 95.69 379 GLU A CA 1
ATOM 2935 C C . GLU A 1 379 ? 9.576 6.246 -0.467 1.00 95.69 379 GLU A C 1
ATOM 2937 O O . GLU A 1 379 ? 9.997 7.065 -1.284 1.00 95.69 379 GLU A O 1
ATOM 2942 N N . GLU A 1 380 ? 9.507 6.534 0.828 1.00 92.94 380 GLU A N 1
ATOM 2943 C CA . GLU A 1 380 ? 10.155 7.732 1.359 1.00 92.94 380 GLU A CA 1
ATOM 2944 C C . GLU A 1 380 ? 11.685 7.603 1.240 1.00 92.94 380 GLU A C 1
ATOM 2946 O O . GLU A 1 380 ? 12.212 6.539 1.580 1.00 92.94 380 GLU A O 1
ATOM 2951 N N . PRO A 1 381 ? 12.428 8.662 0.849 1.00 91.62 381 PRO A N 1
ATOM 2952 C CA . PRO A 1 381 ? 13.879 8.594 0.631 1.00 91.62 381 PRO A CA 1
ATOM 2953 C C . PRO A 1 381 ? 14.673 7.943 1.771 1.00 91.62 381 PRO A C 1
ATOM 2955 O O . PRO A 1 381 ? 15.597 7.165 1.538 1.00 91.62 381 PRO A O 1
ATOM 2958 N N . ARG A 1 382 ? 14.276 8.183 3.030 1.00 91.25 382 ARG A N 1
ATOM 2959 C CA . ARG A 1 382 ? 14.927 7.582 4.211 1.00 91.25 382 ARG A CA 1
ATOM 2960 C C . ARG A 1 382 ? 14.834 6.051 4.259 1.00 91.25 382 ARG A C 1
ATOM 2962 O O . ARG A 1 382 ? 15.580 5.410 5.004 1.00 91.25 382 ARG A O 1
ATOM 2969 N N . PHE A 1 383 ? 13.873 5.463 3.546 1.00 94.69 383 PHE A N 1
ATOM 2970 C CA . PHE A 1 383 ? 13.671 4.020 3.466 1.00 94.69 383 PHE A CA 1
ATOM 2971 C C . PHE A 1 383 ? 14.478 3.358 2.351 1.00 94.69 383 PHE A C 1
ATOM 2973 O O . PHE A 1 383 ? 14.712 2.154 2.429 1.00 94.69 383 PHE A O 1
ATOM 2980 N N . THR A 1 384 ? 14.994 4.147 1.411 1.00 93.88 384 THR A N 1
ATOM 2981 C CA . THR A 1 384 ? 15.781 3.692 0.262 1.00 93.88 384 THR A CA 1
ATOM 2982 C C . THR A 1 384 ? 17.053 4.534 0.087 1.00 93.88 384 THR A C 1
ATOM 2984 O O . THR A 1 384 ? 17.236 5.149 -0.964 1.00 93.88 384 THR A O 1
ATOM 2987 N N . PRO A 1 385 ? 17.965 4.578 1.079 1.00 90.69 385 PRO A N 1
ATOM 2988 C CA . PRO A 1 385 ? 19.160 5.432 1.024 1.00 90.69 385 PRO A CA 1
ATOM 2989 C C . PRO A 1 385 ? 20.123 5.101 -0.131 1.00 90.69 385 PRO A C 1
ATOM 2991 O O . PRO A 1 385 ? 21.019 5.880 -0.429 1.00 90.69 385 PRO A O 1
ATOM 2994 N N . TRP A 1 386 ? 19.948 3.950 -0.783 1.00 90.38 386 TRP A N 1
ATOM 2995 C CA . TRP A 1 386 ? 20.703 3.520 -1.963 1.00 90.38 386 TRP A CA 1
ATOM 2996 C C . TRP A 1 386 ? 20.201 4.117 -3.288 1.00 90.38 386 TRP A C 1
ATOM 2998 O O . TRP A 1 386 ? 20.782 3.856 -4.342 1.00 90.38 386 TRP A O 1
ATOM 3008 N N . ILE A 1 387 ? 19.105 4.874 -3.259 1.00 90.12 387 ILE A N 1
ATOM 3009 C CA . ILE A 1 387 ? 18.646 5.701 -4.373 1.00 90.12 387 ILE A CA 1
ATOM 3010 C C . ILE A 1 387 ? 19.006 7.143 -4.023 1.00 90.12 387 ILE A C 1
ATOM 3012 O O . ILE A 1 387 ? 18.359 7.769 -3.182 1.00 90.12 387 ILE A O 1
ATOM 3016 N N . GLU A 1 388 ? 20.067 7.654 -4.647 1.00 85.38 388 GLU A N 1
ATOM 3017 C CA . GLU A 1 388 ? 20.550 9.014 -4.413 1.00 85.38 388 GLU A CA 1
ATOM 3018 C C . GLU A 1 388 ? 19.474 10.029 -4.811 1.00 85.38 388 GLU A C 1
ATOM 3020 O O . GLU A 1 388 ? 19.222 10.271 -5.988 1.00 85.38 388 GLU A O 1
ATOM 3025 N N . THR A 1 389 ? 18.824 10.613 -3.806 1.00 82.62 389 THR A N 1
ATOM 3026 C CA . THR A 1 389 ? 17.823 11.666 -3.976 1.00 82.62 389 THR A CA 1
ATOM 3027 C C . THR A 1 389 ? 18.406 12.950 -3.397 1.00 82.62 389 THR A C 1
ATOM 3029 O O . THR A 1 389 ? 18.569 13.020 -2.180 1.00 82.62 389 THR A O 1
ATOM 3032 N N . PRO A 1 390 ? 18.753 13.955 -4.219 1.00 75.50 390 PRO A N 1
ATOM 3033 C CA . PRO A 1 390 ? 19.253 15.224 -3.705 1.00 75.50 390 PRO A CA 1
ATOM 3034 C C . PRO A 1 390 ? 18.275 15.851 -2.702 1.00 75.50 390 PRO A C 1
ATOM 3036 O O . PRO A 1 390 ? 17.105 16.056 -3.029 1.00 75.50 390 PRO A O 1
ATOM 3039 N N . ASP A 1 391 ? 18.758 16.196 -1.503 1.00 74.75 391 ASP A N 1
ATOM 3040 C CA . ASP A 1 391 ? 17.941 16.815 -0.444 1.00 74.75 391 ASP A CA 1
ATOM 3041 C C . ASP A 1 391 ? 17.208 18.065 -0.950 1.00 74.75 391 ASP A C 1
ATOM 3043 O O . ASP A 1 391 ? 16.045 18.289 -0.613 1.00 74.75 391 ASP A O 1
ATOM 3047 N N . GLU A 1 392 ? 17.865 18.832 -1.826 1.00 71.88 392 GLU A N 1
ATOM 3048 C CA . GLU A 1 392 ? 17.306 20.025 -2.457 1.00 71.88 392 GLU A CA 1
ATOM 3049 C C . GLU A 1 392 ? 16.017 19.724 -3.231 1.00 71.88 392 GLU A C 1
ATOM 3051 O O . GLU A 1 392 ? 15.069 20.501 -3.134 1.00 71.88 392 GLU A O 1
ATOM 3056 N N . LEU A 1 393 ? 15.920 18.580 -3.922 1.00 72.62 393 LEU A N 1
ATOM 3057 C CA . LEU A 1 393 ? 14.705 18.192 -4.646 1.00 72.62 393 LEU A CA 1
ATOM 3058 C C . LEU A 1 393 ? 13.536 17.994 -3.681 1.00 72.62 393 LEU A C 1
ATOM 3060 O O . LEU A 1 393 ? 12.425 18.446 -3.951 1.00 72.62 393 LEU A O 1
ATOM 3064 N N . VAL A 1 394 ? 13.786 17.355 -2.538 1.00 73.62 394 VAL A N 1
ATOM 3065 C CA . VAL A 1 394 ? 12.752 17.121 -1.526 1.00 73.62 394 VAL A CA 1
ATOM 3066 C C . VAL A 1 394 ? 12.335 18.440 -0.878 1.00 73.62 394 VAL A C 1
ATOM 3068 O O . VAL A 1 394 ? 11.144 18.722 -0.784 1.00 73.62 394 VAL A O 1
ATOM 3071 N N . THR A 1 395 ? 13.292 19.280 -0.478 1.00 69.94 395 THR A N 1
ATOM 3072 C CA . THR A 1 395 ? 12.991 20.557 0.187 1.00 69.94 395 THR A CA 1
ATOM 3073 C C . THR A 1 395 ? 12.363 21.600 -0.734 1.00 69.94 395 THR A C 1
ATOM 3075 O O . THR A 1 395 ? 11.634 22.460 -0.252 1.00 69.94 395 THR A O 1
ATOM 3078 N N . THR A 1 396 ? 12.648 21.551 -2.038 1.00 72.44 396 THR A N 1
ATOM 3079 C CA . THR A 1 396 ? 12.152 22.538 -3.015 1.00 72.44 396 THR A CA 1
ATOM 3080 C C . THR A 1 396 ? 10.724 22.249 -3.451 1.00 72.44 396 THR A C 1
ATOM 3082 O O . THR A 1 396 ? 9.976 23.171 -3.763 1.00 72.44 396 THR A O 1
ATOM 3085 N N . TYR A 1 397 ? 10.348 20.971 -3.511 1.00 70.56 397 TYR A N 1
ATOM 3086 C CA . TYR A 1 397 ? 9.146 20.549 -4.227 1.00 70.56 397 TYR A CA 1
ATOM 3087 C C . TYR A 1 397 ? 8.045 19.948 -3.364 1.00 70.56 397 TYR A C 1
ATOM 3089 O O . TYR A 1 397 ? 6.958 19.719 -3.889 1.00 70.56 397 TYR A O 1
ATOM 3097 N N . PHE A 1 398 ? 8.306 19.703 -2.081 1.00 71.62 398 PHE A N 1
ATOM 3098 C CA . PHE A 1 398 ? 7.268 19.336 -1.127 1.00 71.62 398 PHE A CA 1
ATOM 3099 C C . PHE A 1 398 ? 6.878 20.549 -0.292 1.00 71.62 398 PHE A C 1
ATOM 3101 O O . PHE A 1 398 ? 7.667 21.041 0.517 1.00 71.62 398 PHE A O 1
ATOM 3108 N N . GLU A 1 399 ? 5.642 21.008 -0.466 1.00 65.19 399 GLU A N 1
ATOM 3109 C CA . GLU A 1 399 ? 5.054 22.028 0.392 1.00 65.19 399 GLU A CA 1
ATOM 3110 C C . GLU A 1 399 ? 4.303 21.396 1.574 1.00 65.19 399 GLU A C 1
ATOM 3112 O O . GLU A 1 399 ? 4.019 20.194 1.631 1.00 65.19 399 GLU A O 1
ATOM 3117 N N . ALA A 1 400 ? 3.957 22.221 2.564 1.00 56.03 400 ALA A N 1
ATOM 3118 C CA . ALA A 1 400 ? 3.081 21.784 3.643 1.00 56.03 400 ALA A CA 1
ATOM 3119 C C . ALA A 1 400 ? 1.713 21.367 3.068 1.00 56.03 400 ALA A C 1
ATOM 3121 O O . ALA A 1 400 ? 1.000 22.191 2.501 1.00 56.03 400 ALA A O 1
ATOM 3122 N N . GLY A 1 401 ? 1.357 20.089 3.228 1.00 58.44 401 GLY A N 1
ATOM 3123 C CA . GLY A 1 401 ? 0.098 19.506 2.742 1.00 58.44 401 GLY A CA 1
ATOM 3124 C C . GLY A 1 401 ? 0.256 18.517 1.582 1.00 58.44 401 GLY A C 1
ATOM 3125 O O . GLY A 1 401 ? -0.677 17.774 1.289 1.00 58.44 401 GLY A O 1
ATOM 3126 N N . ASP A 1 402 ? 1.447 18.421 0.984 1.00 66.19 402 ASP A N 1
ATOM 3127 C CA . ASP A 1 402 ? 1.737 17.525 -0.147 1.00 66.19 402 ASP A CA 1
ATOM 3128 C C . ASP A 1 402 ? 1.965 16.049 0.241 1.00 66.19 402 ASP A C 1
ATOM 3130 O O . ASP A 1 402 ? 2.220 15.195 -0.611 1.00 66.19 402 ASP A O 1
ATOM 3134 N N . GLY A 1 403 ? 1.818 15.720 1.527 1.00 69.38 403 GLY A N 1
ATOM 3135 C CA . GLY A 1 403 ? 2.085 14.389 2.070 1.00 69.38 403 GLY A CA 1
ATOM 3136 C C . GLY A 1 403 ? 3.567 14.155 2.371 1.00 69.38 403 GLY A C 1
ATOM 3137 O O . GLY A 1 403 ? 4.404 15.047 2.240 1.00 69.38 403 GLY A O 1
ATOM 3138 N N . THR A 1 404 ? 3.899 12.948 2.831 1.00 81.19 404 THR A N 1
ATOM 3139 C CA . THR A 1 404 ? 5.295 12.578 3.090 1.00 81.19 404 THR A CA 1
ATOM 3140 C C . THR A 1 404 ? 6.045 12.402 1.766 1.00 81.19 404 THR A C 1
ATOM 3142 O O . THR A 1 404 ? 5.527 11.723 0.873 1.00 81.19 404 THR A O 1
ATOM 3145 N N . PRO A 1 405 ? 7.264 12.952 1.622 1.00 86.12 405 PRO A N 1
ATOM 3146 C CA . PRO A 1 405 ? 8.036 12.796 0.404 1.00 86.12 405 PRO A CA 1
ATOM 3147 C C . PRO A 1 405 ? 8.164 11.347 -0.028 1.00 86.12 405 PRO A C 1
ATOM 3149 O O . PRO A 1 405 ? 8.607 10.512 0.750 1.00 86.12 405 PRO A O 1
ATOM 3152 N N . THR A 1 406 ? 7.751 11.047 -1.255 1.00 92.19 406 THR A N 1
ATOM 3153 C CA . THR A 1 406 ? 7.856 9.711 -1.842 1.00 92.19 406 THR A CA 1
ATOM 3154 C C . THR A 1 406 ? 8.627 9.806 -3.147 1.00 92.19 406 THR A C 1
ATOM 3156 O O . THR A 1 406 ? 8.382 10.701 -3.952 1.00 92.19 406 THR A O 1
ATOM 3159 N N . VAL A 1 407 ? 9.558 8.886 -3.359 1.00 94.56 407 VAL A N 1
ATOM 3160 C CA . VAL A 1 407 ? 10.381 8.790 -4.562 1.00 94.56 407 VAL A CA 1
ATOM 3161 C C . VAL A 1 407 ? 9.992 7.541 -5.332 1.00 94.56 407 VAL A C 1
ATOM 3163 O O . VAL A 1 407 ? 9.936 6.455 -4.757 1.00 94.56 407 VAL A O 1
ATOM 3166 N N . LEU A 1 408 ? 9.758 7.707 -6.634 1.00 96.88 408 LEU A N 1
ATOM 3167 C CA . LEU A 1 408 ? 9.746 6.614 -7.596 1.00 96.88 408 LEU A CA 1
ATOM 3168 C C . LEU A 1 408 ? 11.186 6.378 -8.057 1.00 96.88 408 LEU A C 1
ATOM 3170 O O . LEU A 1 408 ? 11.715 7.111 -8.893 1.00 96.88 408 LEU A O 1
ATOM 3174 N N . GLY A 1 409 ? 11.834 5.383 -7.467 1.00 96.38 409 GLY A N 1
ATOM 3175 C CA . GLY A 1 409 ? 13.208 5.005 -7.772 1.00 96.38 409 GLY A CA 1
ATOM 3176 C C . GLY A 1 409 ? 13.266 3.698 -8.546 1.00 96.38 409 GLY A C 1
ATOM 3177 O O . GLY A 1 409 ? 12.528 2.761 -8.244 1.00 96.38 409 GLY A O 1
ATOM 3178 N N . LEU A 1 410 ? 14.163 3.628 -9.525 1.00 97.00 410 LEU A N 1
ATOM 3179 C CA . LEU A 1 410 ? 14.373 2.459 -10.363 1.00 97.00 410 LEU A CA 1
ATOM 3180 C C . LEU A 1 410 ? 15.839 2.031 -10.322 1.00 97.00 410 LEU A C 1
ATOM 3182 O O . LEU A 1 410 ? 16.739 2.788 -10.684 1.00 97.00 410 LEU A O 1
ATOM 3186 N N . ARG A 1 411 ? 16.078 0.778 -9.939 1.00 97.44 411 ARG A N 1
ATOM 3187 C CA . ARG A 1 411 ? 17.364 0.100 -10.112 1.00 97.44 411 ARG A CA 1
ATOM 3188 C C . ARG A 1 411 ? 17.199 -1.068 -11.063 1.00 97.44 411 ARG A C 1
ATOM 3190 O O . ARG A 1 411 ? 16.229 -1.812 -10.971 1.00 97.44 411 ARG A O 1
ATOM 3197 N N . GLN A 1 412 ? 18.145 -1.235 -11.974 1.00 97.12 412 GLN A N 1
ATOM 3198 C CA . GLN A 1 412 ? 18.140 -2.335 -12.933 1.00 97.12 412 GLN A CA 1
ATOM 3199 C C . GLN A 1 412 ? 19.521 -2.958 -13.004 1.00 97.12 412 GLN A C 1
ATOM 3201 O O . GLN A 1 412 ? 20.522 -2.243 -13.033 1.00 97.12 412 GLN A O 1
ATOM 3206 N N . TRP A 1 413 ? 19.556 -4.282 -13.074 1.00 97.81 413 TRP A N 1
ATOM 3207 C CA . TRP A 1 413 ? 20.760 -5.048 -13.326 1.00 97.81 413 TRP A CA 1
ATOM 3208 C C . TRP A 1 413 ? 20.643 -5.678 -14.697 1.00 97.81 413 TRP A C 1
ATOM 3210 O O . TRP A 1 413 ? 19.682 -6.394 -14.969 1.00 97.81 413 TRP A O 1
ATOM 3220 N N . VAL A 1 414 ? 21.618 -5.387 -15.552 1.00 96.69 414 VAL A N 1
ATOM 3221 C CA . VAL A 1 414 ? 21.728 -5.970 -16.889 1.00 96.69 414 VAL A CA 1
ATOM 3222 C C . VAL A 1 414 ? 23.151 -6.470 -17.066 1.00 96.69 414 VAL A C 1
ATOM 3224 O O . VAL A 1 414 ? 24.104 -5.694 -16.947 1.00 96.69 414 VAL A O 1
ATOM 3227 N N . ASN A 1 415 ? 23.315 -7.769 -17.315 1.00 95.38 415 ASN A N 1
ATOM 3228 C CA . ASN A 1 415 ? 24.622 -8.427 -17.410 1.00 95.38 415 ASN A CA 1
ATOM 3229 C C . ASN A 1 415 ? 25.525 -8.128 -16.194 1.00 95.38 415 ASN A C 1
ATOM 3231 O O . ASN A 1 415 ? 26.706 -7.800 -16.336 1.00 95.38 415 ASN A O 1
ATOM 3235 N N . GLY A 1 416 ? 24.942 -8.165 -14.991 1.00 94.94 416 GLY A N 1
ATOM 3236 C CA . GLY A 1 416 ? 25.639 -7.924 -13.726 1.00 94.94 416 GLY A CA 1
ATOM 3237 C C . GLY A 1 416 ? 25.969 -6.458 -13.416 1.00 94.94 416 GLY A C 1
ATOM 3238 O O . GLY A 1 416 ? 26.557 -6.180 -12.371 1.00 94.94 416 GLY A O 1
ATOM 3239 N N . LYS A 1 417 ? 25.604 -5.505 -14.284 1.00 97.00 417 LYS A N 1
ATOM 3240 C CA . LYS A 1 417 ? 25.828 -4.067 -14.065 1.00 97.00 417 LYS A CA 1
ATOM 3241 C C . LYS A 1 417 ? 24.559 -3.394 -13.564 1.00 97.00 417 LYS A C 1
ATOM 3243 O O . LYS A 1 417 ? 23.526 -3.496 -14.216 1.00 97.00 417 LYS A O 1
ATOM 3248 N N . CYS A 1 418 ? 24.664 -2.675 -12.447 1.00 96.81 418 CYS A N 1
ATOM 3249 C CA . CYS A 1 418 ? 23.562 -1.906 -11.876 1.00 96.81 418 CYS A CA 1
ATOM 3250 C C . CYS A 1 418 ? 23.524 -0.481 -12.442 1.00 96.81 418 CYS A C 1
ATOM 3252 O O . CYS A 1 418 ? 24.521 0.236 -12.362 1.00 96.81 418 CYS A O 1
ATOM 3254 N N . SER A 1 419 ? 22.359 -0.041 -12.910 1.00 95.50 419 SER A N 1
ATOM 3255 C CA . SER A 1 419 ? 21.997 1.376 -13.036 1.00 95.50 419 SER A CA 1
ATOM 3256 C C . SER A 1 419 ? 21.000 1.752 -11.940 1.00 95.50 419 SER A C 1
ATOM 3258 O O . SER A 1 419 ? 20.161 0.927 -11.576 1.00 95.50 419 SER A O 1
ATOM 3260 N N . SER A 1 420 ? 21.080 2.976 -11.418 1.00 94.88 420 SER A N 1
ATOM 3261 C CA . SER A 1 420 ? 20.171 3.518 -10.398 1.00 94.88 420 SER A CA 1
ATOM 3262 C C . SER A 1 420 ? 19.669 4.886 -10.848 1.00 94.88 420 SER A C 1
ATOM 3264 O O . SER A 1 420 ? 20.472 5.705 -11.292 1.00 94.88 420 SER A O 1
ATOM 3266 N N . ARG A 1 421 ? 18.355 5.099 -10.789 1.00 93.81 421 ARG A N 1
ATOM 3267 C CA . ARG A 1 421 ? 17.651 6.261 -11.338 1.00 93.81 421 ARG A CA 1
ATOM 3268 C C . ARG A 1 421 ? 16.567 6.728 -10.373 1.00 93.81 421 ARG A C 1
ATOM 3270 O O . ARG A 1 421 ? 15.844 5.907 -9.805 1.00 93.81 421 ARG A O 1
ATOM 3277 N N . VAL A 1 422 ? 16.431 8.040 -10.223 1.00 94.12 422 VAL A N 1
ATOM 3278 C CA . VAL A 1 422 ? 15.263 8.670 -9.597 1.00 94.12 422 VAL A CA 1
ATOM 3279 C C . VAL A 1 422 ? 14.352 9.124 -10.726 1.00 94.12 422 VAL A C 1
ATOM 3281 O O . VAL A 1 422 ? 14.662 10.090 -11.411 1.00 94.12 422 VAL A O 1
ATOM 3284 N N . LEU A 1 423 ? 13.237 8.423 -10.918 1.00 94.81 423 LEU A N 1
ATOM 3285 C CA . LEU A 1 423 ? 12.302 8.727 -11.999 1.00 94.81 423 LEU A CA 1
ATOM 3286 C C . LEU A 1 423 ? 11.431 9.937 -11.650 1.00 94.81 423 LEU A C 1
ATOM 3288 O O . LEU A 1 423 ? 11.177 10.797 -12.492 1.00 94.81 423 LEU A O 1
ATOM 3292 N N . ALA A 1 424 ? 10.951 9.999 -10.403 1.00 94.75 424 ALA A N 1
ATOM 3293 C CA . ALA A 1 424 ? 10.003 11.027 -9.997 1.00 94.75 424 ALA A CA 1
ATOM 3294 C C . ALA A 1 424 ? 9.904 11.259 -8.484 1.00 94.75 424 ALA A C 1
ATOM 3296 O O . ALA A 1 424 ? 10.146 10.358 -7.677 1.00 94.75 424 ALA A O 1
ATOM 3297 N N . LEU A 1 425 ? 9.430 12.451 -8.114 1.00 93.38 425 LEU A N 1
ATOM 3298 C CA . LEU A 1 425 ? 8.862 12.742 -6.793 1.00 93.38 425 LEU A CA 1
ATOM 3299 C C . LEU A 1 425 ? 7.347 12.574 -6.837 1.00 93.38 425 LEU A C 1
ATOM 3301 O O . LEU A 1 425 ? 6.711 12.990 -7.797 1.00 93.38 425 LEU A O 1
ATOM 3305 N N . CYS A 1 426 ? 6.756 11.995 -5.800 1.00 92.06 426 CYS A N 1
ATOM 3306 C CA . CYS A 1 426 ? 5.351 11.604 -5.807 1.00 92.06 426 CYS A CA 1
ATOM 3307 C C . CYS A 1 426 ? 4.658 11.940 -4.488 1.00 92.06 426 CYS A C 1
ATOM 3309 O O . CYS A 1 426 ? 5.254 11.879 -3.410 1.00 92.06 426 CYS A O 1
ATOM 3311 N N . HIS A 1 427 ? 3.346 12.140 -4.566 1.00 91.50 427 HIS A N 1
ATOM 3312 C CA . HIS A 1 427 ? 2.461 11.953 -3.421 1.00 91.50 427 HIS A CA 1
ATOM 3313 C C . HIS A 1 427 ? 2.498 10.474 -2.946 1.00 91.50 427 HIS A C 1
ATOM 3315 O O . HIS A 1 427 ? 2.514 9.583 -3.800 1.00 91.50 427 HIS A O 1
ATOM 3321 N N . PRO A 1 428 ? 2.380 10.145 -1.639 1.00 88.75 428 PRO A N 1
ATOM 3322 C CA . PRO A 1 428 ? 2.370 8.752 -1.137 1.00 88.75 428 PRO A CA 1
ATOM 3323 C C . PRO A 1 428 ? 1.310 7.817 -1.738 1.00 88.75 428 PRO A C 1
ATOM 3325 O O . PRO A 1 428 ? 1.452 6.594 -1.723 1.00 88.75 428 PRO A O 1
ATOM 3328 N N . HIS A 1 429 ? 0.209 8.392 -2.219 1.00 89.88 429 HIS A N 1
ATOM 3329 C CA . HIS A 1 429 ? -0.885 7.697 -2.920 1.00 89.88 429 HIS A CA 1
ATOM 3330 C C . HIS A 1 429 ? -0.894 7.962 -4.436 1.00 89.88 429 HIS A C 1
ATOM 3332 O O . HIS A 1 429 ? -1.846 7.584 -5.104 1.00 89.88 429 HIS A O 1
ATOM 3338 N N . VAL A 1 430 ? 0.124 8.659 -4.954 1.00 93.94 430 VAL A N 1
ATOM 3339 C CA . VAL A 1 430 ? 0.301 9.007 -6.378 1.00 93.94 430 VAL A CA 1
ATOM 3340 C C . VAL A 1 430 ? -0.855 9.836 -6.958 1.00 93.94 430 VAL A C 1
ATOM 3342 O O . VAL A 1 430 ? -1.212 9.724 -8.122 1.00 93.94 430 VAL A O 1
ATOM 3345 N N . ARG A 1 431 ? -1.429 10.730 -6.138 1.00 91.00 431 ARG A N 1
ATOM 3346 C CA . ARG A 1 431 ? -2.389 11.750 -6.606 1.00 91.00 431 ARG A CA 1
ATOM 3347 C C . ARG A 1 431 ? -1.739 12.735 -7.575 1.00 91.00 431 ARG A C 1
ATOM 3349 O O . ARG A 1 431 ? -2.371 13.180 -8.522 1.00 91.00 431 ARG A O 1
ATOM 3356 N N . TRP A 1 432 ? -0.475 13.042 -7.316 1.00 93.06 432 TRP A N 1
ATOM 3357 C CA . TRP A 1 432 ? 0.374 13.832 -8.184 1.00 93.06 432 TRP A CA 1
ATOM 3358 C C . TRP A 1 432 ? 1.774 13.218 -8.238 1.00 93.06 432 TRP A C 1
ATOM 3360 O O . TRP A 1 432 ? 2.185 12.492 -7.318 1.00 93.06 432 TRP A O 1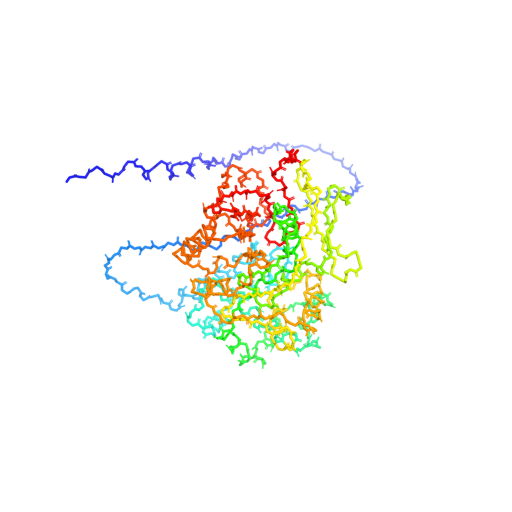
ATOM 3370 N N . LEU A 1 433 ? 2.497 13.535 -9.307 1.00 94.25 433 LEU A N 1
ATOM 3371 C CA . LEU A 1 433 ? 3.871 13.131 -9.553 1.00 94.25 433 LEU A CA 1
ATOM 3372 C C . LEU A 1 433 ? 4.621 14.235 -10.316 1.00 94.25 433 LEU A C 1
ATOM 3374 O O . LEU A 1 433 ? 4.085 14.840 -11.235 1.00 94.25 433 LEU A O 1
ATOM 3378 N N . ARG A 1 434 ? 5.876 14.497 -9.951 1.00 93.94 434 ARG A N 1
ATOM 3379 C CA . ARG A 1 434 ? 6.816 15.333 -10.708 1.00 93.94 434 ARG A CA 1
ATOM 3380 C C . ARG A 1 434 ? 7.883 14.437 -11.311 1.00 93.94 434 ARG A C 1
ATOM 3382 O O . ARG A 1 434 ? 8.709 13.896 -10.575 1.00 93.94 434 ARG A O 1
ATOM 3389 N N . TRP A 1 435 ? 7.846 14.289 -12.630 1.00 94.50 435 TRP A N 1
ATOM 3390 C CA . TRP A 1 435 ? 8.854 13.545 -13.376 1.00 94.50 435 TRP A CA 1
ATOM 3391 C C . TRP A 1 435 ? 10.182 14.310 -13.367 1.00 94.50 435 TRP A C 1
ATOM 3393 O O . TRP A 1 435 ? 10.185 15.541 -13.425 1.00 94.50 435 TRP A O 1
ATOM 3403 N N . LEU A 1 436 ? 11.296 13.593 -13.225 1.00 91.62 436 LEU A N 1
ATOM 3404 C CA . LEU A 1 436 ? 12.621 14.190 -13.023 1.00 91.62 436 LEU A CA 1
ATOM 3405 C C . LEU A 1 436 ? 13.628 13.863 -14.123 1.00 91.62 436 LEU A C 1
ATOM 3407 O O . LEU A 1 436 ? 14.672 14.507 -14.186 1.00 91.62 436 LEU A O 1
ATOM 3411 N N . GLU A 1 437 ? 13.343 12.885 -14.974 1.00 84.12 437 GLU A N 1
ATOM 3412 C CA . GLU A 1 437 ? 14.256 12.520 -16.050 1.00 84.12 437 GLU A CA 1
ATOM 3413 C C . GLU A 1 437 ? 13.895 13.234 -17.342 1.00 84.12 437 GLU A C 1
ATOM 3415 O O . GLU A 1 437 ? 12.743 13.232 -17.773 1.00 84.12 437 GLU A O 1
ATOM 3420 N N . GLU A 1 438 ? 14.897 13.820 -17.982 1.00 73.19 438 GLU A N 1
ATOM 3421 C CA . GLU A 1 438 ? 14.771 14.270 -19.363 1.00 73.19 438 GLU A CA 1
ATOM 3422 C C . GLU A 1 438 ? 14.591 13.049 -20.279 1.00 73.19 438 GLU A C 1
ATOM 3424 O O . GLU A 1 438 ? 15.023 11.942 -19.935 1.00 73.19 438 GLU A O 1
ATOM 3429 N N . GLU A 1 439 ? 13.936 13.227 -21.433 1.00 57.53 439 GLU A N 1
ATOM 3430 C CA . GLU A 1 439 ? 13.899 12.184 -22.461 1.00 57.53 439 GLU A CA 1
ATOM 3431 C C . GLU A 1 439 ? 15.333 11.745 -22.754 1.00 57.53 439 GLU A C 1
ATOM 3433 O O . GLU A 1 439 ? 16.150 12.504 -23.276 1.00 57.53 439 GLU A O 1
ATOM 3438 N N . ALA A 1 440 ? 15.667 10.517 -22.369 1.00 51.47 440 ALA A N 1
ATOM 3439 C CA . ALA A 1 440 ? 16.915 9.932 -22.797 1.00 51.47 440 ALA A CA 1
ATOM 3440 C C . ALA A 1 440 ? 16.797 9.702 -24.307 1.00 51.47 440 ALA A C 1
ATOM 3442 O O . ALA A 1 440 ? 15.926 8.949 -24.746 1.00 51.47 440 ALA A O 1
ATOM 3443 N N . ASP A 1 441 ? 17.676 10.344 -25.081 1.00 34.31 441 ASP A N 1
ATOM 3444 C CA . ASP A 1 441 ? 17.972 9.988 -26.470 1.00 34.31 441 ASP A CA 1
ATOM 3445 C C . ASP A 1 441 ? 18.439 8.519 -26.492 1.00 34.31 441 ASP A C 1
ATOM 3447 O O . ASP A 1 441 ? 19.633 8.209 -26.472 1.00 34.31 441 ASP A O 1
ATOM 3451 N N . TYR A 1 442 ? 17.498 7.577 -26.476 1.00 38.84 442 TYR A N 1
ATOM 3452 C CA . TYR A 1 442 ? 17.758 6.171 -26.757 1.00 38.84 442 TYR A CA 1
ATOM 3453 C C . TYR A 1 442 ? 17.858 6.020 -28.279 1.00 38.84 442 TYR A C 1
ATOM 3455 O O . TYR A 1 442 ? 16.943 5.518 -28.933 1.00 38.84 442 TYR A O 1
ATOM 3463 N N . GLY A 1 443 ? 18.950 6.558 -28.830 1.00 31.00 443 GLY A N 1
ATOM 3464 C CA . GLY A 1 443 ? 19.350 6.412 -30.231 1.00 31.00 443 GLY A CA 1
ATOM 3465 C C . GLY A 1 443 ? 19.911 5.039 -30.571 1.00 31.00 443 GLY A C 1
ATOM 3466 O O . GLY A 1 443 ? 20.431 4.352 -29.658 1.00 31.00 443 GLY A O 1
#

pLDDT: mean 82.7, std 24.47, range [23.16, 98.81]

Sequence (443 aa):
MPRKSAENQTALRALRNHLNPIVKQPSLPTDRALKSSSSTQKGFGRHGHFPIVLRFDRQHLTQSDTLEFVSERTAIEELSDIFVFLADHDFAGYSPTYEQLARAIAVDTQLLEFVLTSASPNTRRGRIPVLFFAATHDRILANPESEIARVYRGESDSDPLRPFLELVELERESIVHNMRTRSVQTNEVGRSAGIALGLSALTLNDRDIALVEIGPSAGLNLFVDHWHADYLLNETVVRELGPVDSPIQLTCELRGDLIPPEGRIGRISRRTGVDPAPIDASNVTESRWLQACVWPGIPERPERLAAALAIVARTPPPLVRGDAVVDLIPLVEAMSDECVPVIVSTWALAYVSAAGRETIQTSIDALGAKRDLALLTLEEPRFTPWIETPDELVTTYFEAGDGTPTVLGLRQWVNGKCSSRVLALCHPHVRWLRWLEEEADYG

Radius of gyration: 24.86 Å; chains: 1; bounding box: 70×80×66 Å

Secondary structure (DSSP, 8-state):
-----SSSSSHHHHTSS-------PPPPPP-----------------PPPPP-------------------HHHHHHHHHHHHHHHIIIIITTT-HHHHHHHHHHHT-HHHHHHHHHHS-TTS-GGGHHHHHHHHHHHHHHH-TTSHHHHHHTTS--S-SHHHHHHHHHHTHHHHHHHHHH-------TTHHHHHHHHHHT-TTTTSEEEEEEES-TTTGGGGGGGSEEEEEETTEEEEEES-TT-S-EEEEEE-SSPPPPS--PPPEEEEEEEESS---TT-HHHHHHHHHTSPTT-THHHHHHHHHHHHHTTSPPPEEES-HHHHHHHHHHTS-TTEEEEEEEESGGGGS-HHHHHHHHHHHHHHHTTS-EEEEEEE-GGG-TTS---HHHHHHH--TTS-S-EEEEEEEEETTEEEEEEEEEE-TT-SEEEE--------